Protein AF-A0A651DSQ7-F1 (afdb_monomer_lite)

Structure (mmCIF, N/CA/C/O backbone):
data_AF-A0A651DSQ7-F1
#
_entry.id   AF-A0A651DSQ7-F1
#
loop_
_atom_site.group_PDB
_atom_site.id
_atom_site.type_symbol
_atom_site.label_atom_id
_atom_site.label_alt_id
_atom_site.label_comp_id
_atom_site.label_asym_id
_atom_site.label_entity_id
_atom_site.label_seq_id
_atom_site.pdbx_PDB_ins_code
_atom_site.Cartn_x
_atom_site.Cartn_y
_atom_site.Cartn_z
_atom_site.occupancy
_atom_site.B_iso_or_equiv
_atom_site.auth_seq_id
_atom_site.auth_comp_id
_atom_site.auth_asym_id
_atom_site.auth_atom_id
_atom_site.pdbx_PDB_model_num
ATOM 1 N N . MET A 1 1 ? 6.342 -64.765 -53.566 1.00 34.19 1 MET A N 1
ATOM 2 C CA . MET A 1 1 ? 7.816 -64.615 -53.491 1.00 34.19 1 MET A CA 1
ATOM 3 C C . MET A 1 1 ? 8.156 -63.354 -52.700 1.00 34.19 1 MET A C 1
ATOM 5 O O . MET A 1 1 ? 7.337 -62.452 -52.682 1.00 34.19 1 MET A O 1
ATOM 9 N N . LEU A 1 2 ? 9.323 -63.358 -52.042 1.00 34.75 2 LEU A N 1
ATOM 10 C CA . LEU A 1 2 ? 10.105 -62.260 -51.428 1.00 34.75 2 LEU A CA 1
ATOM 11 C C . LEU A 1 2 ? 9.504 -60.828 -51.399 1.00 34.75 2 LEU A C 1
ATOM 13 O O . LEU A 1 2 ? 9.230 -60.244 -52.436 1.00 34.75 2 LEU A O 1
ATOM 17 N N . LYS A 1 3 ? 9.304 -60.252 -50.201 1.00 36.09 3 LYS A N 1
ATOM 18 C CA . LYS A 1 3 ? 10.242 -59.363 -49.451 1.00 36.09 3 LYS A CA 1
ATOM 19 C C . LYS A 1 3 ? 10.431 -57.944 -50.043 1.00 36.09 3 LYS A C 1
ATOM 21 O O . LYS A 1 3 ? 11.212 -57.798 -50.977 1.00 36.09 3 LYS A O 1
ATOM 26 N N . LYS A 1 4 ? 9.995 -56.902 -49.314 1.00 34.59 4 LYS A N 1
ATOM 27 C CA . LYS A 1 4 ? 10.880 -56.056 -48.466 1.00 34.59 4 LYS A CA 1
ATOM 28 C C . LYS A 1 4 ? 10.110 -54.997 -47.654 1.00 34.59 4 LYS A C 1
ATOM 30 O O . LYS A 1 4 ? 8.994 -54.630 -47.990 1.00 34.59 4 LYS A O 1
ATOM 35 N N . ILE A 1 5 ? 10.746 -54.570 -46.563 1.00 45.22 5 ILE A N 1
ATOM 36 C CA . ILE A 1 5 ? 10.302 -53.579 -45.569 1.00 45.22 5 ILE A CA 1
ATOM 37 C C . ILE A 1 5 ? 10.853 -52.194 -45.951 1.00 45.22 5 ILE A C 1
ATOM 39 O O . ILE A 1 5 ? 11.947 -52.123 -46.512 1.00 45.22 5 ILE A O 1
ATOM 43 N N . GLY A 1 6 ? 10.148 -51.115 -45.595 1.00 33.91 6 GLY A N 1
ATOM 44 C CA . GLY A 1 6 ? 10.626 -49.734 -45.733 1.00 33.91 6 GLY A CA 1
ATOM 45 C C . GLY A 1 6 ? 9.842 -48.764 -44.845 1.00 33.91 6 GLY A C 1
ATOM 46 O O . GLY A 1 6 ? 8.813 -48.245 -45.258 1.00 33.91 6 GLY A O 1
ATOM 47 N N . LEU A 1 7 ? 10.320 -48.555 -43.616 1.00 36.44 7 LEU A N 1
ATOM 48 C CA . LEU A 1 7 ? 9.789 -47.580 -42.658 1.00 36.44 7 LEU A CA 1
ATOM 49 C C . LEU A 1 7 ? 10.217 -46.161 -43.080 1.00 36.44 7 LEU A C 1
ATOM 51 O O . LEU A 1 7 ? 11.406 -45.944 -43.303 1.00 36.44 7 LEU A O 1
ATOM 55 N N . ILE A 1 8 ? 9.288 -45.202 -43.155 1.00 37.56 8 ILE A N 1
ATOM 56 C CA . ILE A 1 8 ? 9.604 -43.784 -43.402 1.00 37.56 8 ILE A CA 1
ATOM 57 C C . ILE A 1 8 ? 9.300 -42.978 -42.136 1.00 37.56 8 ILE A C 1
ATOM 59 O O . ILE A 1 8 ? 8.161 -42.932 -41.678 1.00 37.56 8 ILE A O 1
ATOM 63 N N . MET A 1 9 ? 10.338 -42.350 -41.576 1.00 33.56 9 MET A N 1
ATOM 64 C CA . MET A 1 9 ? 10.211 -41.337 -40.527 1.00 33.56 9 MET A CA 1
ATOM 65 C C . MET A 1 9 ? 9.569 -40.070 -41.097 1.00 33.56 9 MET A C 1
ATOM 67 O O . MET A 1 9 ? 10.039 -39.536 -42.100 1.00 33.56 9 MET A O 1
ATOM 71 N N . LEU A 1 10 ? 8.547 -39.554 -40.416 1.00 31.20 10 LEU A N 1
ATOM 72 C CA . LEU A 1 10 ? 7.995 -38.232 -40.688 1.00 31.20 10 LEU A CA 1
ATOM 73 C C . LEU A 1 10 ? 8.806 -37.184 -39.908 1.00 31.20 10 LEU A C 1
ATOM 75 O O . LEU A 1 10 ? 8.570 -36.967 -38.721 1.00 31.20 10 LEU A O 1
ATOM 79 N N . LEU A 1 11 ? 9.783 -36.557 -40.564 1.00 31.56 11 LEU A N 1
ATOM 80 C CA . LEU A 1 11 ? 10.555 -35.459 -39.982 1.00 31.56 11 LEU A CA 1
ATOM 81 C C . LEU A 1 11 ? 9.799 -34.137 -40.200 1.00 31.56 11 LEU A C 1
ATOM 83 O O . LEU A 1 11 ? 9.887 -33.538 -41.271 1.00 31.56 11 LEU A O 1
ATOM 87 N N . ILE A 1 12 ? 9.038 -33.684 -39.200 1.00 34.34 12 ILE A N 1
ATOM 88 C CA . ILE A 1 12 ? 8.372 -32.374 -39.250 1.00 34.34 12 ILE A CA 1
ATOM 89 C C . ILE A 1 12 ? 9.406 -31.288 -38.927 1.00 34.34 12 ILE A C 1
ATOM 91 O O . ILE A 1 12 ? 9.693 -31.003 -37.767 1.00 34.34 12 ILE A O 1
ATOM 95 N N . MET A 1 13 ? 9.965 -30.677 -39.971 1.00 30.06 13 MET A N 1
ATOM 96 C CA . MET A 1 13 ? 10.709 -29.421 -39.865 1.00 30.06 13 MET A CA 1
ATOM 97 C C . MET A 1 13 ? 9.714 -28.269 -39.663 1.00 30.06 13 MET A C 1
ATOM 99 O O . MET A 1 13 ? 9.153 -27.752 -40.628 1.00 30.06 13 MET A O 1
ATOM 103 N N . MET A 1 14 ? 9.495 -27.851 -38.414 1.00 30.78 14 MET A N 1
ATOM 104 C CA . MET A 1 14 ? 8.909 -26.535 -38.147 1.00 30.78 14 MET A CA 1
ATOM 105 C C . MET A 1 14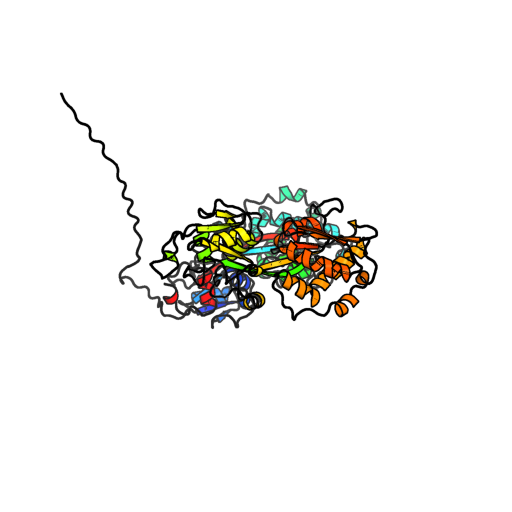 ? 9.979 -25.465 -38.376 1.00 30.78 14 MET A C 1
ATOM 107 O O . MET A 1 14 ? 10.858 -25.265 -37.542 1.00 30.78 14 MET A O 1
ATOM 111 N N . PHE A 1 15 ? 9.896 -24.771 -39.510 1.00 33.62 15 PHE A N 1
ATOM 112 C CA . PHE A 1 15 ? 10.576 -23.491 -39.681 1.00 33.62 15 PHE A CA 1
ATOM 113 C C . PHE A 1 15 ? 9.857 -22.440 -38.831 1.00 33.62 15 PHE A C 1
ATOM 115 O O . PHE A 1 15 ? 8.761 -22.000 -39.177 1.00 33.62 15 PHE A O 1
ATOM 122 N N . THR A 1 16 ? 10.481 -22.009 -37.737 1.00 33.91 16 THR A N 1
ATOM 123 C CA . THR A 1 16 ? 10.101 -20.768 -37.058 1.00 33.91 16 THR A CA 1
ATOM 124 C C . THR A 1 16 ? 10.513 -19.594 -37.940 1.00 33.91 16 THR A C 1
ATOM 126 O O . THR A 1 16 ? 11.680 -19.200 -37.957 1.00 33.91 16 THR A O 1
ATOM 129 N N . LEU A 1 17 ? 9.560 -19.045 -38.696 1.00 30.23 17 LEU A N 1
ATOM 130 C CA . LEU A 1 17 ? 9.724 -17.752 -39.351 1.00 30.23 17 LEU A CA 1
ATOM 131 C C . LEU A 1 17 ? 9.807 -16.672 -38.268 1.00 30.23 17 LEU A C 1
ATOM 133 O O . LEU A 1 17 ? 8.793 -16.215 -37.746 1.00 30.23 17 LEU A O 1
ATOM 137 N N . VAL A 1 18 ? 11.034 -16.270 -37.940 1.00 34.50 18 VAL A N 1
ATOM 138 C CA . VAL A 1 18 ? 11.281 -14.975 -37.309 1.00 34.50 18 VAL A CA 1
ATOM 139 C C . VAL A 1 18 ? 10.867 -13.923 -38.330 1.00 34.50 18 VAL A C 1
ATOM 141 O O . VAL A 1 18 ? 11.480 -13.809 -39.392 1.00 34.50 18 VAL A O 1
ATOM 144 N N . ALA A 1 19 ? 9.806 -13.180 -38.026 1.00 29.81 19 ALA A N 1
ATOM 145 C CA . ALA A 1 19 ? 9.405 -12.026 -38.811 1.00 29.81 19 ALA A CA 1
ATOM 146 C C . ALA A 1 19 ? 10.393 -10.879 -38.555 1.00 29.81 19 ALA A C 1
ATOM 148 O O . ALA A 1 19 ? 10.136 -9.979 -37.759 1.00 29.81 19 ALA A O 1
ATOM 149 N N . CYS A 1 20 ? 11.541 -10.915 -39.232 1.00 32.03 20 CYS A N 1
ATOM 150 C CA . CYS A 1 20 ? 12.351 -9.719 -39.409 1.00 32.03 20 CYS A CA 1
ATOM 151 C C . CYS A 1 20 ? 11.525 -8.724 -40.229 1.00 32.03 20 CYS A C 1
ATOM 153 O O . CYS A 1 20 ? 11.356 -8.917 -41.434 1.00 32.03 20 CYS A O 1
ATOM 155 N N . VAL A 1 21 ? 11.023 -7.663 -39.595 1.00 35.66 21 VAL A N 1
ATOM 156 C CA . VAL A 1 21 ? 10.422 -6.523 -40.302 1.00 35.66 21 VAL A CA 1
ATOM 157 C C . VAL A 1 21 ? 11.551 -5.683 -40.905 1.00 35.66 21 VAL A C 1
ATOM 159 O O . VAL A 1 21 ? 11.899 -4.613 -40.423 1.00 35.66 21 VAL A O 1
ATOM 162 N N . GLY A 1 22 ? 12.159 -6.223 -41.960 1.00 42.50 22 GLY A N 1
ATOM 163 C CA . GLY A 1 22 ? 12.858 -5.454 -42.981 1.00 42.50 22 GLY A CA 1
ATOM 164 C C . GLY A 1 22 ? 11.921 -5.342 -44.176 1.00 42.50 22 GLY A C 1
ATOM 165 O O . GLY A 1 22 ? 11.941 -6.209 -45.046 1.00 42.50 22 GLY A O 1
ATOM 166 N N . GLY A 1 23 ? 11.044 -4.338 -44.157 1.00 31.00 23 GLY A N 1
ATOM 167 C CA . GLY A 1 23 ? 10.155 -4.004 -45.269 1.00 31.00 23 GLY A CA 1
ATOM 168 C C . GLY A 1 23 ? 10.671 -2.763 -45.989 1.00 31.00 23 GLY A C 1
ATOM 169 O O . GLY A 1 23 ? 10.967 -1.771 -45.331 1.00 31.00 23 GLY A O 1
ATOM 170 N N . ASP A 1 24 ? 10.794 -2.838 -47.314 1.00 33.75 24 ASP A N 1
ATOM 171 C CA . ASP A 1 24 ? 11.268 -1.734 -48.155 1.00 33.75 24 ASP A CA 1
ATOM 172 C C . ASP A 1 24 ? 10.349 -0.495 -48.096 1.00 33.75 24 ASP A C 1
ATOM 174 O O . ASP A 1 24 ? 9.121 -0.610 -48.032 1.00 33.75 24 ASP A O 1
ATOM 178 N N . ASP A 1 25 ? 10.957 0.689 -48.223 1.00 45.50 25 ASP A N 1
ATOM 179 C CA . ASP A 1 25 ? 10.294 1.993 -48.350 1.00 45.50 25 ASP A CA 1
ATOM 180 C C . ASP A 1 25 ? 9.390 2.071 -49.602 1.00 45.50 25 ASP A C 1
ATOM 182 O O . ASP A 1 25 ? 9.836 2.474 -50.681 1.00 45.50 25 ASP A O 1
ATOM 186 N N . ALA A 1 26 ? 8.107 1.698 -49.490 1.00 41.09 26 ALA A N 1
ATOM 187 C CA . ALA A 1 26 ? 7.159 1.797 -50.611 1.00 41.09 26 ALA A CA 1
ATOM 188 C C . ALA A 1 26 ? 5.660 1.915 -50.240 1.00 41.09 26 ALA A C 1
ATOM 190 O O . ALA A 1 26 ? 4.812 1.368 -50.944 1.00 41.09 26 ALA A O 1
ATOM 191 N N . ASN A 1 27 ? 5.307 2.646 -49.178 1.00 37.81 27 ASN A N 1
ATOM 192 C CA . ASN A 1 27 ? 4.040 3.396 -49.067 1.00 37.81 27 ASN A CA 1
ATOM 193 C C . ASN A 1 27 ? 4.155 4.387 -47.898 1.00 37.81 27 ASN A C 1
ATOM 195 O O . ASN A 1 27 ? 4.695 4.036 -46.856 1.00 37.81 27 ASN A O 1
ATOM 199 N N . GLY A 1 28 ? 3.720 5.633 -48.096 1.00 44.56 28 GLY A N 1
ATOM 200 C CA . GLY A 1 28 ? 4.125 6.745 -47.230 1.00 44.56 28 GLY A CA 1
ATOM 201 C C . GLY A 1 28 ? 3.455 6.779 -45.854 1.00 44.56 28 GLY A C 1
ATOM 202 O O . GLY A 1 28 ? 2.272 7.098 -45.770 1.00 44.56 28 GLY A O 1
ATOM 203 N N . ASP A 1 29 ? 4.250 6.578 -44.800 1.00 55.06 29 ASP A N 1
ATOM 204 C CA . ASP A 1 29 ? 4.036 7.233 -43.505 1.00 55.06 29 ASP A CA 1
ATOM 205 C C . ASP A 1 29 ? 4.490 8.700 -43.647 1.00 55.06 29 ASP A C 1
ATOM 207 O O . ASP A 1 29 ? 5.678 8.966 -43.818 1.00 55.06 29 ASP A O 1
ATOM 211 N N . ASP A 1 30 ? 3.566 9.660 -43.543 1.00 75.00 30 ASP A N 1
ATOM 212 C CA . ASP A 1 30 ? 3.871 11.109 -43.456 1.00 75.00 30 ASP A CA 1
ATOM 213 C C . ASP A 1 30 ? 4.315 11.522 -42.029 1.00 75.00 30 ASP A C 1
ATOM 215 O O . ASP A 1 30 ? 4.388 12.697 -41.675 1.00 75.00 30 ASP A O 1
ATOM 219 N N . PHE A 1 31 ? 4.582 10.532 -41.170 1.00 89.88 31 PHE A N 1
ATOM 220 C CA . PHE A 1 31 ? 4.919 10.707 -39.763 1.00 89.88 31 PHE A CA 1
ATOM 221 C C . PHE A 1 31 ? 6.437 10.839 -39.571 1.00 89.88 31 PHE A C 1
ATOM 223 O O . PHE A 1 31 ? 7.175 9.851 -39.642 1.00 89.88 31 PHE A O 1
ATOM 230 N N . ASP A 1 32 ? 6.920 12.051 -39.277 1.00 92.88 32 ASP A N 1
ATOM 231 C CA . ASP A 1 32 ? 8.339 12.269 -38.981 1.00 92.88 32 ASP A CA 1
ATOM 232 C C . ASP A 1 32 ? 8.720 11.666 -37.622 1.00 92.88 32 ASP A C 1
ATOM 234 O O . ASP A 1 32 ? 8.486 12.245 -36.560 1.00 92.88 32 ASP A O 1
ATOM 238 N N . ARG A 1 33 ? 9.375 10.502 -37.651 1.00 91.75 33 ARG A N 1
ATOM 239 C CA . ARG A 1 33 ? 9.885 9.844 -36.439 1.00 91.75 33 ARG A CA 1
ATOM 240 C C . ARG A 1 33 ? 10.983 10.658 -35.744 1.00 91.75 33 ARG A C 1
ATOM 242 O O . ARG A 1 33 ? 11.187 10.484 -34.549 1.00 91.75 33 ARG A O 1
ATOM 249 N N . ASN A 1 34 ? 11.659 11.576 -36.434 1.00 92.88 34 ASN A N 1
ATOM 250 C CA . ASN A 1 34 ? 12.645 12.461 -35.807 1.00 92.88 34 ASN A CA 1
ATOM 251 C C . ASN A 1 34 ? 11.994 13.667 -35.115 1.00 92.88 34 ASN A C 1
ATOM 253 O O . ASN A 1 34 ? 12.699 14.432 -34.455 1.00 92.88 34 ASN A O 1
ATOM 257 N N . ALA A 1 35 ? 10.676 13.857 -35.225 1.00 93.69 35 ALA A N 1
ATOM 258 C CA . ALA A 1 35 ? 9.983 14.922 -34.519 1.00 93.69 35 ALA A CA 1
ATOM 259 C C . ALA A 1 35 ? 10.034 14.716 -32.996 1.00 93.69 35 ALA A C 1
ATOM 261 O O . ALA A 1 35 ? 9.993 13.593 -32.482 1.00 93.69 35 ALA A O 1
ATOM 262 N N . THR A 1 36 ? 10.104 15.829 -32.267 1.00 94.31 36 THR A N 1
ATOM 263 C CA . THR A 1 36 ? 10.095 15.834 -30.803 1.00 94.31 36 THR A CA 1
ATOM 264 C C . THR A 1 36 ? 8.731 15.401 -30.267 1.00 94.31 36 THR A C 1
ATOM 266 O O . THR A 1 36 ? 7.700 15.933 -30.686 1.00 94.31 36 THR A O 1
ATOM 269 N N . ILE A 1 37 ? 8.727 14.473 -29.309 1.00 95.19 37 ILE A N 1
ATOM 270 C CA . ILE A 1 37 ? 7.523 14.019 -28.607 1.00 95.19 37 ILE A CA 1
ATOM 271 C C . ILE A 1 37 ? 6.947 15.190 -27.802 1.00 95.19 37 ILE A C 1
ATOM 273 O O . ILE A 1 37 ? 7.629 15.774 -26.959 1.00 95.19 37 ILE A O 1
ATOM 277 N N . LYS A 1 38 ? 5.677 15.532 -28.036 1.00 94.94 38 LYS A N 1
ATOM 278 C CA . LYS A 1 38 ? 4.975 16.581 -27.286 1.00 94.94 38 LYS A CA 1
ATOM 279 C C . LYS A 1 38 ? 4.218 15.940 -26.129 1.00 94.94 38 LYS A C 1
ATOM 281 O O . LYS A 1 38 ? 3.168 15.328 -26.316 1.00 94.94 38 LYS A O 1
ATOM 286 N N . VAL A 1 39 ? 4.773 16.057 -24.927 1.00 94.81 39 VAL A N 1
ATOM 287 C CA . VAL A 1 39 ? 4.187 15.472 -23.718 1.00 94.81 39 VAL A CA 1
ATOM 288 C C . VAL A 1 39 ? 3.075 16.373 -23.177 1.00 94.81 39 VAL A C 1
ATOM 290 O O . VAL A 1 39 ? 3.309 17.539 -22.847 1.00 94.81 39 VAL A O 1
ATOM 293 N N . TYR A 1 40 ? 1.873 15.807 -23.053 1.00 95.00 40 TYR A N 1
ATOM 294 C CA . TYR A 1 40 ? 0.720 16.431 -22.411 1.00 95.00 40 TYR A CA 1
ATOM 295 C C . TYR A 1 40 ? 0.380 15.714 -21.101 1.00 95.00 40 TYR A C 1
ATOM 297 O O . TYR A 1 40 ? 0.269 14.485 -21.032 1.00 95.00 40 TYR A O 1
ATOM 305 N N . THR A 1 41 ? 0.182 16.501 -20.048 1.00 93.50 41 THR A N 1
ATOM 306 C CA . THR A 1 41 ? -0.210 16.040 -18.710 1.00 93.50 41 THR A CA 1
ATOM 307 C C . THR A 1 41 ? -1.282 16.967 -18.148 1.00 93.50 41 THR A C 1
ATOM 309 O O . THR A 1 41 ? -1.393 18.108 -18.592 1.00 93.50 41 THR A O 1
ATOM 312 N N . ARG A 1 42 ? -2.062 16.522 -17.162 1.00 89.94 42 ARG A N 1
ATOM 313 C CA . ARG A 1 42 ? -2.967 17.419 -16.435 1.00 89.94 42 ARG A CA 1
ATOM 314 C C . ARG A 1 42 ? -2.277 18.094 -15.250 1.00 89.94 42 ARG A C 1
ATOM 316 O O . ARG A 1 42 ? -1.124 17.805 -14.930 1.00 89.94 42 ARG A O 1
ATOM 323 N N . ASP A 1 43 ? -2.990 19.002 -14.607 1.00 85.88 43 ASP A N 1
ATOM 324 C CA . ASP A 1 43 ? -2.605 19.653 -13.357 1.00 85.88 43 ASP A CA 1
ATOM 325 C C . ASP A 1 43 ? -2.424 18.656 -12.186 1.00 85.88 43 ASP A C 1
ATOM 327 O O . ASP A 1 43 ? -2.831 17.494 -12.258 1.00 85.88 43 ASP A O 1
ATOM 331 N N . THR A 1 44 ? -1.813 19.107 -11.089 1.00 84.94 44 THR A N 1
ATOM 332 C CA . THR A 1 44 ? -1.489 18.276 -9.913 1.00 84.94 44 THR A CA 1
ATOM 333 C C . THR A 1 44 ? -2.684 17.915 -9.025 1.00 84.94 44 THR A C 1
ATOM 335 O O . THR A 1 44 ? -2.530 17.068 -8.151 1.00 84.94 44 THR A O 1
ATOM 338 N N . SER A 1 45 ? -3.874 18.497 -9.228 1.00 77.00 45 SER A N 1
ATOM 339 C CA . SER A 1 45 ? -5.100 18.041 -8.549 1.00 77.00 45 SER A CA 1
ATOM 340 C C . SER A 1 45 ? -5.777 16.871 -9.272 1.00 77.00 45 SER A C 1
ATOM 342 O O . SER A 1 45 ? -6.655 16.219 -8.714 1.00 77.00 45 SER A O 1
ATOM 344 N N . SER A 1 46 ? -5.346 16.551 -10.497 1.00 81.31 46 SER A N 1
ATOM 345 C CA . SER A 1 46 ? -5.929 15.480 -11.297 1.00 81.31 46 SER A CA 1
ATOM 346 C C . SER A 1 46 ? -5.706 14.080 -10.715 1.00 81.31 46 SER A C 1
ATOM 348 O O . SER A 1 46 ? -4.605 13.531 -10.774 1.00 81.31 46 SER A O 1
ATOM 350 N N . GLY A 1 47 ? -6.794 13.409 -10.326 1.00 77.31 47 GLY A N 1
ATOM 351 C CA . GLY A 1 47 ? -6.739 11.982 -10.000 1.00 77.31 47 GLY A CA 1
ATOM 352 C C . GLY A 1 47 ? -6.294 11.088 -11.173 1.00 77.31 47 GLY A C 1
ATOM 353 O O . GLY A 1 47 ? -5.607 10.091 -10.949 1.00 77.31 47 GLY A O 1
ATOM 354 N N . THR A 1 48 ? -6.630 11.426 -12.427 1.00 84.75 48 THR A N 1
ATOM 355 C CA . THR A 1 48 ? -6.147 10.682 -13.612 1.00 84.75 48 THR A CA 1
ATOM 356 C C . THR A 1 48 ? -4.631 10.827 -13.789 1.00 84.75 48 THR A C 1
ATOM 358 O O . THR A 1 48 ? -3.977 9.843 -14.123 1.00 84.75 48 THR A O 1
ATOM 361 N N . ARG A 1 49 ? -4.050 12.004 -13.501 1.00 88.56 49 ARG A N 1
ATOM 362 C CA . ARG A 1 49 ? -2.589 12.182 -13.434 1.00 88.56 49 ARG A CA 1
ATOM 363 C C . ARG A 1 49 ? -1.981 11.321 -12.336 1.00 88.56 49 ARG A C 1
ATOM 365 O O . ARG A 1 49 ? -1.029 10.607 -12.618 1.00 88.56 49 ARG A O 1
ATOM 372 N N . ASP A 1 50 ? -2.511 11.374 -11.113 1.00 84.88 50 ASP A N 1
ATOM 373 C CA . ASP A 1 50 ? -2.006 10.571 -9.988 1.00 84.88 50 ASP A CA 1
ATOM 374 C C . ASP A 1 50 ? -2.009 9.076 -10.353 1.00 84.88 50 ASP A C 1
ATOM 376 O O . ASP A 1 50 ? -0.973 8.414 -10.298 1.00 84.88 50 ASP A O 1
ATOM 380 N N . GLY A 1 51 ? -3.132 8.561 -10.861 1.00 83.75 51 GLY A N 1
ATOM 381 C CA . GLY A 1 51 ? -3.235 7.182 -11.341 1.00 83.75 51 GLY A CA 1
ATOM 382 C C . GLY A 1 51 ? -2.229 6.832 -12.442 1.00 83.75 51 GLY A C 1
ATOM 383 O O . GLY A 1 51 ? -1.559 5.806 -12.348 1.00 83.75 51 GLY A O 1
ATOM 384 N N . PHE A 1 52 ? -2.084 7.692 -13.456 1.00 92.75 52 PHE A N 1
ATOM 385 C CA . PHE A 1 52 ? -1.139 7.482 -14.554 1.00 92.75 52 PHE A CA 1
ATOM 386 C C . PHE A 1 52 ? 0.311 7.454 -14.058 1.00 92.75 52 PHE A C 1
ATOM 388 O O . PHE A 1 52 ? 1.035 6.502 -14.331 1.00 92.75 52 PHE A O 1
ATOM 395 N N . MET A 1 53 ? 0.719 8.467 -13.287 1.00 92.06 53 MET A N 1
ATOM 396 C CA . MET A 1 53 ? 2.096 8.633 -12.817 1.00 92.06 53 MET A CA 1
ATOM 397 C C . MET A 1 53 ? 2.518 7.500 -11.875 1.00 92.06 53 MET A C 1
ATOM 399 O O . MET A 1 53 ? 3.612 6.965 -12.032 1.00 92.06 53 MET A O 1
ATOM 403 N N . ASN A 1 54 ? 1.651 7.058 -10.953 1.00 83.62 54 ASN A N 1
ATOM 404 C CA . ASN A 1 54 ? 1.933 5.857 -10.155 1.00 83.62 54 ASN A CA 1
ATOM 405 C C . ASN A 1 54 ? 1.986 4.597 -11.038 1.00 83.62 54 ASN A C 1
ATOM 407 O O . ASN A 1 54 ? 2.893 3.781 -10.883 1.00 83.62 54 ASN A O 1
ATOM 411 N N . GLY A 1 55 ? 1.046 4.450 -11.979 1.00 82.00 55 GLY A N 1
ATOM 412 C CA . GLY A 1 55 ? 0.944 3.282 -12.856 1.00 82.00 55 GLY A CA 1
ATOM 413 C C . GLY A 1 55 ? 2.155 3.070 -13.770 1.00 82.00 55 GLY A C 1
ATOM 414 O O . GLY A 1 55 ? 2.528 1.925 -14.008 1.00 82.00 55 GLY A O 1
ATOM 415 N N . ILE A 1 56 ? 2.822 4.146 -14.206 1.00 89.38 56 ILE A N 1
ATOM 416 C CA . ILE A 1 56 ? 4.076 4.089 -14.984 1.00 89.38 56 ILE A CA 1
ATOM 417 C C . ILE A 1 56 ? 5.346 4.068 -14.112 1.00 89.38 56 ILE A C 1
ATOM 419 O O . ILE A 1 56 ? 6.449 4.233 -14.635 1.00 89.38 56 ILE A O 1
ATOM 423 N N . GLY A 1 57 ? 5.221 3.922 -12.788 1.00 82.56 57 GLY A N 1
ATOM 424 C CA . GLY A 1 57 ? 6.365 3.909 -11.871 1.00 82.56 57 GLY A CA 1
ATOM 425 C C . GLY A 1 57 ? 7.072 5.262 -11.717 1.00 82.56 57 GLY A C 1
ATOM 426 O O . GLY A 1 57 ? 8.288 5.295 -11.548 1.00 82.56 57 GLY A O 1
ATOM 427 N N . PHE A 1 58 ? 6.330 6.373 -11.786 1.00 86.25 58 PHE A N 1
ATOM 428 C CA . PHE A 1 58 ? 6.837 7.739 -11.603 1.00 86.25 58 PHE A CA 1
ATOM 429 C C . PHE A 1 58 ? 6.070 8.527 -10.510 1.00 86.25 58 PHE A C 1
ATOM 431 O O . PHE A 1 58 ? 5.542 9.612 -10.773 1.00 86.25 58 PHE A O 1
ATOM 438 N N . PRO A 1 59 ? 5.963 8.007 -9.271 1.00 81.50 59 PRO A N 1
ATOM 439 C CA . PRO A 1 59 ? 5.125 8.591 -8.219 1.00 81.50 59 PRO A CA 1
ATOM 440 C C . PRO A 1 59 ? 5.531 10.018 -7.814 1.00 81.50 59 PRO A C 1
ATOM 442 O O . PRO A 1 59 ? 4.692 10.781 -7.338 1.00 81.50 59 PRO A O 1
ATOM 445 N N . GLU A 1 60 ? 6.786 10.424 -8.019 1.00 82.44 60 GLU A N 1
ATOM 446 C CA . GLU A 1 60 ? 7.269 11.782 -7.741 1.00 82.44 60 GLU A CA 1
ATOM 447 C C . GLU A 1 60 ? 6.554 12.828 -8.609 1.00 82.44 60 GLU A C 1
ATOM 449 O O . GLU A 1 60 ? 6.277 13.937 -8.150 1.00 82.44 60 GLU A O 1
ATOM 454 N N . ALA A 1 61 ? 6.198 12.463 -9.845 1.00 86.50 61 ALA A N 1
ATOM 455 C CA . ALA A 1 61 ? 5.559 13.346 -10.814 1.00 86.50 61 ALA A CA 1
ATOM 456 C C . ALA A 1 61 ? 4.061 13.583 -10.561 1.00 86.50 61 ALA A C 1
ATOM 458 O O . ALA A 1 61 ? 3.459 14.428 -11.229 1.00 86.50 61 ALA A O 1
ATOM 459 N N . ARG A 1 62 ? 3.430 12.892 -9.597 1.00 83.31 62 ARG A N 1
ATOM 460 C CA . ARG A 1 62 ? 1.994 13.071 -9.302 1.00 83.31 62 ARG A CA 1
ATOM 461 C C . ARG A 1 62 ? 1.654 14.513 -8.894 1.00 83.31 62 ARG A C 1
ATOM 463 O O . ARG A 1 62 ? 0.739 15.104 -9.453 1.00 83.31 62 ARG A O 1
ATOM 470 N N . ASN A 1 63 ? 2.476 15.102 -8.018 1.00 82.81 63 ASN A N 1
ATOM 471 C CA . ASN A 1 63 ? 2.255 16.419 -7.403 1.00 82.81 63 ASN A CA 1
ATOM 472 C C . ASN A 1 63 ? 3.381 17.426 -7.705 1.00 82.81 63 ASN A C 1
ATOM 474 O O . ASN A 1 63 ? 3.427 18.493 -7.094 1.00 82.81 63 ASN A O 1
ATOM 478 N N . ASN A 1 64 ? 4.315 17.090 -8.598 1.00 85.19 64 ASN A N 1
ATOM 479 C CA . ASN A 1 64 ? 5.481 17.914 -8.900 1.00 85.19 64 ASN A CA 1
ATOM 480 C C . ASN A 1 64 ? 5.710 17.993 -10.414 1.00 85.19 64 ASN A C 1
ATOM 482 O O . ASN A 1 64 ? 6.004 16.987 -11.053 1.00 85.19 64 ASN A O 1
ATOM 486 N N . ASP A 1 65 ? 5.598 19.194 -10.980 1.00 89.50 65 ASP A N 1
ATOM 487 C CA . ASP A 1 65 ? 5.881 19.440 -12.399 1.00 89.50 65 ASP A CA 1
ATOM 488 C C . ASP A 1 65 ? 7.388 19.529 -12.690 1.00 89.50 65 ASP A C 1
ATOM 490 O O . ASP A 1 65 ? 7.811 19.284 -13.813 1.00 89.50 65 ASP A O 1
ATOM 494 N N . ALA A 1 66 ? 8.226 19.832 -11.690 1.00 88.19 66 ALA A N 1
ATOM 495 C CA . ALA A 1 66 ? 9.657 20.084 -11.889 1.00 88.19 66 ALA A CA 1
ATOM 496 C C . ALA A 1 66 ? 10.490 18.825 -12.205 1.00 88.19 66 ALA A C 1
ATOM 498 O O . ALA A 1 66 ? 11.666 18.948 -12.541 1.00 88.19 66 ALA A O 1
ATOM 499 N N . VAL A 1 67 ? 9.901 17.631 -12.081 1.00 86.12 67 VAL A N 1
ATOM 500 C CA . VAL A 1 67 ? 10.521 16.355 -12.487 1.00 86.12 67 VAL A CA 1
ATOM 501 C C . VAL A 1 67 ? 10.076 15.893 -13.878 1.00 86.12 67 VAL A C 1
ATOM 503 O O . VAL A 1 67 ? 10.628 14.926 -14.395 1.00 86.12 67 VAL A O 1
ATOM 506 N N . LEU A 1 68 ? 9.084 16.554 -14.483 1.00 88.81 68 LEU A N 1
ATOM 507 C CA . LEU A 1 68 ? 8.557 16.182 -15.792 1.00 88.81 68 LEU A CA 1
ATOM 508 C C . LEU A 1 68 ? 9.395 16.752 -16.943 1.00 88.81 68 LEU A C 1
ATOM 510 O O . LEU A 1 68 ? 10.039 17.797 -16.830 1.00 88.81 68 LEU A O 1
ATOM 514 N N . ALA A 1 69 ? 9.306 16.080 -18.089 1.00 87.62 69 ALA A N 1
ATOM 515 C CA . ALA A 1 69 ? 9.729 16.598 -19.379 1.00 87.62 69 ALA A CA 1
ATOM 516 C C . ALA A 1 69 ? 9.117 17.992 -19.627 1.00 87.62 69 ALA A C 1
ATOM 518 O O . ALA A 1 69 ? 7.930 18.189 -19.342 1.00 87.62 69 ALA A O 1
ATOM 519 N N . PRO A 1 70 ? 9.861 18.947 -20.217 1.00 78.06 70 PRO A N 1
ATOM 520 C CA . PRO A 1 70 ? 9.288 20.207 -20.675 1.00 78.06 70 PRO A CA 1
ATOM 521 C C . PRO A 1 70 ? 8.125 19.948 -21.645 1.00 78.06 70 PRO A C 1
ATOM 523 O O . PRO A 1 70 ? 8.316 19.415 -22.736 1.00 78.06 70 PRO A O 1
ATOM 526 N N . GLY A 1 71 ? 6.914 20.320 -21.236 1.00 70.69 71 GLY A N 1
ATOM 527 C CA . GLY A 1 71 ? 5.676 19.977 -21.931 1.00 70.69 71 GLY A CA 1
ATOM 528 C C . GLY A 1 71 ? 4.509 20.849 -21.480 1.00 70.69 71 GLY A C 1
ATOM 529 O O . GLY A 1 71 ? 4.698 21.855 -20.792 1.00 70.69 71 GLY A O 1
ATOM 530 N N . PHE A 1 72 ? 3.293 20.478 -21.878 1.00 77.00 72 PHE A N 1
ATOM 531 C CA . PHE A 1 72 ? 2.096 21.272 -21.602 1.00 77.00 72 PHE A CA 1
ATOM 532 C C . PHE A 1 72 ? 1.240 20.642 -20.500 1.00 77.00 72 PHE A C 1
ATOM 534 O O . PHE A 1 72 ? 0.796 19.497 -20.610 1.00 77.00 72 PHE A O 1
ATOM 541 N N . VAL A 1 73 ? 0.959 21.438 -19.465 1.00 83.06 73 VAL A N 1
ATOM 542 C CA . VAL A 1 73 ? -0.073 21.146 -18.465 1.00 83.06 73 VAL A CA 1
ATOM 543 C C . VAL A 1 73 ? -1.419 21.634 -19.003 1.00 83.06 73 VAL A C 1
ATOM 545 O O . VAL A 1 73 ? -1.563 22.812 -19.332 1.00 83.06 73 VAL A O 1
ATOM 548 N N . VAL A 1 74 ? -2.402 20.740 -19.100 1.00 87.06 74 VAL A N 1
ATOM 549 C CA . VAL A 1 74 ? -3.769 21.047 -19.553 1.00 87.06 74 VAL A CA 1
ATOM 550 C C . VAL A 1 74 ? -4.771 20.979 -18.399 1.00 87.06 74 VAL A C 1
ATOM 552 O O . VAL A 1 74 ? -4.582 20.232 -17.441 1.00 87.06 74 VAL A O 1
ATOM 555 N N . ALA A 1 75 ? -5.846 21.765 -18.488 1.00 80.31 75 ALA A N 1
ATOM 556 C CA . ALA A 1 75 ? -6.781 21.977 -17.378 1.00 80.31 75 ALA A CA 1
ATOM 557 C C . ALA A 1 75 ? -7.783 20.829 -17.135 1.00 80.31 75 ALA A C 1
ATOM 559 O O . ALA A 1 75 ? -8.448 20.811 -16.102 1.00 80.31 75 ALA A O 1
ATOM 560 N N . GLY A 1 76 ? -7.930 19.885 -18.069 1.00 78.75 76 GLY A N 1
ATOM 561 C CA . GLY A 1 76 ? -8.971 18.863 -17.995 1.00 78.75 76 GLY A CA 1
ATOM 562 C C . GLY A 1 76 ? -8.885 17.806 -19.096 1.00 78.75 76 GLY A C 1
ATOM 563 O O . GLY A 1 76 ? -8.005 17.837 -19.958 1.00 78.75 76 GLY A O 1
ATOM 564 N N . ASN A 1 77 ? -9.793 16.823 -19.042 1.00 82.00 77 ASN A N 1
ATOM 565 C CA . ASN A 1 77 ? -9.811 15.707 -19.999 1.00 82.00 77 ASN A CA 1
ATOM 566 C C . ASN A 1 77 ? -10.146 16.164 -21.425 1.00 82.00 77 ASN A C 1
ATOM 568 O O . ASN A 1 77 ? -9.605 15.605 -22.374 1.00 82.00 77 ASN A O 1
ATOM 572 N N . LEU A 1 78 ? -11.025 17.159 -21.587 1.00 86.62 78 LEU A N 1
ATOM 573 C CA . LEU A 1 78 ? -11.411 17.661 -22.910 1.00 86.62 78 LEU A CA 1
ATOM 574 C C . LEU A 1 78 ? -10.247 18.404 -23.572 1.00 86.62 78 LEU A C 1
ATOM 576 O O . LEU A 1 78 ? -10.015 18.252 -24.767 1.00 86.62 78 LEU A O 1
ATOM 580 N N . GLU A 1 79 ? -9.478 19.146 -22.783 1.00 91.12 79 GLU A N 1
ATOM 581 C CA . GLU A 1 79 ? -8.271 19.847 -23.203 1.00 91.12 79 GLU A CA 1
ATOM 582 C C . GLU A 1 79 ? -7.142 18.862 -23.532 1.00 91.12 79 GLU A C 1
ATOM 584 O O . GLU A 1 79 ? -6.425 19.078 -24.505 1.00 91.12 79 GLU A O 1
ATOM 589 N N . GLN A 1 80 ? -7.001 17.761 -22.781 1.00 92.69 80 GLN A N 1
ATOM 590 C CA . GLN A 1 80 ? -6.012 16.715 -23.077 1.00 92.69 80 GLN A CA 1
ATOM 591 C C . GLN A 1 80 ? -6.353 15.944 -24.354 1.00 92.69 80 GLN A C 1
ATOM 593 O O . GLN A 1 80 ? -5.482 15.740 -25.197 1.00 92.69 80 GLN A O 1
ATOM 598 N N . VAL A 1 81 ? -7.626 15.581 -24.536 1.00 93.62 81 VAL A N 1
ATOM 599 C CA . VAL A 1 81 ? -8.135 15.005 -25.789 1.00 93.62 81 VAL A CA 1
ATOM 600 C C . VAL A 1 81 ? -7.904 15.975 -26.947 1.00 93.62 81 VAL A C 1
ATOM 602 O O . VAL A 1 81 ? -7.275 15.605 -27.934 1.00 93.62 81 VAL A O 1
ATOM 605 N N . GLY A 1 82 ? -8.322 17.235 -26.804 1.00 94.44 82 GLY A N 1
ATOM 606 C CA . GLY A 1 82 ? -8.140 18.263 -27.827 1.00 94.44 82 GLY A CA 1
ATOM 607 C C . GLY A 1 82 ? -6.670 18.511 -28.172 1.00 94.44 82 GLY A C 1
ATOM 608 O O . GLY A 1 82 ? -6.344 18.689 -29.341 1.00 94.44 82 GLY A O 1
ATOM 609 N N . ALA A 1 83 ? -5.764 18.475 -27.196 1.00 94.69 83 ALA A N 1
ATOM 610 C CA . ALA A 1 83 ? -4.330 18.576 -27.442 1.00 94.69 83 ALA A CA 1
ATOM 611 C C . ALA A 1 83 ? -3.808 17.404 -28.288 1.00 94.69 83 ALA A C 1
ATOM 613 O O . ALA A 1 83 ? -3.184 17.629 -29.322 1.00 94.69 83 ALA A O 1
ATOM 614 N N . VAL A 1 84 ? -4.137 16.166 -27.902 1.00 96.12 84 VAL A N 1
ATOM 615 C CA . VAL A 1 84 ? -3.714 14.953 -28.622 1.00 96.12 84 VAL A CA 1
ATOM 616 C C . VAL A 1 84 ? -4.334 14.860 -30.023 1.00 96.12 84 VAL A C 1
ATOM 618 O O . VAL A 1 84 ? -3.709 14.324 -30.931 1.00 96.12 84 VAL A O 1
ATOM 621 N N . GLN A 1 85 ? -5.525 15.426 -30.236 1.00 95.88 85 GLN A N 1
ATOM 622 C CA . GLN A 1 85 ? -6.179 15.506 -31.549 1.00 95.88 85 GLN A CA 1
ATOM 623 C C . GLN A 1 85 ? -5.591 16.552 -32.508 1.00 95.88 85 GLN A C 1
ATOM 625 O O . GLN A 1 85 ? -5.805 16.434 -33.709 1.00 95.88 85 GLN A O 1
ATOM 630 N N . ASN A 1 86 ? -4.932 17.602 -32.010 1.00 95.12 86 ASN A N 1
ATOM 631 C CA . ASN A 1 86 ? -4.474 18.729 -32.839 1.00 95.12 86 ASN A CA 1
ATOM 632 C C . ASN A 1 86 ? -2.962 18.709 -33.121 1.00 95.12 86 ASN A C 1
ATOM 634 O O . ASN A 1 86 ? -2.443 19.621 -33.766 1.00 95.12 86 ASN A O 1
ATOM 638 N N . ASP A 1 87 ? -2.245 17.702 -32.625 1.00 94.69 87 ASP A N 1
ATOM 639 C CA . ASP A 1 87 ? -0.789 17.637 -32.675 1.00 94.69 87 ASP A CA 1
ATOM 640 C C . ASP A 1 87 ? -0.321 16.205 -32.988 1.00 94.69 87 ASP A C 1
ATOM 642 O O . ASP A 1 87 ? -0.349 15.353 -32.099 1.00 94.69 87 ASP A O 1
ATOM 646 N N . PRO A 1 88 ? 0.136 15.921 -34.227 1.00 95.31 88 PRO A N 1
ATOM 647 C CA . PRO A 1 88 ? 0.571 14.588 -34.652 1.00 95.31 88 PRO A CA 1
ATOM 648 C C . PRO A 1 88 ? 1.590 13.916 -33.727 1.00 95.31 88 PRO A C 1
ATOM 650 O O . PRO A 1 88 ? 1.594 12.695 -33.586 1.00 95.31 88 PRO A O 1
ATOM 653 N N . TYR A 1 89 ? 2.424 14.713 -33.058 1.00 95.31 89 TYR A N 1
ATOM 654 C CA . TYR A 1 89 ? 3.524 14.237 -32.222 1.00 95.31 89 TYR A CA 1
ATOM 655 C C . TYR A 1 89 ? 3.177 14.206 -30.729 1.00 95.31 89 TYR A C 1
ATOM 657 O O . TYR A 1 89 ? 4.073 14.036 -29.899 1.00 95.31 89 TYR A O 1
ATOM 665 N N . ALA A 1 90 ? 1.899 14.378 -30.383 1.00 95.88 90 ALA A N 1
ATOM 666 C CA . ALA A 1 90 ? 1.413 14.361 -29.014 1.00 95.88 90 ALA A CA 1
ATOM 667 C C . ALA A 1 90 ? 1.363 12.962 -28.397 1.00 95.88 90 ALA A C 1
ATOM 669 O O . ALA A 1 90 ? 0.971 11.985 -29.038 1.00 95.88 90 ALA A O 1
ATOM 670 N N . ILE A 1 91 ? 1.652 12.920 -27.098 1.00 96.81 91 ILE A N 1
ATOM 671 C CA . ILE A 1 91 ? 1.287 11.826 -26.202 1.00 96.81 91 ILE A CA 1
ATOM 672 C C . ILE A 1 91 ? 0.596 12.384 -24.954 1.00 96.81 91 ILE A C 1
ATOM 674 O O . ILE A 1 91 ? 0.999 13.409 -24.400 1.00 96.81 91 ILE A O 1
ATOM 678 N N . GLY A 1 92 ? -0.464 11.711 -24.525 1.00 96.44 92 GLY A N 1
ATOM 679 C CA . GLY A 1 92 ? -1.234 12.024 -23.327 1.00 96.44 92 GLY A CA 1
ATOM 680 C C . GLY A 1 92 ? -1.824 10.759 -22.711 1.00 96.44 92 GLY A C 1
ATOM 681 O O . GLY A 1 92 ? -1.409 9.646 -23.031 1.00 96.44 92 GLY A O 1
ATOM 682 N N . TYR A 1 93 ? -2.820 10.919 -21.846 1.00 95.69 93 TYR A N 1
ATOM 683 C CA . TYR A 1 93 ? -3.539 9.809 -21.224 1.00 95.69 93 TYR A CA 1
ATOM 684 C C . TYR A 1 93 ? -4.990 10.190 -20.919 1.00 95.69 93 TYR A C 1
ATOM 686 O O . TYR A 1 93 ? -5.292 11.358 -20.691 1.00 95.69 93 TYR A O 1
ATOM 694 N N . VAL A 1 94 ? -5.890 9.208 -20.889 1.00 93.25 94 VAL A N 1
ATOM 695 C CA . VAL A 1 94 ? -7.298 9.371 -20.481 1.00 93.25 94 VAL A CA 1
ATOM 696 C C . VAL A 1 94 ? -7.796 8.122 -19.754 1.00 93.25 94 VAL A C 1
ATOM 698 O O . VAL A 1 94 ? -7.234 7.046 -19.931 1.00 93.25 94 VAL A O 1
ATOM 701 N N . SER A 1 95 ? -8.874 8.226 -18.975 1.00 91.25 95 SER A N 1
ATOM 702 C CA . SER A 1 95 ? -9.629 7.037 -18.543 1.00 91.25 95 SER A CA 1
ATOM 703 C C . SER A 1 95 ? -10.220 6.305 -19.755 1.00 91.25 95 SER A C 1
ATOM 705 O O . SER A 1 95 ? -10.643 6.949 -20.718 1.00 91.25 95 SER A O 1
ATOM 707 N N . LEU A 1 96 ? -10.315 4.974 -19.701 1.00 92.38 96 LEU A N 1
ATOM 708 C CA . LEU A 1 96 ? -10.841 4.130 -20.783 1.00 92.38 96 LEU A CA 1
ATOM 709 C C . LEU A 1 96 ? -12.272 4.522 -21.185 1.00 92.38 96 LEU A C 1
ATOM 711 O O . LEU A 1 96 ? -12.583 4.570 -22.369 1.00 92.38 96 LEU A O 1
ATOM 715 N N . SER A 1 97 ? -13.105 4.940 -20.230 1.00 88.81 97 SER A N 1
ATOM 716 C CA . SER A 1 97 ? -14.453 5.481 -20.482 1.00 88.81 97 SER A CA 1
ATOM 717 C C . SER A 1 97 ? -14.482 6.796 -21.286 1.00 88.81 97 SER A C 1
ATOM 719 O O . SER A 1 97 ? -15.547 7.252 -21.693 1.00 88.81 97 SER A O 1
ATOM 721 N N . THR A 1 98 ? -13.324 7.421 -21.529 1.00 89.69 98 THR A N 1
ATOM 722 C CA . THR A 1 98 ? -13.138 8.605 -22.393 1.00 89.69 98 THR A CA 1
ATOM 723 C C . THR A 1 98 ? -12.469 8.251 -23.735 1.00 89.69 98 THR A C 1
ATOM 725 O O . THR A 1 98 ? -12.394 9.102 -24.622 1.00 89.69 98 THR A O 1
ATOM 728 N N . LEU A 1 99 ? -11.982 7.016 -23.921 1.00 91.81 99 LEU A N 1
ATOM 729 C CA . LEU A 1 99 ? -11.300 6.588 -25.145 1.00 91.81 99 LEU A CA 1
ATOM 730 C C . LEU A 1 99 ? -12.249 6.640 -26.349 1.00 91.81 99 LEU A C 1
ATOM 732 O O . LEU A 1 99 ? -13.302 6.007 -26.363 1.00 91.81 99 LEU A O 1
ATOM 736 N N . ASN A 1 100 ? -11.848 7.360 -27.397 1.00 91.81 100 ASN A N 1
ATOM 737 C CA . ASN A 1 100 ? -12.600 7.438 -28.642 1.00 91.81 100 ASN A CA 1
ATOM 738 C C . ASN A 1 100 ? -11.669 7.210 -29.838 1.00 91.81 100 ASN A C 1
ATOM 740 O O . ASN A 1 100 ? -11.033 8.137 -30.339 1.00 91.81 100 ASN A O 1
ATOM 744 N N . THR A 1 101 ? -11.635 5.969 -30.326 1.00 91.50 101 THR A N 1
ATOM 745 C CA . THR A 1 101 ? -10.780 5.532 -31.445 1.00 91.50 101 THR A CA 1
ATOM 746 C C . THR A 1 101 ? -11.133 6.177 -32.789 1.00 91.50 101 THR A C 1
ATOM 748 O O . THR A 1 101 ? -10.341 6.135 -33.734 1.00 91.50 101 THR A O 1
ATOM 751 N N . ALA A 1 102 ? -12.287 6.849 -32.903 1.00 92.50 102 ALA A N 1
ATOM 752 C CA . ALA A 1 102 ? -12.563 7.706 -34.052 1.00 92.50 102 ALA A CA 1
ATOM 753 C C . ALA A 1 102 ? -11.679 8.968 -34.043 1.00 92.50 102 ALA A C 1
ATOM 755 O O . ALA A 1 102 ? -11.319 9.443 -35.119 1.00 92.50 102 ALA A O 1
ATOM 756 N N . LEU A 1 103 ? -11.279 9.456 -32.864 1.00 92.12 103 LEU A N 1
ATOM 757 C CA . LEU A 1 103 ? -10.623 10.750 -32.652 1.00 92.12 103 LEU A CA 1
ATOM 758 C C . LEU A 1 103 ? -9.107 10.665 -32.405 1.00 92.12 103 LEU A C 1
ATOM 760 O O . LEU A 1 103 ? -8.385 11.552 -32.847 1.00 92.12 103 LEU A O 1
ATOM 764 N N . PHE A 1 104 ? -8.631 9.634 -31.706 1.00 95.50 104 PHE A N 1
ATOM 765 C CA . PHE A 1 104 ? -7.223 9.433 -31.328 1.00 95.50 104 PHE A CA 1
ATOM 766 C C . PHE A 1 104 ? -6.951 7.943 -31.072 1.00 95.50 104 PHE A C 1
ATOM 768 O O . PHE A 1 104 ? -7.891 7.173 -30.869 1.00 95.50 104 PHE A O 1
ATOM 775 N N . ASN A 1 105 ? -5.686 7.522 -31.070 1.00 96.06 105 ASN A N 1
ATOM 776 C CA . ASN A 1 105 ? -5.323 6.121 -30.840 1.00 96.06 105 ASN A CA 1
ATOM 777 C C . ASN A 1 105 ? -5.038 5.888 -29.351 1.00 96.06 105 ASN A C 1
ATOM 779 O O . ASN A 1 105 ? -4.324 6.671 -28.726 1.00 96.06 105 ASN A O 1
ATOM 783 N N . GLY A 1 106 ? -5.585 4.808 -28.787 1.00 96.75 106 GLY A N 1
ATOM 784 C CA . GLY A 1 106 ? -5.206 4.299 -27.467 1.00 96.75 106 GLY A CA 1
ATOM 785 C C . GLY A 1 106 ? -4.133 3.227 -27.604 1.00 96.75 106 GLY A C 1
ATOM 786 O O . GLY A 1 106 ? -4.276 2.322 -28.423 1.00 96.75 106 GLY A O 1
ATOM 787 N N . LEU A 1 107 ? -3.063 3.335 -26.821 1.00 96.94 107 LEU A N 1
ATOM 788 C CA . LEU A 1 107 ? -1.945 2.400 -26.849 1.00 96.94 107 LEU A CA 1
ATOM 789 C C . LEU A 1 107 ? -2.220 1.178 -25.966 1.00 96.94 107 LEU A C 1
ATOM 791 O O . LEU A 1 107 ? -2.736 1.296 -24.851 1.00 96.94 107 LEU A O 1
ATOM 795 N N . SER A 1 108 ? -1.788 0.010 -26.437 1.00 95.56 108 SER A N 1
ATOM 796 C CA . SER A 1 108 ? -1.605 -1.165 -25.581 1.00 95.56 108 SER A CA 1
ATOM 797 C C . SER A 1 108 ? -0.522 -0.891 -24.537 1.00 95.56 108 SER A C 1
ATOM 799 O O . SER A 1 108 ? 0.478 -0.235 -24.834 1.00 95.56 108 SER A O 1
ATOM 801 N N . TYR A 1 109 ? -0.702 -1.403 -23.323 1.00 92.31 109 TYR A N 1
ATOM 802 C CA . TYR A 1 109 ? 0.245 -1.242 -22.221 1.00 92.31 109 TYR A CA 1
ATOM 803 C C . TYR A 1 109 ? 0.884 -2.589 -21.893 1.00 92.31 109 TYR A C 1
ATOM 805 O O . TYR A 1 109 ? 0.168 -3.552 -21.626 1.00 92.31 10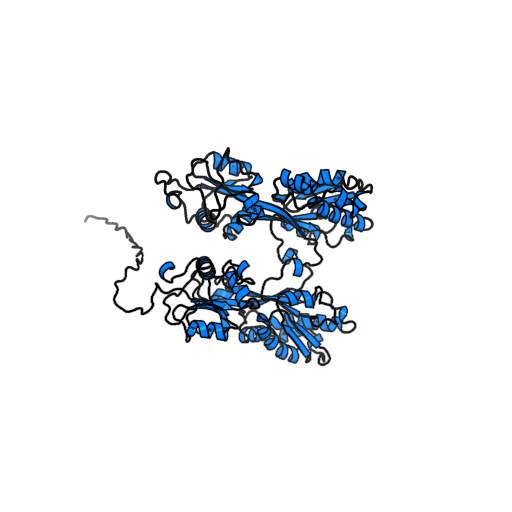9 TYR A O 1
ATOM 813 N N . ASP A 1 110 ? 2.215 -2.667 -21.952 1.00 85.56 110 ASP A N 1
ATOM 814 C CA . ASP A 1 110 ? 2.979 -3.918 -21.832 1.00 85.56 110 ASP A CA 1
ATOM 815 C C . ASP A 1 110 ? 2.402 -5.034 -22.737 1.00 85.56 110 ASP A C 1
ATOM 817 O O . ASP A 1 110 ? 2.216 -6.169 -22.312 1.00 85.56 110 ASP A O 1
ATOM 821 N N . THR A 1 111 ? 2.087 -4.663 -23.988 1.00 86.00 111 THR A N 1
ATOM 822 C CA . THR A 1 111 ? 1.417 -5.459 -25.044 1.00 86.00 111 THR A CA 1
ATOM 823 C C . THR A 1 111 ? -0.030 -5.904 -24.782 1.00 86.00 111 THR A C 1
ATOM 825 O O . THR A 1 111 ? -0.610 -6.585 -25.628 1.00 86.00 111 THR A O 1
ATOM 828 N N . VAL A 1 112 ? -0.660 -5.468 -23.686 1.00 90.44 112 VAL A N 1
ATOM 829 C CA . VAL A 1 112 ? -2.077 -5.740 -23.386 1.00 90.44 112 VAL A CA 1
ATOM 830 C C . VAL A 1 112 ? -2.968 -4.588 -23.860 1.00 90.44 112 VAL A C 1
ATOM 832 O O . VAL A 1 112 ? -2.741 -3.429 -23.509 1.00 90.44 112 VAL A O 1
ATOM 835 N N . GLU A 1 113 ? -4.012 -4.896 -24.634 1.00 95.56 113 GLU A N 1
ATOM 836 C CA . GLU A 1 113 ? -4.983 -3.894 -25.096 1.00 95.56 113 GLU A CA 1
ATOM 837 C C . GLU A 1 113 ? -5.823 -3.319 -23.933 1.00 95.56 113 GLU A C 1
ATOM 839 O O . GLU A 1 113 ? -6.233 -4.074 -23.041 1.00 95.56 113 GLU A O 1
ATOM 844 N N . PRO A 1 114 ? -6.151 -2.012 -23.949 1.00 95.06 114 PRO A N 1
ATOM 845 C CA . PRO A 1 114 ? -6.993 -1.370 -22.942 1.00 95.06 114 PRO A CA 1
ATOM 846 C C . PRO A 1 114 ? -8.476 -1.728 -23.144 1.00 95.06 114 PRO A C 1
ATOM 848 O O . PRO A 1 114 ? -9.238 -0.973 -23.744 1.00 95.06 114 PRO A O 1
ATOM 851 N N . THR A 1 115 ? -8.899 -2.892 -22.649 1.00 95.06 115 THR A N 1
ATOM 852 C CA . THR A 1 115 ? -10.297 -3.356 -22.717 1.00 95.06 115 THR A CA 1
ATOM 853 C C . THR A 1 115 ? -10.836 -3.689 -21.331 1.00 95.06 115 THR A C 1
ATOM 855 O O . THR A 1 115 ? -10.089 -4.141 -20.466 1.00 95.06 115 THR A O 1
ATOM 858 N N . GLU A 1 116 ? -12.144 -3.527 -21.118 1.00 92.56 116 GLU A N 1
ATOM 859 C CA . GLU A 1 116 ? -12.799 -3.885 -19.849 1.00 92.56 116 GLU A CA 1
ATOM 860 C C . GLU A 1 116 ? -12.541 -5.350 -19.464 1.00 92.56 116 GLU A C 1
ATOM 862 O O . GLU A 1 116 ? -12.261 -5.641 -18.305 1.00 92.56 116 GLU A O 1
ATOM 867 N N . ALA A 1 117 ? -12.532 -6.262 -20.443 1.00 91.94 117 ALA A N 1
ATOM 868 C CA . ALA A 1 117 ? -12.219 -7.673 -20.230 1.00 91.94 117 ALA A CA 1
ATOM 869 C C . ALA A 1 117 ? -10.792 -7.887 -19.691 1.00 91.94 117 ALA A C 1
ATOM 871 O O . ALA A 1 117 ? -10.623 -8.589 -18.695 1.00 91.94 117 ALA A O 1
ATOM 872 N N . ASN A 1 118 ? -9.784 -7.239 -20.290 1.00 90.19 118 ASN A N 1
ATOM 873 C CA . ASN A 1 118 ? -8.390 -7.323 -19.832 1.00 90.19 118 ASN A CA 1
ATOM 874 C C . ASN A 1 118 ? -8.175 -6.626 -18.477 1.00 90.19 118 ASN A C 1
ATOM 876 O O . ASN A 1 118 ? -7.232 -6.936 -17.754 1.00 90.19 118 ASN A O 1
ATOM 880 N N . VAL A 1 119 ? -9.024 -5.660 -18.124 1.00 87.94 119 VAL A N 1
ATOM 881 C CA . VAL A 1 119 ? -8.986 -4.978 -16.824 1.00 87.94 119 VAL A CA 1
ATOM 882 C C . VAL A 1 119 ? -9.615 -5.853 -15.737 1.00 87.94 119 VAL A C 1
ATOM 884 O O . VAL A 1 119 ? -9.041 -5.982 -14.658 1.00 87.94 119 VAL A O 1
ATOM 887 N N . LEU A 1 120 ? -10.742 -6.510 -16.030 1.00 81.94 120 LEU A N 1
ATOM 888 C CA . LEU A 1 120 ? -11.422 -7.433 -15.115 1.00 81.94 120 LEU A CA 1
ATOM 889 C C . LEU A 1 120 ? -10.646 -8.744 -14.903 1.00 81.94 120 LEU A C 1
ATOM 891 O O . LEU A 1 120 ? -10.629 -9.255 -13.785 1.00 81.94 120 LEU A O 1
ATOM 895 N N . SER A 1 121 ? -9.947 -9.264 -15.921 1.00 78.38 121 SER A N 1
ATOM 896 C CA . SER A 1 121 ? -8.983 -10.367 -15.740 1.00 78.38 121 SER A CA 1
ATOM 897 C C . SER A 1 121 ? -7.740 -9.942 -14.947 1.00 78.38 121 SER A C 1
ATOM 899 O O . SER A 1 121 ? -7.010 -10.782 -14.417 1.00 78.38 121 SER A O 1
ATOM 901 N N . GLY A 1 122 ? -7.499 -8.631 -14.854 1.00 77.56 122 GLY A N 1
ATOM 902 C CA . GLY A 1 122 ? -6.320 -8.039 -14.246 1.00 77.56 122 GLY A CA 1
ATOM 903 C C . GLY A 1 122 ? -5.076 -8.085 -15.132 1.00 77.56 122 GLY A C 1
ATOM 904 O O . GLY A 1 122 ? -3.995 -7.785 -14.627 1.00 77.56 122 GLY A O 1
ATOM 905 N N . ASP A 1 123 ? -5.176 -8.451 -16.412 1.00 80.00 123 ASP A N 1
ATOM 906 C CA . ASP A 1 123 ? -4.048 -8.453 -17.352 1.00 80.00 123 ASP A CA 1
ATOM 907 C C . ASP A 1 123 ? -3.570 -7.027 -17.675 1.00 80.00 123 ASP A C 1
ATOM 909 O O . ASP A 1 123 ? -2.364 -6.773 -17.695 1.00 80.00 123 ASP A O 1
ATOM 913 N N . TYR A 1 124 ? -4.492 -6.072 -17.842 1.00 89.81 124 TYR A N 1
ATOM 914 C CA . TYR A 1 124 ? -4.174 -4.668 -18.119 1.00 89.81 124 TYR A CA 1
ATOM 915 C C . TYR A 1 124 ? -3.723 -3.927 -16.848 1.00 89.81 124 TYR A C 1
ATOM 917 O O . TYR A 1 124 ? -4.524 -3.579 -15.974 1.00 89.81 124 TYR A O 1
ATOM 925 N N . LYS A 1 125 ? -2.412 -3.678 -16.736 1.00 84.69 125 LYS A N 1
ATOM 926 C CA . LYS A 1 125 ? -1.787 -3.187 -15.493 1.00 84.69 125 LYS A CA 1
ATOM 927 C C . LYS A 1 125 ? -1.860 -1.675 -15.266 1.00 84.69 125 LYS A C 1
ATOM 929 O O . LYS A 1 125 ? -1.729 -1.262 -14.118 1.00 84.69 125 LYS A O 1
ATOM 934 N N . LEU A 1 126 ? -2.100 -0.856 -16.295 1.00 90.38 126 LEU A N 1
ATOM 935 C CA . LEU A 1 126 ? -2.247 0.600 -16.143 1.00 90.38 126 LEU A CA 1
ATOM 936 C C . LEU A 1 126 ? -3.668 0.961 -15.670 1.00 90.38 126 LEU A C 1
ATOM 938 O O . LEU A 1 126 ? -4.457 1.594 -16.366 1.00 90.38 126 LEU A O 1
ATOM 942 N N . SER A 1 127 ? -4.028 0.498 -14.477 1.00 87.94 127 SER A N 1
ATOM 943 C CA . SER A 1 127 ? -5.347 0.699 -13.877 1.00 87.94 127 SER A CA 1
ATOM 944 C C . SER A 1 127 ? -5.244 1.108 -12.409 1.00 87.94 127 SER A C 1
ATOM 946 O O . SER A 1 127 ? -4.246 0.853 -11.735 1.00 87.94 127 SER A O 1
ATOM 948 N N . ARG A 1 128 ? -6.289 1.771 -11.908 1.00 81.62 128 ARG A N 1
ATOM 949 C CA . ARG A 1 128 ? -6.449 2.161 -10.502 1.00 81.62 128 ARG A CA 1
ATOM 950 C C . ARG A 1 128 ? -7.791 1.675 -9.972 1.00 81.62 128 ARG A C 1
ATOM 952 O O . ARG A 1 128 ? -8.752 1.527 -10.723 1.00 81.62 128 ARG A O 1
ATOM 959 N N . ARG A 1 129 ? -7.868 1.450 -8.664 1.00 84.00 129 ARG A N 1
ATOM 960 C CA . ARG A 1 129 ? -9.121 1.119 -7.983 1.00 84.00 129 ARG A CA 1
ATOM 961 C C . ARG A 1 129 ? -9.819 2.383 -7.510 1.00 84.00 129 ARG A C 1
ATOM 963 O O . ARG A 1 129 ? -9.183 3.309 -7.005 1.00 84.00 129 ARG A O 1
ATOM 970 N N . PHE A 1 130 ? -11.135 2.392 -7.653 1.00 89.12 130 PHE A N 1
ATOM 971 C CA . PHE A 1 130 ? -12.015 3.294 -6.933 1.00 89.12 130 PHE A CA 1
ATOM 972 C C . PHE A 1 130 ? -12.502 2.552 -5.699 1.00 89.12 130 PHE A C 1
ATOM 974 O O . PHE A 1 130 ? -13.226 1.567 -5.809 1.00 89.12 130 PHE A O 1
ATOM 981 N N . ASN A 1 131 ? -12.056 3.000 -4.535 1.00 90.06 131 ASN A N 1
ATOM 982 C CA . ASN A 1 131 ? -12.312 2.386 -3.243 1.00 90.06 131 ASN A CA 1
ATOM 983 C C . ASN A 1 131 ? -13.342 3.197 -2.449 1.00 90.06 131 ASN A C 1
ATOM 985 O O . ASN A 1 131 ? -13.504 4.396 -2.681 1.00 90.06 131 ASN A O 1
ATOM 989 N N . TYR A 1 132 ? -13.999 2.565 -1.482 1.00 94.75 132 TYR A N 1
ATOM 990 C CA . TYR A 1 132 ? -14.851 3.221 -0.491 1.00 94.75 132 TYR A CA 1
ATOM 991 C C . TYR A 1 132 ? -14.400 2.894 0.937 1.00 94.75 132 TYR A C 1
ATOM 993 O O . TYR A 1 132 ? -13.767 1.868 1.184 1.00 94.75 132 TYR A O 1
ATOM 1001 N N . MET A 1 133 ? -14.760 3.769 1.871 1.00 92.56 133 MET A N 1
ATOM 1002 C CA . MET A 1 133 ? -14.638 3.608 3.316 1.00 92.56 133 MET A CA 1
ATOM 1003 C C . MET A 1 133 ? -15.927 4.105 3.967 1.00 92.56 133 MET A C 1
ATOM 1005 O O . MET A 1 133 ? -16.429 5.172 3.606 1.00 92.56 133 MET A O 1
ATOM 1009 N N . LEU A 1 134 ? -16.452 3.348 4.928 1.00 93.56 134 LEU A N 1
ATOM 1010 C CA . LEU A 1 134 ? -17.524 3.821 5.798 1.00 93.56 134 LEU A CA 1
ATOM 1011 C C . LEU A 1 134 ? -16.970 4.556 7.017 1.00 93.56 134 LEU A C 1
ATOM 1013 O O . LEU A 1 134 ? -15.831 4.343 7.446 1.00 93.56 134 LEU A O 1
ATOM 1017 N N . ARG A 1 135 ? -17.824 5.401 7.589 1.00 91.81 135 ARG A N 1
ATOM 1018 C CA . ARG A 1 135 ? -17.681 5.885 8.957 1.00 91.81 135 ARG A CA 1
ATOM 1019 C C . ARG A 1 135 ? -17.633 4.726 9.964 1.00 91.81 135 ARG A C 1
ATOM 1021 O O . ARG A 1 135 ? -18.366 3.758 9.781 1.00 91.81 135 ARG A O 1
ATOM 1028 N N . ASP A 1 136 ? -16.779 4.831 10.983 1.00 86.06 136 ASP A N 1
ATOM 1029 C CA . ASP A 1 136 ? -16.660 3.870 12.089 1.00 86.06 136 ASP A CA 1
ATOM 1030 C C . ASP A 1 136 ? -17.473 4.290 13.330 1.00 86.06 136 ASP A C 1
ATOM 1032 O O . ASP A 1 136 ? -18.173 3.458 13.899 1.00 86.06 136 ASP A O 1
ATOM 1036 N N . ASP A 1 137 ? -17.481 5.576 13.698 1.00 86.69 137 ASP A N 1
ATOM 1037 C CA . ASP A 1 137 ? -18.336 6.111 14.772 1.00 86.69 137 ASP A CA 1
ATOM 1038 C C . ASP A 1 137 ? -19.542 6.915 14.245 1.00 86.69 137 ASP A C 1
ATOM 1040 O O . ASP A 1 137 ? -19.416 8.076 13.831 1.00 86.69 137 ASP A O 1
ATOM 1044 N N . TYR A 1 138 ? -20.735 6.307 14.309 1.00 90.12 138 TYR A N 1
ATOM 1045 C CA . TYR A 1 138 ? -22.030 6.950 14.031 1.00 90.12 138 TYR A CA 1
ATOM 1046 C C . TYR A 1 138 ? -22.681 7.608 15.257 1.00 90.12 138 TYR A C 1
ATOM 1048 O O . TYR A 1 138 ? -23.656 8.344 15.089 1.00 90.12 138 TYR A O 1
ATOM 1056 N N . SER A 1 139 ? -22.160 7.421 16.476 1.00 87.06 139 SER A N 1
ATOM 1057 C CA . SER A 1 139 ? -22.764 7.979 17.700 1.00 87.06 139 SER A CA 1
ATOM 1058 C C . SER A 1 139 ? -22.832 9.513 17.687 1.00 87.06 139 SER A C 1
ATOM 1060 O O . SER A 1 139 ? -23.701 10.110 18.327 1.00 87.06 139 SER A O 1
ATOM 1062 N N . VAL A 1 140 ? -21.993 10.156 16.865 1.00 85.81 140 VAL A N 1
ATOM 1063 C CA . VAL A 1 140 ? -22.023 11.595 16.559 1.00 85.81 140 VAL A CA 1
ATOM 1064 C C . VAL A 1 140 ? -23.369 12.095 16.010 1.00 85.81 140 VAL A C 1
ATOM 1066 O O . VAL A 1 140 ? -23.665 13.280 16.154 1.00 85.81 140 VAL A O 1
ATOM 1069 N N . TYR A 1 141 ? -24.193 11.221 15.415 1.00 89.31 141 TYR A N 1
ATOM 1070 C CA . TYR A 1 141 ? -25.546 11.538 14.930 1.00 89.31 141 TYR A CA 1
ATOM 1071 C C . TYR A 1 141 ? -26.638 11.371 16.004 1.00 89.31 141 TYR A C 1
ATOM 1073 O O . TYR A 1 141 ? -27.812 11.642 15.749 1.00 89.31 141 TYR A O 1
ATOM 1081 N N . GLY A 1 142 ? -26.278 10.972 17.228 1.00 91.50 142 GLY A N 1
ATOM 1082 C CA . GLY A 1 142 ? -27.196 10.902 18.362 1.00 91.50 142 GLY A CA 1
ATOM 1083 C C . GLY A 1 142 ? -28.348 9.923 18.133 1.00 91.50 142 GLY A C 1
ATOM 1084 O O . GLY A 1 142 ? -28.129 8.725 18.003 1.00 91.50 142 GLY A O 1
ATOM 1085 N N . ALA A 1 143 ? -29.584 10.429 18.111 1.00 93.88 143 ALA A N 1
ATOM 1086 C CA . ALA A 1 143 ? -30.784 9.600 17.963 1.00 93.88 143 ALA A CA 1
ATOM 1087 C C . ALA A 1 143 ? -30.913 8.932 16.579 1.00 93.88 143 ALA A C 1
ATOM 1089 O O . ALA A 1 143 ? -31.602 7.922 16.469 1.00 93.88 143 ALA A O 1
ATOM 1090 N N . ASP A 1 144 ? -30.241 9.470 15.557 1.00 95.19 144 ASP A N 1
ATOM 1091 C CA . ASP A 1 144 ? -30.294 8.960 14.183 1.00 95.19 144 ASP A CA 1
ATOM 1092 C C . ASP A 1 144 ? -29.113 8.019 13.849 1.00 95.19 144 ASP A C 1
ATOM 1094 O O . ASP A 1 144 ? -28.991 7.570 12.710 1.00 95.19 144 ASP A O 1
ATOM 1098 N N . ALA A 1 145 ? -28.232 7.720 14.817 1.00 92.94 145 ALA A N 1
ATOM 1099 C CA . ALA A 1 145 ? -27.006 6.936 14.618 1.00 92.94 145 ALA A CA 1
ATOM 1100 C C . ALA A 1 145 ? -27.266 5.579 13.937 1.00 92.94 145 ALA A C 1
ATOM 1102 O O . ALA A 1 145 ? -26.756 5.341 12.841 1.00 92.94 145 ALA A O 1
ATOM 1103 N N . ASP A 1 146 ? -28.130 4.749 14.532 1.00 92.81 146 ASP A N 1
ATOM 1104 C CA . ASP A 1 146 ? -28.512 3.427 14.017 1.00 92.81 146 ASP A CA 1
ATOM 1105 C C . ASP A 1 146 ? -29.097 3.503 12.592 1.00 92.81 146 ASP A C 1
ATOM 1107 O O . ASP A 1 146 ? -28.882 2.615 11.765 1.00 92.81 146 ASP A O 1
ATOM 1111 N N . ALA A 1 147 ? -29.841 4.574 12.283 1.00 97.00 147 ALA A N 1
ATOM 1112 C CA . ALA A 1 147 ? -30.446 4.772 10.969 1.00 97.00 147 ALA A CA 1
ATOM 1113 C C . ALA A 1 147 ? -29.390 5.124 9.913 1.00 97.00 147 ALA A C 1
ATOM 1115 O O . ALA A 1 147 ? -29.398 4.542 8.827 1.00 97.00 147 ALA A O 1
ATOM 1116 N N . TYR A 1 148 ? -28.457 6.029 10.226 1.00 97.19 148 TYR A N 1
ATOM 1117 C CA . TYR A 1 148 ? -27.371 6.390 9.315 1.00 97.19 148 TYR A CA 1
ATOM 1118 C C . TYR A 1 148 ? -26.382 5.241 9.091 1.00 97.19 148 TYR A C 1
ATOM 1120 O O . TYR A 1 148 ? -25.971 5.030 7.950 1.00 97.19 148 TYR A O 1
ATOM 1128 N N . GLU A 1 149 ? -26.054 4.458 10.122 1.00 95.38 149 GLU A N 1
ATOM 1129 C CA . GLU A 1 149 ? -25.240 3.247 9.965 1.00 95.38 149 GLU A CA 1
ATOM 1130 C C . GLU A 1 149 ? -25.934 2.239 9.036 1.00 95.38 149 GLU A C 1
ATOM 1132 O O . GLU A 1 149 ? -25.352 1.789 8.043 1.00 95.38 149 GLU A O 1
ATOM 1137 N N . ALA A 1 150 ? -27.215 1.948 9.286 1.00 96.38 150 ALA A N 1
ATOM 1138 C CA . ALA A 1 150 ? -27.989 1.029 8.459 1.00 96.38 150 ALA A CA 1
ATOM 1139 C C . ALA A 1 150 ? -28.138 1.515 7.003 1.00 96.38 150 ALA A C 1
ATOM 1141 O O . ALA A 1 150 ? -28.087 0.692 6.085 1.00 96.38 150 ALA A O 1
ATOM 1142 N N . ILE A 1 151 ? -28.291 2.826 6.766 1.00 98.44 151 ILE A N 1
ATOM 1143 C CA . ILE A 1 151 ? -28.346 3.416 5.417 1.00 98.44 151 ILE A CA 1
ATOM 1144 C C . ILE A 1 151 ? -26.986 3.305 4.712 1.00 98.44 151 ILE A C 1
ATOM 1146 O O . ILE A 1 151 ? -26.949 2.927 3.542 1.00 98.44 151 ILE A O 1
ATOM 1150 N N . SER A 1 152 ? -25.869 3.560 5.401 1.00 97.44 152 SER A N 1
ATOM 1151 C CA . SER A 1 152 ? -24.520 3.362 4.847 1.00 97.44 152 SER A CA 1
ATOM 1152 C C . SER A 1 152 ? -24.267 1.914 4.427 1.00 97.44 152 SER A C 1
ATOM 1154 O O . SER A 1 152 ? -23.769 1.664 3.327 1.00 97.44 152 SER A O 1
ATOM 1156 N N . LEU A 1 153 ? -24.645 0.951 5.274 1.00 96.19 153 LEU A N 1
ATOM 1157 C CA . LEU A 1 153 ? -24.544 -0.478 4.965 1.00 96.19 153 LEU A CA 1
ATOM 1158 C C . LEU A 1 153 ? -25.440 -0.858 3.777 1.00 96.19 153 LEU A C 1
ATOM 1160 O O . LEU A 1 153 ? -24.995 -1.557 2.867 1.00 96.19 153 LEU A O 1
ATOM 1164 N N . ALA A 1 154 ? -26.672 -0.343 3.738 1.00 98.00 154 ALA A N 1
ATOM 1165 C CA . ALA A 1 154 ? -27.596 -0.551 2.627 1.00 98.00 154 ALA A CA 1
ATOM 1166 C C . ALA A 1 154 ? -27.090 0.051 1.307 1.00 98.00 154 ALA A C 1
ATOM 1168 O O . ALA A 1 154 ? -27.296 -0.539 0.249 1.00 98.00 154 ALA A O 1
ATOM 1169 N N . PHE A 1 155 ? -26.393 1.189 1.348 1.00 98.31 155 PHE A N 1
ATOM 1170 C CA . PHE A 1 155 ? -25.776 1.793 0.167 1.00 98.31 155 PHE A CA 1
ATOM 1171 C C . PHE A 1 155 ? -24.619 0.947 -0.372 1.00 98.31 155 PHE A C 1
ATOM 1173 O O . PHE A 1 155 ? -24.501 0.772 -1.583 1.00 98.31 155 PHE A O 1
ATOM 1180 N N . VAL A 1 156 ? -23.797 0.367 0.509 1.00 95.88 156 VAL A N 1
ATOM 1181 C CA . VAL A 1 156 ? -22.735 -0.576 0.116 1.00 95.88 156 VAL A CA 1
ATOM 1182 C C . VAL A 1 156 ? -23.317 -1.851 -0.491 1.00 95.88 156 VAL A C 1
ATOM 1184 O O . VAL A 1 156 ? -22.835 -2.299 -1.533 1.00 95.88 156 VAL A O 1
ATOM 1187 N N . ALA A 1 157 ? -24.380 -2.407 0.091 1.00 95.25 157 ALA A N 1
ATOM 1188 C CA . ALA A 1 157 ? -25.091 -3.539 -0.500 1.00 95.25 157 ALA A CA 1
ATOM 1189 C C . ALA A 1 157 ? -25.701 -3.175 -1.865 1.00 95.25 157 ALA A C 1
ATOM 1191 O O . ALA A 1 157 ? -25.533 -3.914 -2.833 1.00 95.25 157 ALA A O 1
ATOM 1192 N N . TYR A 1 158 ? -26.320 -1.994 -1.981 1.00 98.00 158 TYR A N 1
ATOM 1193 C CA . TYR A 1 158 ? -26.866 -1.497 -3.240 1.00 98.00 158 TYR A CA 1
ATOM 1194 C C . TYR A 1 158 ? -25.787 -1.312 -4.315 1.00 98.00 158 TYR A C 1
ATOM 1196 O O . TYR A 1 158 ? -26.008 -1.741 -5.443 1.00 98.00 158 TYR A O 1
ATOM 1204 N N . MET A 1 159 ? -24.607 -0.765 -3.995 1.00 96.31 159 MET A N 1
ATOM 1205 C CA . MET A 1 159 ? -23.486 -0.657 -4.947 1.00 96.31 159 MET A CA 1
ATOM 1206 C C . MET A 1 159 ? -23.072 -2.010 -5.544 1.00 96.31 159 MET A C 1
ATOM 1208 O O . MET A 1 159 ? -22.645 -2.055 -6.693 1.00 96.31 159 MET A O 1
ATOM 1212 N N . ASN A 1 160 ? -23.234 -3.099 -4.788 1.00 91.56 160 ASN A N 1
ATOM 1213 C CA . ASN A 1 160 ? -22.931 -4.466 -5.218 1.00 91.56 160 ASN A CA 1
ATOM 1214 C C . ASN A 1 160 ? -24.154 -5.219 -5.791 1.00 91.56 160 ASN A C 1
ATOM 1216 O O . ASN A 1 160 ? -24.032 -6.384 -6.172 1.00 91.56 160 ASN A O 1
ATOM 1220 N N . SER A 1 161 ? -25.329 -4.583 -5.866 1.00 96.94 161 SER A N 1
ATOM 1221 C CA . SER A 1 161 ? -26.515 -5.144 -6.529 1.00 96.94 161 SER A CA 1
ATOM 1222 C C . SER A 1 161 ? -26.397 -5.082 -8.054 1.00 96.94 161 SER A C 1
ATOM 1224 O O . SER A 1 161 ? -25.624 -4.288 -8.591 1.00 96.94 161 SER A O 1
ATOM 1226 N N . THR A 1 162 ? -27.195 -5.874 -8.775 1.00 96.94 162 THR A N 1
ATOM 1227 C CA . THR A 1 162 ? -27.262 -5.822 -10.246 1.00 96.94 162 THR A CA 1
ATOM 1228 C C . THR A 1 162 ? -27.566 -4.400 -10.743 1.00 96.94 162 THR A C 1
ATOM 1230 O O . THR A 1 162 ? -26.938 -3.921 -11.687 1.00 96.94 162 THR A O 1
ATOM 1233 N N . GLU A 1 163 ? -28.494 -3.697 -10.088 1.00 97.00 163 GLU A N 1
ATOM 1234 C CA . GLU A 1 163 ? -28.861 -2.315 -10.398 1.00 97.00 163 GLU A CA 1
ATOM 1235 C C . GLU A 1 163 ? -27.723 -1.330 -10.101 1.00 97.00 163 GLU A C 1
ATOM 1237 O O . GLU A 1 163 ? -27.394 -0.499 -10.948 1.00 97.00 163 GLU A O 1
ATOM 1242 N N . GLY A 1 164 ? -27.080 -1.438 -8.935 1.00 97.38 164 GLY A N 1
ATOM 1243 C CA . GLY A 1 164 ? -25.959 -0.571 -8.562 1.00 97.38 164 GLY A CA 1
ATOM 1244 C C . GLY A 1 164 ? -24.760 -0.728 -9.494 1.00 97.38 164 GLY A C 1
ATOM 1245 O O . GLY A 1 164 ? -24.243 0.271 -9.993 1.00 97.38 164 GLY A O 1
ATOM 1246 N N . LEU A 1 165 ? -24.374 -1.966 -9.812 1.00 96.38 165 LEU A N 1
ATOM 1247 C CA . LEU A 1 165 ? -23.292 -2.257 -10.755 1.00 96.38 165 LEU A CA 1
ATOM 1248 C C . LEU A 1 165 ? -23.608 -1.736 -12.165 1.00 96.38 165 LEU A C 1
ATOM 1250 O O . LEU A 1 165 ? -22.722 -1.199 -12.827 1.00 96.38 165 LEU A O 1
ATOM 1254 N N . ALA A 1 166 ? -24.866 -1.815 -12.615 1.00 96.75 166 ALA A N 1
ATOM 1255 C CA . ALA A 1 166 ? -25.283 -1.233 -13.891 1.00 96.75 166 ALA A CA 1
ATOM 1256 C C . ALA A 1 166 ? -25.158 0.305 -13.908 1.00 96.75 166 ALA A C 1
ATOM 1258 O O . ALA A 1 166 ? -24.672 0.867 -14.891 1.00 96.75 166 ALA A O 1
ATOM 1259 N N . GLN A 1 167 ? -25.524 0.988 -12.816 1.00 96.62 167 GLN A N 1
ATOM 1260 C CA . GLN A 1 167 ? -25.339 2.440 -12.676 1.00 96.62 167 GLN A CA 1
ATOM 1261 C C . GLN A 1 167 ? -23.845 2.829 -12.615 1.00 96.62 167 GLN A C 1
ATOM 1263 O O . GLN A 1 167 ? -23.434 3.815 -13.229 1.00 96.62 167 GLN A O 1
ATOM 1268 N N . ILE A 1 168 ? -23.009 2.037 -11.930 1.00 95.12 168 ILE A N 1
ATOM 1269 C CA . ILE A 1 168 ? -21.545 2.219 -11.874 1.00 95.12 168 ILE A CA 1
ATOM 1270 C C . ILE A 1 168 ? -20.923 2.073 -13.273 1.00 95.12 168 ILE A C 1
ATOM 1272 O O . ILE A 1 168 ? -20.138 2.933 -13.687 1.00 95.12 168 ILE A O 1
ATOM 1276 N N . ALA A 1 169 ? -21.321 1.042 -14.024 1.00 93.44 169 ALA A N 1
ATOM 1277 C CA . ALA A 1 169 ? -20.895 0.826 -15.405 1.00 93.44 169 ALA A CA 1
ATOM 1278 C C . ALA A 1 169 ? -21.324 1.981 -16.324 1.00 93.44 169 ALA A C 1
ATOM 1280 O O . ALA A 1 169 ? -20.510 2.514 -17.078 1.00 93.44 169 ALA A O 1
ATOM 1281 N N . GLN A 1 170 ? -22.572 2.452 -16.207 1.00 92.31 170 GLN A N 1
ATOM 1282 C CA . GLN A 1 170 ? -23.074 3.602 -16.968 1.00 92.31 170 GLN A CA 1
ATOM 1283 C C . GLN A 1 170 ? -22.303 4.902 -16.666 1.00 92.31 170 GLN A C 1
ATOM 1285 O O . GLN A 1 170 ? -22.112 5.727 -17.561 1.00 92.31 170 GLN A O 1
ATOM 1290 N N . ALA A 1 171 ? -21.824 5.082 -15.433 1.00 91.25 171 ALA A N 1
ATOM 1291 C CA . ALA A 1 171 ? -20.968 6.204 -15.044 1.00 91.25 171 ALA A CA 1
ATOM 1292 C C . ALA A 1 171 ? -19.496 6.061 -15.504 1.00 91.25 171 ALA A C 1
ATOM 1294 O O . ALA A 1 171 ? -18.707 7.000 -15.342 1.00 91.25 171 ALA A O 1
ATOM 1295 N N . GLY A 1 172 ? -19.129 4.928 -16.113 1.00 88.62 172 GLY A N 1
ATOM 1296 C CA . GLY A 1 172 ? -17.805 4.656 -16.675 1.00 88.62 172 GLY A CA 1
ATOM 1297 C C . GLY A 1 172 ? -16.820 3.979 -15.719 1.00 88.62 172 GLY A C 1
ATOM 1298 O O . GLY A 1 172 ? -15.616 4.065 -15.964 1.00 88.62 172 GLY A O 1
ATOM 1299 N N . GLY A 1 173 ? -17.303 3.353 -14.639 1.00 90.12 173 GLY A N 1
ATOM 1300 C CA . GLY A 1 173 ? -16.511 2.466 -13.783 1.00 90.12 173 GLY A CA 1
ATOM 1301 C C . GLY A 1 173 ? -16.547 1.021 -14.288 1.00 90.12 173 GLY A C 1
ATOM 1302 O O . GLY A 1 173 ? -17.609 0.508 -14.621 1.00 90.12 173 GLY A O 1
ATOM 1303 N N . ILE A 1 174 ? -15.399 0.347 -14.334 1.00 92.19 174 ILE A N 1
ATOM 1304 C CA . ILE A 1 174 ? -15.287 -1.022 -14.854 1.00 92.19 174 ILE A CA 1
ATOM 1305 C C . ILE A 1 174 ? -15.623 -2.012 -13.732 1.00 92.19 174 ILE A C 1
ATOM 1307 O O . ILE A 1 174 ? -14.930 -2.058 -12.711 1.00 92.19 174 ILE A O 1
ATOM 1311 N N . VAL A 1 175 ? -16.689 -2.795 -13.928 1.00 91.25 175 VAL A N 1
ATOM 1312 C CA . VAL A 1 175 ? -17.234 -3.787 -12.982 1.00 91.25 175 VAL A CA 1
ATOM 1313 C C . VAL A 1 175 ? -17.807 -4.999 -13.727 1.00 91.25 175 VAL A C 1
ATOM 1315 O O . VAL A 1 175 ? -18.250 -4.869 -14.867 1.00 91.25 175 VAL A O 1
ATOM 1318 N N . ASP A 1 176 ? -17.856 -6.171 -13.086 1.00 88.06 176 ASP A N 1
ATOM 1319 C CA . ASP A 1 176 ? -18.654 -7.297 -13.592 1.00 88.06 176 ASP A CA 1
ATOM 1320 C C . ASP A 1 176 ? -20.106 -7.163 -13.122 1.00 88.06 176 ASP A C 1
ATOM 1322 O O . ASP A 1 176 ? -20.462 -7.554 -12.010 1.00 88.06 176 ASP A O 1
ATOM 1326 N N . VAL A 1 177 ? -20.962 -6.625 -13.992 1.00 89.00 177 VAL A N 1
ATOM 1327 C CA . VAL A 1 177 ? -22.399 -6.438 -13.724 1.00 89.00 177 VAL A CA 1
ATOM 1328 C C . VAL A 1 177 ? -23.155 -7.741 -13.427 1.00 89.00 177 VAL A C 1
ATOM 1330 O O . VAL A 1 177 ? -24.241 -7.690 -12.856 1.00 89.00 177 VAL A O 1
ATOM 1333 N N . ASN A 1 178 ? -22.599 -8.907 -13.780 1.00 89.69 178 ASN A N 1
ATOM 1334 C CA . ASN A 1 178 ? -23.223 -10.213 -13.542 1.00 89.69 178 ASN A CA 1
ATOM 1335 C C . ASN A 1 178 ? -22.909 -10.783 -12.149 1.00 89.69 178 ASN A C 1
ATOM 1337 O O . ASN A 1 178 ? -23.495 -11.795 -11.766 1.00 89.69 178 ASN A O 1
ATOM 1341 N N . ALA A 1 179 ? -21.989 -10.164 -11.401 1.00 87.56 179 ALA A N 1
ATOM 1342 C CA . ALA A 1 179 ? -21.620 -10.602 -10.057 1.00 87.56 179 ALA A CA 1
ATOM 1343 C C . ALA A 1 179 ? -22.656 -10.205 -8.986 1.00 87.56 179 ALA A C 1
ATOM 1345 O O . ALA A 1 179 ? -22.721 -10.838 -7.931 1.00 87.56 179 ALA A O 1
ATOM 1346 N N . GLY A 1 180 ? -23.456 -9.164 -9.244 1.00 90.44 180 GLY A N 1
ATOM 1347 C CA . GLY A 1 180 ? -24.444 -8.641 -8.299 1.00 90.44 180 GLY A CA 1
ATOM 1348 C C . GLY A 1 180 ? -25.772 -9.398 -8.302 1.00 90.44 180 GLY A C 1
ATOM 1349 O O . GLY A 1 180 ? -26.213 -9.909 -9.332 1.00 90.44 180 GLY A O 1
ATOM 1350 N N . GLN A 1 181 ? -26.438 -9.411 -7.147 1.00 93.81 181 GLN A N 1
ATOM 1351 C CA . GLN A 1 181 ? -27.813 -9.907 -6.990 1.00 93.81 181 GLN A CA 1
ATOM 1352 C C . GLN A 1 181 ? -28.832 -8.764 -7.165 1.00 93.81 181 GLN A C 1
ATOM 1354 O O . GLN A 1 181 ? -28.481 -7.614 -6.884 1.00 93.81 181 GLN A O 1
ATOM 1359 N N . PRO A 1 182 ? -30.082 -9.036 -7.586 1.00 97.31 182 PRO A N 1
ATOM 1360 C CA . PRO A 1 182 ? -31.111 -8.004 -7.706 1.00 97.31 182 PRO A CA 1
ATOM 1361 C C . PRO A 1 182 ? -31.356 -7.287 -6.375 1.00 97.31 182 PRO A C 1
ATOM 1363 O O . PRO A 1 182 ? -31.473 -7.933 -5.331 1.00 97.31 182 PRO A O 1
ATOM 1366 N N . TRP A 1 183 ? -31.487 -5.958 -6.397 1.00 96.81 183 TRP A N 1
ATOM 1367 C CA . TRP A 1 183 ? -31.664 -5.166 -5.175 1.00 96.81 183 TRP A CA 1
ATOM 1368 C C . TRP A 1 183 ? -32.871 -5.617 -4.347 1.00 96.81 183 TRP A C 1
ATOM 1370 O O . TRP A 1 183 ? -32.788 -5.679 -3.125 1.00 96.81 183 TRP A O 1
ATOM 1380 N N . GLU A 1 184 ? -33.987 -5.963 -4.991 1.00 94.94 184 GLU A N 1
ATOM 1381 C CA . GLU A 1 184 ? -35.205 -6.394 -4.295 1.00 94.94 184 GLU A CA 1
ATOM 1382 C C . GLU A 1 184 ? -35.005 -7.672 -3.458 1.00 94.94 184 GLU A C 1
ATOM 1384 O O . GLU A 1 184 ? -35.654 -7.805 -2.417 1.00 94.94 184 GLU A O 1
ATOM 1389 N N . ASP A 1 185 ? -34.093 -8.563 -3.869 1.00 95.62 185 ASP A N 1
ATOM 1390 C CA . ASP A 1 185 ? -33.789 -9.810 -3.158 1.00 95.62 185 ASP A CA 1
ATOM 1391 C C . ASP A 1 185 ? -32.936 -9.550 -1.904 1.00 95.62 185 ASP A C 1
ATOM 1393 O O . ASP A 1 185 ? -33.161 -10.186 -0.876 1.00 95.62 185 ASP A O 1
ATOM 1397 N N . ILE A 1 186 ? -32.012 -8.578 -1.951 1.00 94.56 186 ILE A N 1
ATOM 1398 C CA . ILE A 1 186 ? -31.128 -8.228 -0.819 1.00 94.56 186 ILE A CA 1
ATOM 1399 C C . ILE A 1 186 ? -31.680 -7.105 0.081 1.00 94.56 186 ILE A C 1
ATOM 1401 O O . ILE A 1 186 ? -31.331 -7.028 1.258 1.00 94.56 186 ILE A O 1
ATOM 1405 N N . ARG A 1 187 ? -32.616 -6.266 -0.397 1.00 95.50 187 ARG A N 1
ATOM 1406 C CA . ARG A 1 187 ? -33.238 -5.177 0.395 1.00 95.50 187 ARG A CA 1
ATOM 1407 C C . ARG A 1 187 ? -33.920 -5.686 1.668 1.00 95.50 187 ARG A C 1
ATOM 1409 O O . ARG A 1 187 ? -34.090 -4.927 2.621 1.00 95.50 187 ARG A O 1
ATOM 1416 N N . VAL A 1 188 ? -34.330 -6.955 1.714 1.00 92.50 188 VAL A N 1
ATOM 1417 C CA . VAL A 1 188 ? -34.937 -7.562 2.914 1.00 92.50 188 VAL A CA 1
ATOM 1418 C C . VAL A 1 188 ? -33.989 -7.579 4.120 1.00 92.50 188 VAL A C 1
ATOM 1420 O O . VAL A 1 188 ? -34.465 -7.548 5.252 1.00 92.50 188 VAL A O 1
ATOM 1423 N N . GLU A 1 189 ? -32.673 -7.553 3.887 1.00 92.50 189 GLU A N 1
ATOM 1424 C CA . GLU A 1 189 ? -31.632 -7.465 4.921 1.00 92.50 189 GLU A CA 1
ATOM 1425 C C . GLU A 1 189 ? -31.417 -6.019 5.416 1.00 92.50 189 GLU A C 1
ATOM 1427 O O . GLU A 1 189 ? -30.810 -5.795 6.461 1.00 92.50 189 GLU A O 1
ATOM 1432 N N . HIS A 1 190 ? -31.994 -5.031 4.719 1.00 96.50 190 HIS A N 1
ATOM 1433 C CA . HIS A 1 190 ? -31.879 -3.598 4.999 1.00 96.50 190 HIS A CA 1
ATOM 1434 C C . HIS A 1 190 ? -33.252 -2.963 5.305 1.00 96.50 190 HIS A C 1
ATOM 1436 O O . HIS A 1 190 ? -33.756 -2.147 4.524 1.00 96.50 190 HIS A O 1
ATOM 1442 N N . PRO A 1 191 ? -33.887 -3.291 6.450 1.00 96.44 191 PRO A N 1
ATOM 1443 C CA . PRO A 1 191 ? -35.238 -2.826 6.782 1.00 96.44 191 PRO A CA 1
ATOM 1444 C C . PRO A 1 191 ? -35.366 -1.297 6.868 1.00 96.44 191 PRO A C 1
ATOM 1446 O O . PRO A 1 191 ? -36.450 -0.772 6.622 1.00 96.44 191 PRO A O 1
ATOM 1449 N N . VAL A 1 192 ? -34.271 -0.570 7.132 1.00 97.56 192 VAL A N 1
ATOM 1450 C CA . VAL A 1 192 ? -34.237 0.905 7.105 1.00 97.56 192 VAL A CA 1
ATOM 1451 C C . VAL A 1 192 ? -34.687 1.481 5.755 1.00 97.56 192 VAL A C 1
ATOM 1453 O O . VAL A 1 192 ? -35.335 2.521 5.711 1.00 97.56 192 VAL A O 1
ATOM 1456 N N . CYS A 1 193 ? -34.445 0.775 4.646 1.00 97.75 193 CYS A N 1
ATOM 1457 C CA . CYS A 1 193 ? -34.854 1.210 3.310 1.00 97.75 193 CYS A CA 1
ATOM 1458 C C . CYS A 1 193 ? -36.367 1.094 3.046 1.00 97.75 193 CYS A C 1
ATOM 1460 O O . CYS A 1 193 ? -36.834 1.535 1.998 1.00 97.75 193 CYS A O 1
ATOM 1462 N N . GLN A 1 194 ? -37.131 0.515 3.980 1.00 96.00 194 GLN A N 1
ATOM 1463 C CA . GLN A 1 194 ? -38.597 0.437 3.937 1.00 96.00 194 GLN A CA 1
ATOM 1464 C C . GLN A 1 194 ? -39.273 1.565 4.742 1.00 96.00 194 GLN A C 1
ATOM 1466 O O . GLN A 1 194 ? -40.500 1.674 4.729 1.00 96.00 194 GLN A O 1
ATOM 1471 N N . LEU A 1 195 ? -38.491 2.378 5.460 1.00 97.12 195 LEU A N 1
ATOM 1472 C CA . LEU A 1 195 ? -38.964 3.518 6.246 1.00 97.12 195 LEU A CA 1
ATOM 1473 C C . LEU A 1 195 ? -39.042 4.792 5.387 1.00 97.12 195 LEU A C 1
ATOM 1475 O O . LEU A 1 195 ? -38.527 4.839 4.271 1.00 97.12 195 LEU A O 1
ATOM 1479 N N . ASP A 1 196 ? -39.682 5.837 5.914 1.00 97.62 196 ASP A N 1
ATOM 1480 C CA . ASP A 1 196 ? -39.562 7.187 5.358 1.00 97.62 196 ASP A CA 1
ATOM 1481 C C . ASP A 1 196 ? -38.281 7.835 5.897 1.00 97.62 196 ASP A C 1
ATOM 1483 O O . ASP A 1 196 ? -38.212 8.229 7.061 1.00 97.62 196 ASP A O 1
ATOM 1487 N N . ASN A 1 197 ? -37.270 7.921 5.035 1.00 98.19 197 ASN A N 1
ATOM 1488 C CA . ASN A 1 197 ? -35.964 8.501 5.333 1.00 98.19 197 ASN A CA 1
ATOM 1489 C C . ASN A 1 197 ? -35.823 9.916 4.744 1.00 98.19 197 ASN A C 1
ATOM 1491 O O . ASN A 1 197 ? -34.730 10.475 4.766 1.00 98.19 197 ASN A O 1
ATOM 1495 N N . SER A 1 198 ? -36.900 10.522 4.224 1.00 97.81 198 SER A N 1
ATOM 1496 C CA . SER A 1 198 ? -36.851 11.826 3.535 1.00 97.81 198 SER A CA 1
ATOM 1497 C C . SER A 1 198 ? -36.440 13.010 4.423 1.00 97.81 198 SER A C 1
ATOM 1499 O O . SER A 1 198 ? -36.087 14.073 3.912 1.00 97.81 198 SER A O 1
ATOM 1501 N N . GLY A 1 199 ? -36.447 12.828 5.748 1.00 97.06 199 GLY A N 1
ATOM 1502 C CA . GLY A 1 199 ? -35.898 13.776 6.722 1.00 97.06 199 GLY A CA 1
ATOM 1503 C C . GLY A 1 199 ? -34.399 13.619 7.018 1.00 97.06 199 GLY A C 1
ATOM 1504 O O . GLY A 1 199 ? -33.859 14.442 7.754 1.00 97.06 199 GLY A O 1
ATOM 1505 N N . LEU A 1 200 ? -33.734 12.587 6.485 1.00 97.38 200 LEU A N 1
ATOM 1506 C CA . LEU A 1 200 ? -32.328 12.266 6.753 1.00 97.38 200 LEU A CA 1
ATOM 1507 C C . LEU A 1 200 ? -31.423 12.697 5.587 1.00 97.38 200 LEU A C 1
ATOM 1509 O O . LEU A 1 200 ? -31.736 12.454 4.418 1.00 97.38 200 LEU A O 1
ATOM 1513 N N . THR A 1 201 ? -30.267 13.284 5.913 1.00 96.25 201 THR A N 1
ATOM 1514 C CA . THR A 1 201 ? -29.258 13.719 4.932 1.00 96.25 201 THR A CA 1
ATOM 1515 C C . THR A 1 201 ? -28.096 12.733 4.896 1.00 96.25 201 THR A C 1
ATOM 1517 O O . THR A 1 201 ? -27.275 12.689 5.810 1.00 96.25 201 THR A O 1
ATOM 1520 N N . PHE A 1 202 ? -27.996 11.957 3.821 1.00 96.69 202 PHE A N 1
ATOM 1521 C CA . PHE A 1 202 ? -26.943 10.968 3.616 1.00 96.69 202 PHE A CA 1
ATOM 1522 C C . PHE A 1 202 ? -25.723 11.608 2.946 1.00 96.69 202 PHE A C 1
ATOM 1524 O O . PHE A 1 202 ? -25.736 11.915 1.751 1.00 96.69 202 PHE A O 1
ATOM 1531 N N . LYS A 1 203 ? -24.670 11.845 3.734 1.00 96.31 203 LYS A N 1
ATOM 1532 C CA . LYS A 1 203 ? -23.476 12.574 3.292 1.00 96.31 203 LYS A CA 1
ATOM 1533 C C . LYS A 1 203 ? -22.433 11.648 2.665 1.00 96.31 203 LYS A C 1
ATOM 1535 O O . LYS A 1 203 ? -21.916 10.742 3.319 1.00 96.31 203 LYS A O 1
ATOM 1540 N N . ILE A 1 204 ? -22.087 11.920 1.413 1.00 97.19 204 ILE A N 1
ATOM 1541 C CA . ILE A 1 204 ? -21.171 11.142 0.574 1.00 97.19 204 ILE A CA 1
ATOM 1542 C C . ILE A 1 204 ? -20.044 12.071 0.099 1.00 97.19 204 ILE A C 1
ATOM 1544 O O . ILE A 1 204 ? -20.293 13.230 -0.224 1.00 97.19 204 ILE A O 1
ATOM 1548 N N . GLY A 1 205 ? -18.796 11.610 0.020 1.00 94.69 205 GLY A N 1
ATOM 1549 C CA . GLY A 1 205 ? -17.713 12.486 -0.438 1.00 94.69 205 GLY A CA 1
ATOM 1550 C C . GLY A 1 205 ? -16.387 11.800 -0.718 1.00 94.69 205 GLY A C 1
ATOM 1551 O O . GLY A 1 205 ? -16.325 10.583 -0.875 1.00 94.69 205 GLY A O 1
ATOM 1552 N N . GLY A 1 206 ? -15.315 12.590 -0.761 1.00 91.44 206 GLY A N 1
ATOM 1553 C CA . GLY A 1 206 ? -13.961 12.120 -1.056 1.00 91.44 206 GLY A CA 1
ATOM 1554 C C . GLY A 1 206 ? -13.513 12.470 -2.476 1.00 91.44 206 GLY A C 1
ATOM 1555 O O . GLY A 1 206 ? -13.372 13.641 -2.804 1.00 91.44 206 GLY A O 1
ATOM 1556 N N . SER A 1 207 ? -13.198 11.475 -3.299 1.00 87.06 207 SER A N 1
ATOM 1557 C CA . SER A 1 207 ? -12.509 11.638 -4.583 1.00 87.06 207 SER A CA 1
ATOM 1558 C C . SER A 1 207 ? -13.345 12.300 -5.687 1.00 87.06 207 SER A C 1
ATOM 1560 O O . SER A 1 207 ? -14.377 11.775 -6.102 1.00 87.06 207 SER A O 1
ATOM 1562 N N . ASP A 1 208 ? -12.796 13.373 -6.264 1.00 83.56 208 ASP A N 1
ATOM 1563 C CA . ASP A 1 208 ? -13.261 14.039 -7.492 1.00 83.56 208 ASP A CA 1
ATOM 1564 C C . ASP A 1 208 ? -13.450 13.062 -8.672 1.00 83.56 208 ASP A C 1
ATOM 1566 O O . ASP A 1 208 ? -14.409 13.138 -9.436 1.00 83.56 208 ASP A O 1
ATOM 1570 N N . SER A 1 209 ? -12.556 12.080 -8.791 1.00 82.50 209 SER A N 1
ATOM 1571 C CA . SER A 1 209 ? -12.575 11.066 -9.847 1.00 82.50 209 SER A CA 1
ATOM 1572 C C . SER A 1 209 ? -13.746 10.088 -9.708 1.00 82.50 209 SER A C 1
ATOM 1574 O O . SER A 1 209 ? -14.131 9.468 -10.698 1.00 82.50 209 SER A O 1
ATOM 1576 N N . VAL A 1 210 ? -14.304 9.943 -8.501 1.00 88.31 210 VAL A N 1
ATOM 1577 C CA . VAL A 1 210 ? -15.428 9.041 -8.195 1.00 88.31 210 VAL A CA 1
ATOM 1578 C C . VAL A 1 210 ? -16.760 9.804 -8.122 1.00 88.31 210 VAL A C 1
ATOM 1580 O O . VAL A 1 210 ? -17.819 9.180 -8.188 1.00 88.31 210 VAL A O 1
ATOM 1583 N N . GLU A 1 211 ? -16.741 11.144 -8.095 1.00 90.94 211 GLU A N 1
ATOM 1584 C CA . GLU A 1 211 ? -17.933 12.005 -8.039 1.00 90.94 211 GLU A CA 1
ATOM 1585 C C . GLU A 1 211 ? -19.000 11.617 -9.067 1.00 90.94 211 GLU A C 1
ATOM 1587 O O . GLU A 1 211 ? -20.176 11.500 -8.721 1.00 90.94 211 GLU A O 1
ATOM 1592 N N . ARG A 1 212 ? -18.613 11.365 -10.326 1.00 90.50 212 ARG A N 1
ATOM 1593 C CA . ARG A 1 212 ? -19.565 10.973 -11.381 1.00 90.50 212 ARG A CA 1
ATOM 1594 C C . ARG A 1 212 ? -20.297 9.675 -11.042 1.00 90.50 212 ARG A C 1
ATOM 1596 O O . ARG A 1 212 ? -21.497 9.584 -11.280 1.00 90.50 212 ARG A O 1
ATOM 1603 N N . ILE A 1 213 ? -19.598 8.687 -10.483 1.00 93.25 213 ILE A N 1
ATOM 1604 C CA . ILE A 1 213 ? -20.214 7.428 -10.052 1.00 93.25 213 ILE A CA 1
ATOM 1605 C C . ILE A 1 213 ? -21.140 7.719 -8.873 1.00 93.25 213 ILE A C 1
ATOM 1607 O O . ILE A 1 213 ? -22.331 7.437 -8.959 1.00 93.25 213 ILE A O 1
ATOM 1611 N N . ALA A 1 214 ? -20.630 8.374 -7.826 1.00 95.75 214 ALA A N 1
ATOM 1612 C CA . ALA A 1 214 ? -21.377 8.696 -6.612 1.00 95.75 214 ALA A CA 1
ATOM 1613 C C . ALA A 1 214 ? -22.690 9.457 -6.893 1.00 95.75 214 ALA A C 1
ATOM 1615 O O . ALA A 1 214 ? -23.739 9.104 -6.355 1.00 95.75 214 ALA A O 1
ATOM 1616 N N . THR A 1 215 ? -22.642 10.464 -7.768 1.00 96.19 215 THR A N 1
ATOM 1617 C CA . THR A 1 215 ? -23.795 11.293 -8.167 1.00 96.19 215 THR A CA 1
ATOM 1618 C C . THR A 1 215 ? -24.743 10.601 -9.152 1.00 96.19 215 THR A C 1
ATOM 1620 O O . THR A 1 215 ? -25.911 10.978 -9.217 1.00 96.19 215 THR A O 1
ATOM 1623 N N . THR A 1 216 ? -24.287 9.565 -9.868 1.00 95.38 216 THR A N 1
ATOM 1624 C CA . THR A 1 216 ? -25.147 8.706 -10.705 1.00 95.38 216 THR A CA 1
ATOM 1625 C C . THR A 1 216 ? -25.891 7.670 -9.860 1.00 95.38 216 THR A C 1
ATOM 1627 O O . THR A 1 216 ? -27.087 7.472 -10.052 1.00 95.38 216 THR A O 1
ATOM 1630 N N . ILE A 1 217 ? -25.219 7.036 -8.890 1.00 96.50 217 ILE A N 1
ATOM 1631 C CA . ILE A 1 217 ? -25.816 5.956 -8.087 1.00 96.50 217 ILE A CA 1
ATOM 1632 C C . ILE A 1 217 ? -26.730 6.464 -6.963 1.00 96.50 217 ILE A C 1
ATOM 1634 O O . ILE A 1 217 ? -27.723 5.810 -6.638 1.00 96.50 217 ILE A O 1
ATOM 1638 N N . SER A 1 218 ? -26.423 7.617 -6.353 1.00 97.12 218 SER A N 1
ATOM 1639 C CA . SER A 1 218 ? -27.128 8.067 -5.146 1.00 97.12 218 SER A CA 1
ATOM 1640 C C . SER A 1 218 ? -28.615 8.413 -5.346 1.00 97.12 218 SER A C 1
ATOM 1642 O O . SER A 1 218 ? -29.376 8.166 -4.412 1.00 97.12 218 SER A O 1
ATOM 1644 N N . PRO A 1 219 ? -29.087 8.950 -6.494 1.00 97.69 219 PRO A N 1
ATOM 1645 C CA . PRO A 1 219 ? -30.513 9.225 -6.695 1.00 97.69 219 PRO A CA 1
ATOM 1646 C C . PRO A 1 219 ? -31.362 7.953 -6.864 1.00 97.69 219 PRO A C 1
ATOM 1648 O O . PRO A 1 219 ? -32.473 7.895 -6.341 1.00 97.69 219 PRO A O 1
ATOM 1651 N N . ASP A 1 220 ? -30.846 6.923 -7.547 1.00 97.56 220 ASP A N 1
ATOM 1652 C CA . ASP A 1 220 ? -31.556 5.642 -7.723 1.00 97.56 220 ASP A CA 1
ATOM 1653 C C . ASP A 1 220 ? -31.545 4.825 -6.415 1.00 97.56 220 ASP A C 1
ATOM 1655 O O . ASP A 1 220 ? -32.551 4.218 -6.052 1.00 97.56 220 ASP A O 1
ATOM 1659 N N . PHE A 1 221 ? -30.466 4.913 -5.620 1.00 98.31 221 PHE A N 1
ATOM 1660 C CA . PHE A 1 221 ? -30.469 4.424 -4.236 1.00 98.31 221 PHE A CA 1
ATOM 1661 C C . PHE A 1 221 ? -31.476 5.171 -3.350 1.00 98.31 221 PHE A C 1
ATOM 1663 O O . PHE A 1 221 ? -32.249 4.533 -2.641 1.00 98.31 221 PHE A O 1
ATOM 1670 N N . SER A 1 222 ? -31.505 6.508 -3.405 1.00 98.31 222 SER A N 1
ATOM 1671 C CA . SER A 1 222 ? -32.432 7.345 -2.627 1.00 98.31 222 SER A CA 1
ATOM 1672 C C . SER A 1 222 ? -33.884 6.902 -2.835 1.00 98.31 222 SER A C 1
ATOM 1674 O O . SER A 1 222 ? -34.575 6.572 -1.868 1.00 98.31 222 SER A O 1
ATOM 1676 N N . ALA A 1 223 ? -34.311 6.763 -4.094 1.00 97.62 223 ALA A N 1
ATOM 1677 C CA . ALA A 1 223 ? -35.649 6.286 -4.452 1.00 97.62 223 ALA A CA 1
ATOM 1678 C C . ALA A 1 223 ? -35.957 4.853 -3.958 1.00 97.62 223 ALA A C 1
ATOM 1680 O O . ALA A 1 223 ? -37.122 4.502 -3.772 1.00 97.62 223 ALA A O 1
ATOM 1681 N N . LYS A 1 224 ? -34.928 4.024 -3.735 1.00 97.44 224 LYS A N 1
ATOM 1682 C CA . LYS A 1 224 ? -35.032 2.635 -3.255 1.00 97.44 224 LYS A CA 1
ATOM 1683 C C . LYS A 1 224 ? -34.823 2.468 -1.744 1.00 97.44 224 LYS A C 1
ATOM 1685 O O . LYS A 1 224 ? -35.056 1.370 -1.236 1.00 97.44 224 LYS A O 1
ATOM 1690 N N . CYS A 1 225 ? -34.399 3.521 -1.041 1.00 97.81 225 CYS A N 1
ATOM 1691 C CA . CYS A 1 225 ? -34.104 3.517 0.392 1.00 97.81 225 CYS A CA 1
ATOM 1692 C C . CYS A 1 225 ? -34.805 4.670 1.133 1.00 97.81 225 CYS A C 1
ATOM 1694 O O . CYS A 1 225 ? -34.187 5.492 1.813 1.00 97.81 225 CYS A O 1
ATOM 1696 N N . GLY A 1 226 ? -36.131 4.738 0.994 1.00 97.19 226 GLY A N 1
ATOM 1697 C CA . GLY A 1 226 ? -36.968 5.657 1.770 1.00 97.19 226 GLY A CA 1
ATOM 1698 C C . GLY A 1 226 ? -36.893 7.135 1.375 1.00 97.19 226 GLY A C 1
ATOM 1699 O O . GLY A 1 226 ? -37.311 7.979 2.161 1.00 97.19 226 GLY A O 1
ATOM 1700 N N . ASN A 1 227 ? -36.381 7.470 0.186 1.00 98.12 227 ASN A N 1
ATOM 1701 C CA . ASN A 1 227 ? -36.133 8.845 -0.280 1.00 98.12 227 ASN A CA 1
ATOM 1702 C C . ASN A 1 227 ? -35.116 9.628 0.572 1.00 98.12 227 ASN A C 1
ATOM 1704 O O . ASN A 1 227 ? -35.208 10.852 0.661 1.00 98.12 227 ASN A O 1
ATOM 1708 N N . VAL A 1 228 ? -34.141 8.940 1.181 1.00 98.44 228 VAL A N 1
ATOM 1709 C CA . VAL A 1 228 ? -33.029 9.587 1.902 1.00 98.44 228 VAL A CA 1
ATOM 1710 C C . VAL A 1 228 ? -32.315 10.613 1.014 1.00 98.44 228 VAL A C 1
ATOM 1712 O O . VAL A 1 228 ? -32.088 10.349 -0.166 1.00 98.44 228 VAL A O 1
ATOM 1715 N N . VAL A 1 229 ? -31.973 11.788 1.545 1.00 98.25 229 VAL A N 1
ATOM 1716 C CA . VAL A 1 229 ? -31.482 12.919 0.740 1.00 98.25 229 VAL A CA 1
ATOM 1717 C C . VAL A 1 229 ? -29.955 12.857 0.597 1.00 98.25 229 VAL A C 1
ATOM 1719 O O . VAL A 1 229 ? -29.263 13.076 1.590 1.00 98.25 229 VAL A O 1
ATOM 1722 N N . PRO A 1 230 ? -29.385 12.581 -0.594 1.00 97.62 230 PRO A N 1
ATOM 1723 C CA . PRO A 1 230 ? -27.936 12.557 -0.764 1.00 97.62 230 PRO A CA 1
ATOM 1724 C C . PRO A 1 230 ? -27.342 13.974 -0.799 1.00 97.62 230 PRO A C 1
ATOM 1726 O O . PRO A 1 230 ? -27.805 14.835 -1.548 1.00 97.62 230 PRO A O 1
ATOM 1729 N N . GLU A 1 231 ? -26.268 14.192 -0.043 1.00 96.75 231 GLU A N 1
ATOM 1730 C CA . GLU A 1 231 ? -25.436 15.403 -0.065 1.00 96.75 231 GLU A CA 1
ATOM 1731 C C . GLU A 1 231 ? -23.998 15.010 -0.434 1.00 96.75 231 GLU A C 1
ATOM 1733 O O . GLU A 1 231 ? -23.463 14.050 0.120 1.00 96.75 231 GLU A O 1
ATOM 1738 N N . HIS A 1 232 ? -23.375 15.724 -1.379 1.00 96.12 232 HIS A N 1
ATOM 1739 C CA . HIS A 1 232 ? -22.078 15.349 -1.963 1.00 96.12 232 HIS A CA 1
ATOM 1740 C C . HIS A 1 232 ? -20.966 16.361 -1.651 1.00 96.12 232 HIS A C 1
ATOM 1742 O O . HIS A 1 232 ? -21.155 17.563 -1.829 1.00 96.12 232 HIS A O 1
ATOM 1748 N N . ASN A 1 233 ? -19.788 15.870 -1.249 1.00 93.62 233 ASN A N 1
ATOM 1749 C CA . ASN A 1 233 ? -18.570 16.665 -1.036 1.00 93.62 233 ASN A CA 1
ATOM 1750 C C . ASN A 1 233 ? -17.317 15.941 -1.578 1.00 93.62 233 ASN A C 1
ATOM 1752 O O . ASN A 1 233 ? -16.567 15.295 -0.838 1.00 93.62 233 ASN A O 1
ATOM 1756 N N . HIS A 1 234 ? -17.087 16.039 -2.890 1.00 88.25 234 HIS A N 1
ATOM 1757 C CA . HIS A 1 234 ? -15.966 15.384 -3.581 1.00 88.25 234 HIS A CA 1
ATOM 1758 C C . HIS A 1 234 ? -14.790 16.347 -3.784 1.00 88.25 234 HIS A C 1
ATOM 1760 O O . HIS A 1 234 ? -14.659 17.003 -4.811 1.00 88.25 234 HIS A O 1
ATOM 1766 N N . THR A 1 235 ? -13.940 16.466 -2.763 1.00 83.81 235 THR A N 1
ATOM 1767 C CA . THR A 1 235 ? -12.831 17.440 -2.689 1.00 83.81 235 THR A CA 1
ATOM 1768 C C . THR A 1 235 ? -11.428 16.814 -2.619 1.00 83.81 235 THR A C 1
ATOM 1770 O O . THR A 1 235 ? -10.448 17.512 -2.364 1.00 83.81 235 THR A O 1
ATOM 1773 N N . GLY A 1 236 ? -11.310 15.506 -2.858 1.00 79.81 236 GLY A N 1
ATOM 1774 C CA . GLY A 1 236 ? -10.051 14.764 -2.976 1.00 79.81 236 GLY A CA 1
ATOM 1775 C C . GLY A 1 236 ? -10.036 13.449 -2.188 1.00 79.81 236 GLY A C 1
ATOM 1776 O O . GLY A 1 236 ? -10.626 13.336 -1.116 1.00 79.81 236 GLY A O 1
ATOM 1777 N N . SER A 1 237 ? -9.314 12.444 -2.692 1.00 81.56 237 SER A N 1
ATOM 1778 C CA . SER A 1 237 ? -9.316 11.072 -2.150 1.00 81.56 237 SER A CA 1
ATOM 1779 C C . SER A 1 237 ? -8.945 10.970 -0.662 1.00 81.56 237 SER A C 1
ATOM 1781 O O . SER A 1 237 ? -9.520 10.156 0.048 1.00 81.56 237 SER A O 1
ATOM 1783 N N . SER A 1 238 ? -8.044 11.819 -0.151 1.00 81.62 238 SER A N 1
ATOM 1784 C CA . SER A 1 238 ? -7.694 11.824 1.282 1.00 81.62 238 SER A CA 1
ATOM 1785 C C . SER A 1 238 ? -8.817 12.362 2.182 1.00 81.62 238 SER A C 1
ATOM 1787 O O . SER A 1 238 ? -8.866 12.033 3.365 1.00 81.62 238 SER A O 1
ATOM 1789 N N . ASN A 1 239 ? -9.754 13.156 1.646 1.00 89.50 239 ASN A N 1
ATOM 1790 C CA . ASN A 1 239 ? -10.909 13.625 2.416 1.00 89.50 239 ASN A CA 1
ATOM 1791 C C . ASN A 1 239 ? -11.927 12.507 2.681 1.00 89.50 239 ASN A C 1
ATOM 1793 O O . ASN A 1 239 ? -12.733 12.659 3.593 1.00 89.50 239 ASN A O 1
ATOM 1797 N N . ALA A 1 240 ? -11.843 11.370 1.976 1.00 90.44 240 ALA A N 1
ATOM 1798 C CA . ALA A 1 240 ? -12.609 10.174 2.316 1.00 90.44 240 ALA A CA 1
ATOM 1799 C C . ALA A 1 240 ? -12.337 9.741 3.760 1.00 90.44 240 ALA A C 1
ATOM 1801 O O . ALA A 1 240 ? -13.266 9.697 4.553 1.00 90.44 240 ALA A O 1
ATOM 1802 N N . PHE A 1 241 ? -11.066 9.523 4.121 1.00 90.62 241 PHE A N 1
ATOM 1803 C CA . PHE A 1 241 ? -10.681 9.215 5.499 1.00 90.62 241 PHE A CA 1
ATOM 1804 C C . PHE A 1 241 ? -10.946 10.387 6.447 1.00 90.62 241 PHE A C 1
ATOM 1806 O O . PHE A 1 241 ? -11.520 10.185 7.513 1.00 90.62 241 PHE A O 1
ATOM 1813 N N . ARG A 1 242 ? -10.537 11.613 6.083 1.00 89.81 242 ARG A N 1
ATOM 1814 C CA . ARG A 1 242 ? -10.633 12.763 7.002 1.00 89.81 242 ARG A CA 1
ATOM 1815 C C . ARG A 1 242 ? -12.072 13.058 7.423 1.00 89.81 242 ARG A C 1
ATOM 1817 O O . ARG A 1 242 ? -12.296 13.357 8.591 1.00 89.81 242 ARG A O 1
ATOM 1824 N N . GLY A 1 243 ? -13.014 12.950 6.486 1.00 91.06 243 GLY A N 1
ATOM 1825 C CA . GLY A 1 243 ? -14.431 13.230 6.690 1.00 91.06 243 GLY A CA 1
ATOM 1826 C C . GLY A 1 243 ? -15.248 12.081 7.288 1.00 91.06 243 GLY A C 1
ATOM 1827 O O . GLY A 1 243 ? -16.253 12.344 7.953 1.00 91.06 243 GLY A O 1
ATOM 1828 N N . THR A 1 244 ? -14.837 10.820 7.099 1.00 91.62 244 THR A N 1
ATOM 1829 C CA . THR A 1 244 ? -15.446 9.683 7.811 1.00 91.62 244 THR A CA 1
ATOM 1830 C C . THR A 1 244 ? -14.879 9.547 9.221 1.00 91.62 244 THR A C 1
ATOM 1832 O O . THR A 1 244 ? -15.638 9.610 10.182 1.00 91.62 244 THR A O 1
ATOM 1835 N N . ASN A 1 245 ? -13.554 9.405 9.341 1.00 87.31 245 ASN A N 1
ATOM 1836 C CA . ASN A 1 245 ? -12.887 8.804 10.504 1.00 87.31 245 ASN A CA 1
ATOM 1837 C C . ASN A 1 245 ? -11.567 9.499 10.908 1.00 87.31 245 ASN A C 1
ATOM 1839 O O . ASN A 1 245 ? -10.713 8.876 11.548 1.00 87.31 245 ASN A O 1
ATOM 1843 N N . GLY A 1 246 ? -11.340 10.736 10.456 1.00 82.62 246 GLY A N 1
ATOM 1844 C CA . GLY A 1 246 ? -10.119 11.504 10.710 1.00 82.62 246 GLY A CA 1
ATOM 1845 C C . GLY A 1 246 ? -10.372 12.842 11.406 1.00 82.62 246 GLY A C 1
ATOM 1846 O O . GLY A 1 246 ? -11.367 13.026 12.105 1.00 82.62 246 GLY A O 1
ATOM 1847 N N . ASP A 1 247 ? -9.463 13.796 11.207 1.00 80.88 247 ASP A N 1
ATOM 1848 C CA . ASP A 1 247 ? -9.447 15.107 11.874 1.00 80.88 247 ASP A CA 1
ATOM 1849 C C . ASP A 1 247 ? -10.679 15.983 11.588 1.00 80.88 247 ASP A C 1
ATOM 1851 O O . ASP A 1 247 ? -11.048 16.808 12.420 1.00 80.88 247 ASP A O 1
ATOM 1855 N N . ALA A 1 248 ? -11.328 15.782 10.438 1.00 82.56 248 ALA A N 1
ATOM 1856 C CA . ALA A 1 248 ? -12.489 16.543 9.969 1.00 82.56 248 ALA A CA 1
ATOM 1857 C C . ALA A 1 248 ? -13.806 15.736 10.031 1.00 82.56 248 ALA A C 1
ATOM 1859 O O . ALA A 1 248 ? -14.756 16.008 9.296 1.00 82.56 248 ALA A O 1
ATOM 1860 N N . SER A 1 249 ? -13.864 14.712 10.888 1.00 82.19 249 SER A N 1
ATOM 1861 C CA . SER A 1 249 ? -14.996 13.776 10.973 1.00 82.19 249 SER A CA 1
ATOM 1862 C C . SER A 1 249 ? -16.150 14.242 11.869 1.00 82.19 249 SER A C 1
ATOM 1864 O O . SER A 1 249 ? -17.230 13.650 11.822 1.00 82.19 249 SER A O 1
ATOM 1866 N N . GLY A 1 250 ? -15.982 15.295 12.673 1.00 84.06 250 GLY A N 1
ATOM 1867 C CA . GLY A 1 250 ? -17.042 15.796 13.555 1.00 84.06 250 GLY A CA 1
ATOM 1868 C C . GLY A 1 250 ? -18.277 16.273 12.778 1.00 84.06 250 GLY A C 1
ATOM 1869 O O . GLY A 1 250 ? -18.140 16.937 11.761 1.00 84.06 250 GLY A O 1
ATOM 1870 N N . ILE A 1 251 ? -19.491 15.985 13.264 1.00 83.06 251 ILE A N 1
ATOM 1871 C CA . ILE A 1 251 ? -20.766 16.247 12.552 1.00 83.06 251 ILE A CA 1
ATOM 1872 C C . ILE A 1 251 ? -20.981 17.708 12.095 1.00 83.06 251 ILE A C 1
ATOM 1874 O O . ILE A 1 251 ? -21.703 17.960 11.132 1.00 83.06 251 ILE A O 1
ATOM 1878 N N . GLY A 1 252 ? -20.360 18.675 12.779 1.00 80.81 252 GLY A N 1
ATOM 1879 C CA . GLY A 1 252 ? -20.401 20.097 12.418 1.00 80.81 252 GLY A CA 1
ATOM 1880 C C . GLY A 1 252 ? -19.351 20.540 11.389 1.00 80.81 252 GLY A C 1
ATOM 1881 O O . GLY A 1 252 ? -19.347 21.713 11.018 1.00 80.81 252 GLY A O 1
ATOM 1882 N N . ASP A 1 253 ? -18.455 19.651 10.955 1.00 86.25 253 ASP A N 1
ATOM 1883 C CA . ASP A 1 253 ? -17.456 19.935 9.923 1.00 86.25 253 ASP A CA 1
ATOM 1884 C C . ASP A 1 253 ? -18.083 19.872 8.519 1.00 86.25 253 ASP A C 1
ATOM 1886 O O . ASP A 1 253 ? -18.952 19.045 8.232 1.00 86.25 253 ASP A O 1
ATOM 1890 N N . ALA A 1 254 ? -17.619 20.736 7.616 1.00 82.38 254 ALA A N 1
ATOM 1891 C CA . ALA A 1 254 ? -18.064 20.752 6.226 1.00 82.38 254 ALA A CA 1
ATOM 1892 C C . ALA A 1 254 ? -17.650 19.487 5.448 1.00 82.38 254 ALA A C 1
ATOM 1894 O O . ALA A 1 254 ? -18.313 19.133 4.474 1.00 82.38 254 ALA A O 1
ATOM 1895 N N . LEU A 1 255 ? -16.574 18.809 5.866 1.00 86.25 255 LEU A N 1
ATOM 1896 C CA . LEU A 1 255 ? -16.089 17.548 5.299 1.00 86.25 255 LEU A CA 1
ATOM 1897 C C . LEU A 1 255 ? -16.743 16.304 5.922 1.00 86.25 255 LEU A C 1
ATOM 1899 O O . LEU A 1 255 ? -16.463 15.205 5.452 1.00 86.25 255 LEU A O 1
ATOM 1903 N N . SER A 1 256 ? -17.594 16.440 6.947 1.00 90.38 256 SER A N 1
ATOM 1904 C CA . SER A 1 256 ? -18.206 15.292 7.627 1.00 90.38 256 SER A CA 1
ATOM 1905 C C . SER A 1 256 ? -19.069 14.467 6.668 1.00 90.38 256 SER A C 1
ATOM 1907 O O . SER A 1 256 ? -20.056 14.963 6.122 1.00 90.38 256 SER A O 1
ATOM 1909 N N . ILE A 1 257 ? -18.698 13.201 6.468 1.00 93.56 257 ILE A N 1
ATOM 1910 C CA . ILE A 1 257 ? -19.369 12.257 5.564 1.00 93.56 257 ILE A CA 1
ATOM 1911 C C . ILE A 1 257 ? -19.544 10.881 6.223 1.00 93.56 257 ILE A C 1
ATOM 1913 O O . ILE A 1 257 ? -18.918 10.557 7.237 1.00 93.56 257 ILE A O 1
ATOM 1917 N N . MET A 1 258 ? -20.433 10.078 5.643 1.00 95.62 258 MET A N 1
ATOM 1918 C CA . MET A 1 258 ? -20.758 8.710 6.063 1.00 95.62 258 MET A CA 1
ATOM 1919 C C . MET A 1 258 ? -20.103 7.678 5.138 1.00 95.62 258 MET A C 1
ATOM 1921 O O . MET A 1 258 ? -19.635 6.640 5.605 1.00 95.62 258 MET A O 1
ATOM 1925 N N . VAL A 1 259 ? -20.012 7.996 3.839 1.00 97.06 259 VAL A N 1
ATOM 1926 C CA . VAL A 1 259 ? -19.345 7.174 2.818 1.00 97.06 259 VAL A CA 1
ATOM 1927 C C . VAL A 1 259 ? -18.297 8.008 2.089 1.00 97.06 259 VAL A C 1
ATOM 1929 O O . VAL A 1 259 ? -18.626 8.964 1.384 1.00 97.06 259 VAL A O 1
ATOM 1932 N N . GLY A 1 260 ? -17.028 7.646 2.270 1.00 95.56 260 GLY A N 1
ATOM 1933 C CA . GLY A 1 260 ? -15.882 8.290 1.634 1.00 95.56 260 GLY A CA 1
ATOM 1934 C C . GLY A 1 260 ? -15.317 7.455 0.489 1.00 95.56 260 GLY A C 1
ATOM 1935 O O . GLY A 1 260 ? -14.937 6.305 0.693 1.00 95.56 260 GLY A O 1
ATOM 1936 N N . PHE A 1 261 ? -15.201 8.037 -0.701 1.00 95.38 261 PHE A N 1
ATOM 1937 C CA . PHE A 1 261 ? -14.618 7.408 -1.885 1.00 95.38 261 PHE A CA 1
ATOM 1938 C C . PHE A 1 261 ? -13.177 7.861 -2.144 1.00 95.38 261 PHE A C 1
ATOM 1940 O O . PHE A 1 261 ? -12.854 9.040 -2.038 1.00 95.38 261 PHE A O 1
ATOM 1947 N N . SER A 1 262 ? -12.307 6.947 -2.565 1.00 88.50 262 SER A N 1
ATOM 1948 C CA . SER A 1 262 ? -10.899 7.211 -2.878 1.00 88.50 262 SER A CA 1
ATOM 1949 C C . SER A 1 262 ? -10.538 6.651 -4.251 1.00 88.50 262 SER A C 1
ATOM 1951 O O . SER A 1 262 ? -10.822 5.495 -4.539 1.00 88.50 262 SER A O 1
ATOM 1953 N N . SER A 1 263 ? -9.848 7.423 -5.093 1.00 85.94 263 SER A N 1
ATOM 1954 C CA . SER A 1 263 ? -9.337 6.949 -6.393 1.00 85.94 263 SER A CA 1
ATOM 1955 C C . SER A 1 263 ? -7.939 6.318 -6.335 1.00 85.94 263 SER A C 1
ATOM 1957 O O . SER A 1 263 ? -7.193 6.350 -7.315 1.00 85.94 263 SER A O 1
ATOM 1959 N N . ARG A 1 264 ? -7.558 5.842 -5.152 1.00 81.94 264 ARG A N 1
ATOM 1960 C CA . ARG A 1 264 ? -6.308 5.147 -4.831 1.00 81.94 264 ARG A CA 1
ATOM 1961 C C . ARG A 1 264 ? -6.565 4.193 -3.668 1.00 81.94 264 ARG A C 1
ATOM 1963 O O . ARG A 1 264 ? -7.574 4.327 -2.966 1.00 81.94 264 ARG A O 1
ATOM 1970 N N . GLU A 1 265 ? -5.625 3.299 -3.393 1.00 80.00 265 GLU A N 1
ATOM 1971 C CA . GLU A 1 265 ? -5.609 2.585 -2.114 1.00 80.00 265 GLU A CA 1
ATOM 1972 C C . GLU A 1 265 ? -5.515 3.585 -0.950 1.00 80.00 265 GLU A C 1
ATOM 1974 O O . GLU A 1 265 ? -4.839 4.619 -1.044 1.00 80.00 265 GLU A O 1
ATOM 1979 N N . PHE A 1 266 ? -6.210 3.289 0.145 1.00 76.88 266 PHE A N 1
ATOM 1980 C CA . PHE A 1 266 ? -6.051 4.018 1.400 1.00 76.88 266 PHE A CA 1
ATOM 1981 C C . PHE A 1 266 ? -4.657 3.755 1.985 1.00 76.88 266 PHE A C 1
ATOM 1983 O O . PHE A 1 266 ? -4.128 2.647 1.874 1.00 76.88 266 PHE A O 1
ATOM 1990 N N . THR A 1 267 ? -4.038 4.764 2.598 1.00 76.00 267 THR A N 1
ATOM 1991 C CA . THR A 1 267 ? -2.727 4.580 3.235 1.00 76.00 267 THR A CA 1
ATOM 1992 C C . THR A 1 267 ? -2.866 3.800 4.547 1.00 76.00 267 THR A C 1
ATOM 1994 O O . THR A 1 267 ? -3.927 3.841 5.171 1.00 76.00 267 THR A O 1
ATOM 1997 N N . PRO A 1 268 ? -1.795 3.161 5.056 1.00 69.31 268 PRO A N 1
ATOM 1998 C CA . PRO A 1 268 ? -1.819 2.532 6.376 1.00 69.31 268 PRO A CA 1
ATOM 1999 C C . PRO A 1 268 ? -2.325 3.446 7.503 1.00 69.31 268 PRO A C 1
ATOM 2001 O O . PRO A 1 268 ? -3.089 3.008 8.353 1.00 69.31 268 PRO A O 1
ATOM 2004 N N . SER A 1 269 ? -1.985 4.739 7.470 1.00 72.12 269 SER A N 1
ATOM 2005 C CA . SER A 1 269 ? -2.460 5.724 8.452 1.00 72.12 269 SER A CA 1
ATOM 2006 C C . SER A 1 269 ? -3.952 6.070 8.326 1.00 72.12 269 SER A C 1
ATOM 2008 O O . SER A 1 269 ? -4.581 6.408 9.321 1.00 72.12 269 SER A O 1
ATOM 2010 N N . GLU A 1 270 ? -4.531 5.987 7.125 1.00 79.50 270 GLU A N 1
ATOM 2011 C CA . GLU A 1 270 ? -5.975 6.163 6.892 1.00 79.50 270 GLU A CA 1
ATOM 2012 C C . GLU A 1 270 ? -6.769 4.898 7.234 1.00 79.50 270 GLU A C 1
ATOM 2014 O O . GLU A 1 270 ? -7.938 4.955 7.613 1.00 79.50 270 GLU A O 1
ATOM 2019 N N . LEU A 1 271 ? -6.133 3.739 7.097 1.00 75.25 271 LEU A N 1
ATOM 2020 C CA . LEU A 1 271 ? -6.694 2.441 7.441 1.00 75.25 271 LEU A CA 1
ATOM 2021 C C . LEU A 1 271 ? -6.620 2.140 8.944 1.00 75.25 271 LEU A C 1
ATOM 2023 O O . LEU A 1 271 ? -7.415 1.345 9.439 1.00 75.25 271 LEU A O 1
ATOM 2027 N N . SER A 1 272 ? -5.701 2.785 9.668 1.00 69.75 272 SER A N 1
ATOM 2028 C CA . SER A 1 272 ? -5.391 2.455 11.061 1.00 69.75 272 SER A CA 1
ATOM 2029 C C . SER A 1 272 ? -4.881 3.649 11.886 1.00 69.75 272 SER A C 1
ATOM 2031 O O . SER A 1 272 ? -3.799 3.558 12.467 1.00 69.75 272 SER A O 1
ATOM 2033 N N . PRO A 1 273 ? -5.615 4.770 12.003 1.00 63.44 273 PRO A N 1
ATOM 2034 C CA . PRO A 1 273 ? -5.109 5.960 12.701 1.00 63.44 273 PRO A CA 1
ATOM 2035 C C . PRO A 1 273 ? -4.716 5.694 14.164 1.00 63.44 273 PRO A C 1
ATOM 2037 O O . PRO A 1 273 ? -3.807 6.338 14.678 1.00 63.44 273 PRO A O 1
ATOM 2040 N N . ASN A 1 274 ? -5.358 4.712 14.807 1.00 65.56 274 ASN A N 1
ATOM 2041 C CA . ASN A 1 274 ? -5.103 4.330 16.197 1.00 65.56 274 ASN A CA 1
ATOM 2042 C C . ASN A 1 274 ? -4.073 3.191 16.343 1.00 65.56 274 ASN A C 1
ATOM 2044 O O . ASN A 1 274 ? -3.661 2.890 17.461 1.00 65.56 274 ASN A O 1
ATOM 2048 N N . ARG A 1 275 ? -3.631 2.543 15.250 1.00 76.88 275 ARG A N 1
ATOM 2049 C CA . ARG A 1 275 ? -2.614 1.480 15.332 1.00 76.88 275 ARG A CA 1
ATOM 2050 C C . ARG A 1 275 ? -1.232 2.091 15.249 1.00 76.88 275 ARG A C 1
ATOM 2052 O O . ARG A 1 275 ? -0.783 2.517 14.185 1.00 76.88 275 ARG A O 1
ATOM 2059 N N . ILE A 1 276 ? -0.530 2.064 16.373 1.00 84.62 276 ILE A N 1
ATOM 2060 C CA . ILE A 1 276 ? 0.849 2.529 16.446 1.00 84.62 276 ILE A CA 1
ATOM 2061 C C . ILE A 1 276 ? 1.724 1.538 15.671 1.00 84.62 276 ILE A C 1
ATOM 2063 O O . ILE A 1 276 ? 2.015 0.431 16.126 1.00 84.62 276 ILE A O 1
ATOM 2067 N N . THR A 1 277 ? 2.103 1.945 14.464 1.00 87.88 277 THR A N 1
ATOM 2068 C CA . THR A 1 277 ? 2.985 1.215 13.553 1.00 87.88 277 THR A CA 1
ATOM 2069 C C . THR A 1 277 ? 4.111 2.129 13.090 1.00 87.88 277 THR A C 1
ATOM 2071 O O . THR A 1 277 ? 3.985 3.355 13.108 1.00 87.88 277 THR A O 1
ATOM 2074 N N . GLY A 1 278 ? 5.227 1.548 12.664 1.00 85.00 278 GLY A N 1
ATOM 2075 C CA . GLY A 1 278 ? 6.347 2.326 12.147 1.00 85.00 278 GLY A CA 1
ATOM 2076 C C . GLY A 1 278 ? 7.501 1.461 11.672 1.00 85.00 278 GLY A C 1
ATOM 2077 O O . GLY A 1 278 ? 7.402 0.237 11.638 1.00 85.00 278 GLY A O 1
ATOM 2078 N N . ILE A 1 279 ? 8.603 2.113 11.308 1.00 85.31 279 ILE A N 1
ATOM 2079 C CA . ILE A 1 279 ? 9.816 1.472 10.794 1.00 85.31 279 ILE A CA 1
ATOM 2080 C C . ILE A 1 279 ? 10.810 1.309 11.949 1.00 85.31 279 ILE A C 1
ATOM 2082 O O . ILE A 1 279 ? 11.022 2.237 12.722 1.00 85.31 279 ILE A O 1
ATOM 2086 N N . VAL A 1 280 ? 11.419 0.131 12.050 1.00 91.12 280 VAL A N 1
ATOM 2087 C CA . VAL A 1 280 ? 12.559 -0.184 12.926 1.00 91.12 280 VAL A CA 1
ATOM 2088 C C . VAL A 1 280 ? 13.871 0.076 12.191 1.00 91.12 280 VAL A C 1
ATOM 2090 O O . VAL A 1 280 ? 14.790 0.677 12.733 1.00 91.12 280 VAL A O 1
ATOM 2093 N N . ALA A 1 281 ? 13.962 -0.414 10.954 1.00 91.50 281 ALA A N 1
ATOM 2094 C CA . ALA A 1 281 ? 15.141 -0.325 10.102 1.00 91.50 281 ALA A CA 1
ATOM 2095 C C . ALA A 1 281 ? 14.777 -0.569 8.633 1.00 91.50 281 ALA A C 1
ATOM 2097 O O . ALA A 1 281 ? 13.699 -1.082 8.316 1.00 91.50 281 ALA A O 1
ATOM 2098 N N . ILE A 1 282 ? 15.716 -0.280 7.737 1.00 86.69 282 ILE A N 1
ATOM 2099 C CA . ILE A 1 282 ? 15.700 -0.776 6.360 1.00 86.69 282 ILE A CA 1
ATOM 2100 C C . ILE A 1 282 ? 16.662 -1.973 6.262 1.00 86.69 282 ILE A C 1
ATOM 2102 O O . ILE A 1 282 ? 17.697 -2.015 6.924 1.00 86.69 282 ILE A O 1
ATOM 2106 N N . ASP A 1 283 ? 16.330 -2.955 5.432 1.00 88.62 283 ASP A N 1
ATOM 2107 C CA . ASP A 1 283 ? 17.237 -4.012 4.983 1.00 88.62 283 ASP A CA 1
ATOM 2108 C C . ASP A 1 283 ? 17.343 -3.948 3.459 1.00 88.62 283 ASP A C 1
ATOM 2110 O O . ASP A 1 283 ? 16.349 -3.742 2.764 1.00 88.62 283 ASP A O 1
ATOM 2114 N N . ALA A 1 284 ? 18.543 -4.136 2.922 1.00 91.75 284 ALA A N 1
ATOM 2115 C CA . ALA A 1 284 ? 18.773 -4.179 1.485 1.00 91.75 284 ALA A CA 1
ATOM 2116 C C . ALA A 1 284 ? 19.112 -5.599 1.060 1.00 91.75 284 ALA A C 1
ATOM 2118 O O . ALA A 1 284 ? 19.940 -6.258 1.685 1.00 91.75 284 ALA A O 1
ATOM 2119 N N . ILE A 1 285 ? 18.489 -6.074 -0.012 1.00 93.31 285 ILE A N 1
ATOM 2120 C CA . ILE A 1 285 ? 18.716 -7.416 -0.529 1.00 93.31 285 ILE A CA 1
ATOM 2121 C C . ILE A 1 285 ? 19.654 -7.303 -1.724 1.00 93.31 285 ILE A C 1
ATOM 2123 O O . ILE A 1 285 ? 19.358 -6.663 -2.723 1.00 93.31 285 ILE A O 1
ATOM 2127 N N . VAL A 1 286 ? 20.811 -7.939 -1.614 1.00 97.00 286 VAL A N 1
ATOM 2128 C CA . VAL A 1 286 ? 21.891 -7.856 -2.589 1.00 97.00 286 VAL A CA 1
ATOM 2129 C C . VAL A 1 286 ? 21.937 -9.153 -3.380 1.00 97.00 286 VAL A C 1
ATOM 2131 O O . VAL A 1 286 ? 22.181 -10.217 -2.807 1.00 97.00 286 VAL A O 1
ATOM 2134 N N . ALA A 1 287 ? 21.747 -9.077 -4.698 1.00 98.00 287 ALA A N 1
ATOM 2135 C CA . ALA A 1 287 ? 22.057 -10.189 -5.591 1.00 98.00 287 ALA A CA 1
ATOM 2136 C C . ALA A 1 287 ? 23.571 -10.466 -5.556 1.00 98.00 287 ALA A C 1
ATOM 2138 O O . ALA A 1 287 ? 24.381 -9.552 -5.723 1.00 98.00 287 ALA A O 1
ATOM 2139 N N . ILE A 1 288 ? 23.962 -11.719 -5.326 1.00 97.94 288 ILE A N 1
ATOM 2140 C CA . ILE A 1 288 ? 25.360 -12.129 -5.159 1.00 97.94 288 ILE A CA 1
ATOM 2141 C C . ILE A 1 288 ? 25.782 -13.184 -6.176 1.00 97.94 288 ILE A C 1
ATOM 2143 O O . ILE A 1 288 ? 25.004 -14.051 -6.569 1.00 97.94 288 ILE A O 1
ATOM 2147 N N . THR A 1 289 ? 27.052 -13.117 -6.567 1.00 98.00 289 THR A N 1
ATOM 2148 C CA . THR A 1 289 ? 27.721 -14.073 -7.460 1.00 98.00 289 THR A CA 1
ATOM 2149 C C . THR A 1 289 ? 29.103 -14.426 -6.917 1.00 98.00 289 THR A C 1
ATOM 2151 O O . THR A 1 289 ? 29.646 -13.737 -6.042 1.00 98.00 289 THR A O 1
ATOM 2154 N N . HIS A 1 290 ? 29.702 -15.488 -7.454 1.00 97.62 290 HIS A N 1
ATOM 2155 C CA . HIS A 1 290 ? 31.112 -15.784 -7.223 1.00 97.62 290 HIS A CA 1
ATOM 2156 C C . HIS A 1 290 ? 32.009 -14.608 -7.648 1.00 97.62 290 HIS A C 1
ATOM 2158 O O . HIS A 1 290 ? 31.673 -13.847 -8.560 1.00 97.62 290 HIS A O 1
ATOM 2164 N N . LYS A 1 291 ? 33.187 -14.470 -7.028 1.00 96.06 291 LYS A N 1
ATOM 2165 C CA . LYS A 1 291 ? 34.124 -13.371 -7.328 1.00 96.06 291 LYS A CA 1
ATOM 2166 C C . LYS A 1 291 ? 34.555 -13.317 -8.798 1.00 96.06 291 LYS A C 1
ATOM 2168 O O . LYS A 1 291 ? 34.648 -12.228 -9.357 1.00 96.06 291 LYS A O 1
ATOM 2173 N N . ASP A 1 292 ? 34.773 -14.480 -9.413 1.00 93.75 292 ASP A N 1
ATOM 2174 C CA . ASP A 1 292 ? 35.311 -14.609 -10.781 1.00 93.75 292 ASP A CA 1
ATOM 2175 C C . ASP A 1 292 ? 34.263 -14.407 -11.892 1.00 93.75 292 ASP A C 1
ATOM 2177 O O . ASP A 1 292 ? 34.602 -14.319 -13.083 1.00 93.75 292 ASP A O 1
ATOM 2181 N N . ASN A 1 293 ? 32.984 -14.326 -11.510 1.00 96.06 293 ASN A N 1
ATOM 2182 C CA . ASN A 1 293 ? 31.914 -13.920 -12.409 1.00 96.06 293 ASN A CA 1
ATOM 2183 C C . ASN A 1 293 ? 32.195 -12.475 -12.889 1.00 96.06 293 ASN A C 1
ATOM 2185 O O . ASN A 1 293 ? 32.575 -11.636 -12.071 1.00 96.06 293 ASN A O 1
ATOM 2189 N N . PRO A 1 294 ? 32.045 -12.129 -14.179 1.00 93.56 294 PRO A N 1
ATOM 2190 C CA . PRO A 1 294 ? 32.365 -10.790 -14.671 1.00 93.56 294 PRO A CA 1
ATOM 2191 C C . PRO A 1 294 ? 31.223 -9.764 -14.532 1.00 93.56 294 PRO A C 1
ATOM 2193 O O . PRO A 1 294 ? 31.501 -8.569 -14.630 1.00 93.56 294 PRO A O 1
ATOM 2196 N N . LEU A 1 295 ? 29.970 -10.179 -14.285 1.00 94.75 295 LEU A N 1
ATOM 2197 C CA . LEU A 1 295 ? 28.814 -9.270 -14.208 1.00 94.75 295 LEU A CA 1
ATOM 2198 C C . LEU A 1 295 ? 28.978 -8.256 -13.061 1.00 94.75 295 LEU A C 1
ATOM 2200 O O . LEU A 1 295 ? 29.384 -8.633 -11.965 1.00 94.75 295 LEU A O 1
ATOM 2204 N N . ARG A 1 296 ? 28.691 -6.969 -13.279 1.00 91.94 296 ARG A N 1
ATOM 2205 C CA . ARG A 1 296 ? 28.840 -5.924 -12.237 1.00 91.94 296 ARG A CA 1
ATOM 2206 C C . ARG A 1 296 ? 27.518 -5.360 -11.735 1.00 91.94 296 ARG A C 1
ATOM 2208 O O . ARG A 1 296 ? 27.399 -5.082 -10.548 1.00 91.94 296 ARG A O 1
ATOM 2215 N N . SER A 1 297 ? 26.560 -5.204 -12.639 1.00 93.19 297 SER A N 1
ATOM 2216 C CA . SER A 1 297 ? 25.219 -4.696 -12.376 1.00 93.19 297 SER A CA 1
ATOM 2217 C C . SER A 1 297 ? 24.203 -5.668 -12.952 1.00 93.19 297 SER A C 1
ATOM 2219 O O . SER A 1 297 ? 24.521 -6.372 -13.908 1.00 93.19 297 SER A O 1
ATOM 2221 N N . VAL A 1 298 ? 23.005 -5.698 -12.385 1.00 94.38 298 VAL A N 1
ATOM 2222 C CA . VAL A 1 298 ? 21.882 -6.507 -12.858 1.00 94.38 298 VAL A CA 1
ATOM 2223 C C . VAL A 1 298 ? 20.581 -5.727 -12.653 1.00 94.38 298 VAL A C 1
ATOM 2225 O O . VAL A 1 298 ? 20.469 -4.982 -11.676 1.00 94.38 298 VAL A O 1
ATOM 2228 N N . SER A 1 299 ? 19.624 -5.861 -13.569 1.00 89.38 299 SER A N 1
ATOM 2229 C CA . SER A 1 299 ? 18.282 -5.293 -13.394 1.00 89.38 299 SER A CA 1
ATOM 2230 C C . SER A 1 299 ? 17.343 -6.277 -12.683 1.00 89.38 299 SER A C 1
ATOM 2232 O O . SER A 1 299 ? 17.587 -7.489 -12.650 1.00 89.38 299 SER A O 1
ATOM 2234 N N . GLY A 1 300 ? 16.230 -5.781 -12.142 1.00 87.12 300 GLY A N 1
ATOM 2235 C CA . GLY A 1 300 ? 15.128 -6.618 -11.666 1.00 87.12 300 GLY A CA 1
ATOM 2236 C C . GLY A 1 300 ? 14.544 -7.477 -12.789 1.00 87.12 300 GLY A C 1
ATOM 2237 O O . GLY A 1 300 ? 14.224 -8.645 -12.569 1.00 87.12 300 GLY A O 1
ATOM 2238 N N . TYR A 1 301 ? 14.506 -6.943 -14.015 1.00 85.75 301 TYR A N 1
ATOM 2239 C CA . TYR A 1 301 ? 14.113 -7.695 -15.206 1.00 85.75 301 TYR A CA 1
ATOM 2240 C C . TYR A 1 301 ? 15.037 -8.897 -15.448 1.00 85.75 301 TYR A C 1
ATOM 2242 O O . TYR A 1 301 ? 14.548 -10.024 -15.523 1.00 85.75 301 TYR A O 1
ATOM 2250 N N . ASP A 1 302 ? 16.357 -8.691 -15.496 1.00 91.12 302 ASP A N 1
ATOM 2251 C CA . ASP A 1 302 ? 17.329 -9.769 -15.729 1.00 91.12 302 ASP A CA 1
ATOM 2252 C C . ASP A 1 302 ? 17.257 -10.825 -14.625 1.00 91.12 302 ASP A C 1
ATOM 2254 O O . ASP A 1 302 ? 17.222 -12.020 -14.913 1.00 91.12 302 ASP A O 1
ATOM 2258 N N . LEU A 1 303 ? 17.164 -10.404 -13.356 1.00 97.12 303 LEU A N 1
ATOM 2259 C CA . LEU A 1 303 ? 16.971 -11.329 -12.238 1.00 97.12 303 LEU A CA 1
ATOM 2260 C C . LEU A 1 303 ? 15.686 -12.146 -12.413 1.00 97.12 303 LEU A C 1
ATOM 2262 O O . LEU A 1 303 ? 15.717 -13.362 -12.236 1.00 97.12 303 LEU A O 1
ATOM 2266 N N . ARG A 1 304 ? 14.572 -11.535 -12.827 1.00 92.88 304 ARG A N 1
ATOM 2267 C CA . ARG A 1 304 ? 13.338 -12.275 -13.114 1.00 92.88 304 ARG A CA 1
ATOM 2268 C C . ARG A 1 304 ? 13.520 -13.272 -14.261 1.00 92.88 304 ARG A C 1
ATOM 2270 O O . ARG A 1 304 ? 13.040 -14.393 -14.126 1.00 92.88 304 ARG A O 1
ATOM 2277 N N . GLN A 1 305 ? 14.220 -12.917 -15.342 1.00 90.56 305 GLN A N 1
ATOM 2278 C CA . GLN A 1 305 ? 14.486 -13.845 -16.453 1.00 90.56 305 GLN A CA 1
ATOM 2279 C C . GLN A 1 305 ? 15.418 -15.003 -16.050 1.00 90.56 305 GLN A C 1
ATOM 2281 O O . GLN A 1 305 ? 15.219 -16.135 -16.489 1.00 90.56 305 GLN A O 1
ATOM 2286 N N . ILE A 1 306 ? 16.411 -14.749 -15.192 1.00 96.75 306 ILE A N 1
ATOM 2287 C CA . ILE A 1 306 ? 17.299 -15.779 -14.635 1.00 96.75 306 ILE A CA 1
ATOM 2288 C C . ILE A 1 306 ? 16.509 -16.746 -13.744 1.00 96.75 306 ILE A C 1
ATOM 2290 O O . ILE A 1 306 ? 16.578 -17.961 -13.921 1.00 96.75 306 ILE A O 1
ATOM 2294 N N . TYR A 1 307 ? 15.741 -16.219 -12.786 1.00 97.12 307 TYR A N 1
ATOM 2295 C CA . TYR A 1 307 ? 15.027 -17.040 -11.806 1.00 97.12 307 TYR A CA 1
ATOM 2296 C C . TYR A 1 307 ? 13.789 -17.739 -12.385 1.00 97.12 307 TYR A C 1
ATOM 2298 O O . TYR A 1 307 ? 13.360 -18.732 -11.806 1.00 97.12 307 TYR A O 1
ATOM 2306 N N . SER A 1 308 ? 13.232 -17.285 -13.514 1.00 93.94 308 SER A N 1
ATOM 2307 C CA . SER A 1 308 ? 12.194 -18.010 -14.271 1.00 93.94 308 SER A CA 1
ATOM 2308 C C . SER A 1 308 ? 12.764 -19.028 -15.270 1.00 93.94 308 SER A C 1
ATOM 2310 O O . SER A 1 308 ? 12.033 -19.885 -15.762 1.00 93.94 308 SER A O 1
ATOM 2312 N N . GLY A 1 309 ? 14.065 -18.955 -15.574 1.00 93.44 309 GLY A N 1
ATOM 2313 C CA . GLY A 1 309 ? 14.744 -19.852 -16.511 1.00 93.44 309 GLY A CA 1
ATOM 2314 C C . GLY A 1 309 ? 14.620 -19.444 -17.980 1.00 93.44 309 GLY A C 1
ATOM 2315 O O . GLY A 1 309 ? 14.961 -20.237 -18.854 1.00 93.44 309 GLY A O 1
ATOM 2316 N N . ALA A 1 310 ? 14.164 -18.221 -18.264 1.00 90.38 310 ALA A N 1
ATOM 2317 C CA . ALA A 1 310 ? 14.217 -17.638 -19.604 1.00 90.38 310 ALA A CA 1
ATOM 2318 C C . ALA A 1 310 ? 15.663 -17.307 -20.023 1.00 90.38 310 ALA A C 1
ATOM 2320 O O . ALA A 1 310 ? 16.040 -17.538 -21.171 1.00 90.38 310 ALA A O 1
ATOM 2321 N N . ILE A 1 311 ? 16.494 -16.846 -19.080 1.00 91.25 311 ILE A N 1
ATOM 2322 C CA . ILE A 1 311 ? 17.951 -16.752 -19.241 1.00 91.25 311 ILE A CA 1
ATOM 2323 C C . ILE A 1 311 ? 18.595 -17.905 -18.473 1.00 91.25 311 ILE A C 1
ATOM 2325 O O . ILE A 1 311 ? 18.440 -18.028 -17.260 1.00 91.25 311 ILE A O 1
ATOM 2329 N N . THR A 1 312 ? 19.338 -18.756 -19.183 1.00 94.94 312 THR A N 1
ATOM 2330 C CA . THR A 1 312 ? 19.946 -19.973 -18.609 1.00 94.94 312 THR A CA 1
ATOM 2331 C C . THR A 1 312 ? 21.470 -19.978 -18.658 1.00 94.94 312 THR A C 1
ATOM 2333 O O . THR A 1 312 ? 22.094 -20.879 -18.086 1.00 94.94 312 THR A O 1
ATOM 2336 N N . ARG A 1 313 ? 22.103 -18.998 -19.318 1.00 94.31 313 ARG A N 1
ATOM 2337 C CA . ARG A 1 313 ? 23.559 -18.938 -19.477 1.00 94.31 313 ARG A CA 1
ATOM 2338 C C . ARG A 1 313 ? 24.108 -17.546 -19.210 1.00 94.31 313 ARG A C 1
ATOM 2340 O O . ARG A 1 313 ? 23.500 -16.536 -19.536 1.00 94.31 313 ARG A O 1
ATOM 2347 N N . TRP A 1 314 ? 25.321 -17.493 -18.670 1.00 94.69 314 TRP A N 1
ATOM 2348 C CA . TRP A 1 314 ? 25.988 -16.219 -18.399 1.00 94.69 314 TRP A CA 1
ATOM 2349 C C . TRP A 1 314 ? 26.352 -15.439 -19.667 1.00 94.69 314 TRP A C 1
ATOM 2351 O O . TRP A 1 314 ? 26.395 -14.213 -19.618 1.00 94.69 314 TRP A O 1
ATOM 2361 N N . GLY A 1 315 ? 26.559 -16.120 -20.802 1.00 89.81 315 GLY A N 1
ATOM 2362 C CA . GLY A 1 315 ? 26.886 -15.478 -22.081 1.00 89.81 315 GLY A CA 1
ATOM 2363 C C . GLY A 1 315 ? 25.787 -14.562 -22.629 1.00 89.81 315 GLY A C 1
ATOM 2364 O O . GLY A 1 315 ? 26.090 -13.695 -23.442 1.00 89.81 315 GLY A O 1
ATOM 2365 N N . ASP A 1 316 ? 24.550 -14.711 -22.147 1.00 86.81 316 ASP A N 1
ATOM 2366 C CA . ASP A 1 316 ? 23.409 -13.869 -22.522 1.00 86.81 316 ASP A CA 1
ATOM 2367 C C . ASP A 1 316 ? 23.431 -12.507 -21.785 1.00 86.81 316 ASP A C 1
ATOM 2369 O O . ASP A 1 316 ? 22.760 -11.566 -22.195 1.00 86.81 316 ASP A O 1
ATOM 2373 N N . LEU A 1 317 ? 24.225 -12.393 -20.706 1.00 86.81 317 LEU A N 1
ATOM 2374 C CA . LEU A 1 317 ? 24.296 -11.228 -19.808 1.00 86.81 317 LEU A CA 1
ATOM 2375 C C . LEU A 1 317 ? 25.694 -10.593 -19.707 1.00 86.81 317 LEU A C 1
ATOM 2377 O O . LEU A 1 317 ? 25.840 -9.511 -19.135 1.00 86.81 317 LEU A O 1
ATOM 2381 N N . VAL A 1 318 ? 26.749 -11.252 -20.202 1.00 85.31 318 VAL A N 1
ATOM 2382 C CA . VAL A 1 318 ? 28.133 -10.765 -20.077 1.00 85.31 318 VAL A CA 1
ATOM 2383 C C . VAL A 1 318 ? 28.863 -10.767 -21.416 1.00 85.31 318 VAL A C 1
ATOM 2385 O O . VAL A 1 318 ? 28.844 -11.739 -22.163 1.00 85.31 318 VAL A O 1
ATOM 2388 N N . SER A 1 319 ? 29.617 -9.702 -21.689 1.00 77.94 319 SER A N 1
ATOM 2389 C CA . SER A 1 319 ? 30.423 -9.572 -22.913 1.00 77.94 319 SER A CA 1
ATOM 2390 C C . SER A 1 319 ? 31.660 -10.486 -22.960 1.00 77.94 319 SER A C 1
ATOM 2392 O O . SER A 1 319 ? 32.319 -10.591 -23.996 1.00 77.94 319 SER A O 1
ATOM 2394 N N . ARG A 1 320 ? 32.003 -11.160 -21.852 1.00 80.38 320 ARG A N 1
ATOM 2395 C CA . ARG A 1 320 ? 33.170 -12.051 -21.754 1.00 80.38 320 ARG A CA 1
ATOM 2396 C C . ARG A 1 320 ? 32.825 -13.439 -22.310 1.00 80.38 320 ARG A C 1
ATOM 2398 O O . ARG A 1 320 ? 32.327 -14.295 -21.586 1.00 80.38 320 ARG A O 1
ATOM 2405 N N . GLN A 1 321 ? 33.105 -13.660 -23.597 1.00 75.19 321 GLN A N 1
ATOM 2406 C CA . GLN A 1 321 ? 32.708 -14.875 -24.335 1.00 75.19 321 GLN A CA 1
ATOM 2407 C C . GLN A 1 321 ? 33.214 -16.203 -23.738 1.00 75.19 321 GLN A C 1
ATOM 2409 O O . GLN A 1 321 ? 32.579 -17.237 -23.939 1.00 75.19 321 GLN A O 1
ATOM 2414 N N . ASP A 1 322 ? 34.325 -16.196 -22.994 1.00 84.25 322 ASP A N 1
ATOM 2415 C CA . ASP A 1 322 ? 34.841 -17.385 -22.295 1.00 84.25 322 ASP A CA 1
ATOM 2416 C C . ASP A 1 322 ? 33.979 -17.813 -21.088 1.00 84.25 322 ASP A C 1
ATOM 2418 O O . ASP A 1 322 ? 34.087 -18.942 -20.612 1.00 84.25 322 ASP A O 1
ATOM 2422 N N . PHE A 1 323 ? 33.083 -16.941 -20.618 1.00 89.50 323 PHE A N 1
ATOM 2423 C CA . PHE A 1 323 ? 32.255 -17.137 -19.435 1.00 89.50 323 PHE A CA 1
ATOM 2424 C C . PHE A 1 323 ? 30.799 -17.403 -19.810 1.00 89.50 323 PHE A C 1
ATOM 2426 O O . PHE A 1 323 ? 29.868 -16.739 -19.366 1.00 89.50 323 PHE A O 1
ATOM 2433 N N . ASN A 1 324 ? 30.602 -18.422 -20.639 1.00 90.00 324 ASN A N 1
ATOM 2434 C CA . ASN A 1 324 ? 29.287 -18.868 -21.084 1.00 90.00 324 ASN A CA 1
ATOM 2435 C C . ASN A 1 324 ? 28.863 -20.169 -20.372 1.00 90.00 324 ASN A C 1
ATOM 2437 O O . ASN A 1 324 ? 28.457 -21.141 -21.010 1.00 90.00 324 ASN A O 1
ATOM 2441 N N . GLY A 1 325 ? 29.020 -20.232 -19.046 1.00 93.38 325 GLY A N 1
ATOM 2442 C CA . GLY A 1 325 ? 28.521 -21.350 -18.238 1.00 93.38 325 GLY A CA 1
ATOM 2443 C C . GLY A 1 325 ? 27.003 -21.294 -18.052 1.00 93.38 325 GLY A C 1
ATOM 2444 O O . GLY A 1 325 ? 26.402 -20.224 -18.156 1.00 93.38 325 GLY A O 1
ATOM 2445 N N . ALA A 1 326 ? 26.384 -22.441 -17.763 1.00 96.25 326 ALA A N 1
ATOM 2446 C CA . ALA A 1 326 ? 24.981 -22.482 -17.350 1.00 96.25 326 ALA A CA 1
ATOM 2447 C C . ALA A 1 326 ? 24.831 -21.839 -15.962 1.00 96.25 326 ALA A C 1
ATOM 2449 O O . ALA A 1 326 ? 25.624 -22.135 -15.066 1.00 96.25 326 ALA A O 1
ATOM 2450 N N . ILE A 1 327 ? 23.839 -20.966 -15.793 1.00 97.25 327 ILE A N 1
ATOM 2451 C CA . ILE A 1 327 ? 23.571 -20.289 -14.520 1.00 97.25 327 ILE A CA 1
ATOM 2452 C C . ILE A 1 327 ? 23.035 -21.313 -13.519 1.00 97.25 327 ILE A C 1
ATOM 2454 O O . ILE A 1 327 ? 22.154 -22.105 -13.852 1.00 97.25 327 ILE A O 1
ATOM 2458 N N . LYS A 1 328 ? 23.546 -21.291 -12.283 1.00 96.69 328 LYS A N 1
ATOM 2459 C CA . LYS A 1 328 ? 22.979 -22.072 -11.178 1.00 96.69 328 LYS A CA 1
ATOM 2460 C C . LYS A 1 328 ? 22.304 -21.143 -10.186 1.00 96.69 328 LYS A C 1
ATOM 2462 O O . LYS A 1 328 ? 22.963 -20.342 -9.524 1.00 96.69 328 LYS A O 1
ATOM 2467 N N . VAL A 1 329 ? 20.985 -21.250 -10.115 1.00 96.62 329 VAL A N 1
ATOM 2468 C CA . VAL A 1 329 ? 20.141 -20.416 -9.264 1.00 96.62 329 VAL A CA 1
ATOM 2469 C C . VAL A 1 329 ? 20.057 -21.030 -7.867 1.00 96.62 329 VAL A C 1
ATOM 2471 O O . VAL A 1 329 ? 19.721 -22.209 -7.725 1.00 96.62 329 VAL A O 1
ATOM 2474 N N . TYR A 1 330 ? 20.353 -20.228 -6.845 1.00 96.56 330 TYR A N 1
ATOM 2475 C CA . TYR A 1 330 ? 20.185 -20.573 -5.435 1.00 96.56 330 TYR A CA 1
ATOM 2476 C C . TYR A 1 330 ? 19.119 -19.678 -4.805 1.00 96.56 330 TYR A C 1
ATOM 2478 O O . TYR A 1 330 ? 19.145 -18.458 -4.956 1.00 96.56 330 TYR A O 1
ATOM 2486 N N . THR A 1 331 ? 18.183 -20.296 -4.092 1.00 94.94 331 THR A N 1
ATOM 2487 C CA . THR A 1 331 ? 17.085 -19.621 -3.398 1.00 94.94 331 THR A CA 1
ATOM 2488 C C . THR A 1 331 ? 16.899 -20.212 -2.005 1.00 94.94 331 THR A C 1
ATOM 2490 O O . THR A 1 331 ? 17.359 -21.313 -1.702 1.00 94.94 331 THR A O 1
ATOM 2493 N N . ARG A 1 332 ? 16.172 -19.496 -1.155 1.00 90.75 332 ARG A N 1
ATOM 2494 C CA . ARG A 1 332 ? 15.746 -19.970 0.165 1.00 90.75 332 ARG A CA 1
ATOM 2495 C C . ARG A 1 332 ? 14.411 -20.715 0.093 1.00 90.75 332 ARG A C 1
ATOM 2497 O O . ARG A 1 332 ? 13.723 -20.677 -0.925 1.00 90.75 332 ARG A O 1
ATOM 2504 N N . ASP A 1 333 ? 14.044 -21.382 1.177 1.00 87.00 333 ASP A N 1
ATOM 2505 C CA . ASP A 1 333 ? 12.694 -21.896 1.438 1.00 87.00 333 ASP A CA 1
ATOM 2506 C C . ASP A 1 333 ? 11.616 -20.789 1.405 1.00 87.00 333 ASP A C 1
ATOM 2508 O O . ASP A 1 333 ? 11.921 -19.599 1.514 1.00 87.00 333 ASP A O 1
ATOM 2512 N N . THR A 1 334 ? 10.345 -21.174 1.252 1.00 84.38 334 THR A N 1
ATOM 2513 C CA . THR A 1 334 ? 9.198 -20.245 1.162 1.00 84.38 334 THR A CA 1
ATOM 2514 C C . THR A 1 334 ? 8.859 -19.528 2.472 1.00 84.38 334 THR A C 1
ATOM 2516 O O . THR A 1 334 ? 8.151 -18.526 2.437 1.00 84.38 334 THR A O 1
ATOM 2519 N N . SER A 1 335 ? 9.382 -19.978 3.617 1.00 76.19 335 SER A N 1
ATOM 2520 C CA . SER A 1 335 ? 9.281 -19.261 4.898 1.00 76.19 335 SER A CA 1
ATOM 2521 C C . SER A 1 335 ? 10.258 -18.084 5.018 1.00 76.19 335 SER A C 1
ATOM 2523 O O . SER A 1 335 ? 10.073 -17.226 5.875 1.00 76.19 335 SER A O 1
ATOM 2525 N N . SER A 1 336 ? 11.281 -17.996 4.161 1.00 80.06 336 SER A N 1
ATOM 2526 C CA . SER A 1 336 ? 12.303 -16.952 4.254 1.00 80.06 336 SER A CA 1
ATOM 2527 C C . SER A 1 336 ? 11.776 -15.556 3.896 1.00 80.06 336 SER A C 1
ATOM 2529 O O . SER A 1 336 ? 11.512 -15.251 2.731 1.00 80.06 336 SER A O 1
ATOM 2531 N N . GLY A 1 337 ? 11.772 -14.632 4.861 1.00 75.38 337 GLY A N 1
ATOM 2532 C CA . GLY A 1 337 ? 11.452 -13.222 4.595 1.00 75.38 337 GLY A CA 1
ATOM 2533 C C . GLY A 1 337 ? 12.374 -12.554 3.558 1.00 75.38 337 GLY A C 1
ATOM 2534 O O . GLY A 1 337 ? 11.948 -11.644 2.843 1.00 75.38 337 GLY A O 1
ATOM 2535 N N . THR A 1 338 ? 13.629 -13.002 3.425 1.00 83.81 338 THR A N 1
ATOM 2536 C CA . THR A 1 338 ? 14.553 -12.500 2.388 1.00 83.81 338 THR A CA 1
ATOM 2537 C C . THR A 1 338 ? 14.155 -12.996 0.995 1.00 83.81 338 THR A C 1
ATOM 2539 O O . THR A 1 338 ? 14.314 -12.261 0.025 1.00 83.81 338 THR A O 1
ATOM 2542 N N . ARG A 1 339 ? 13.596 -14.211 0.877 1.00 89.19 339 ARG A N 1
ATOM 2543 C CA . ARG A 1 339 ? 12.987 -14.699 -0.373 1.00 89.19 339 ARG A CA 1
ATOM 2544 C C . ARG A 1 339 ? 11.789 -13.845 -0.771 1.00 89.19 339 ARG A C 1
ATOM 2546 O O . ARG A 1 339 ? 11.684 -13.457 -1.933 1.00 89.19 339 ARG A O 1
ATOM 2553 N N . ASP A 1 340 ? 10.917 -13.551 0.192 1.00 84.81 340 ASP A N 1
ATOM 2554 C CA . ASP A 1 340 ? 9.733 -12.716 -0.014 1.00 84.81 340 ASP A CA 1
ATOM 2555 C C . ASP A 1 340 ? 10.123 -11.333 -0.576 1.00 84.81 340 ASP A C 1
ATOM 2557 O O . ASP A 1 340 ? 9.692 -10.940 -1.664 1.00 84.81 340 ASP A O 1
ATOM 2561 N N . GLY A 1 341 ? 11.029 -10.634 0.117 1.00 84.00 341 GLY A N 1
ATOM 2562 C CA . GLY A 1 341 ? 11.539 -9.334 -0.322 1.00 84.00 341 GLY A CA 1
ATOM 2563 C C . GLY A 1 341 ? 12.236 -9.383 -1.686 1.00 84.00 341 GLY A C 1
ATOM 2564 O O . GLY A 1 341 ? 11.965 -8.533 -2.532 1.00 84.00 341 GLY A O 1
ATOM 2565 N N . PHE A 1 342 ? 13.074 -10.397 -1.937 1.00 93.88 342 PHE A N 1
ATOM 2566 C CA . PHE A 1 342 ? 13.785 -10.547 -3.209 1.00 93.88 342 PHE A CA 1
ATOM 2567 C C . PHE A 1 342 ? 12.817 -10.697 -4.388 1.00 93.88 342 PHE A C 1
ATOM 2569 O O . PHE A 1 342 ? 12.888 -9.929 -5.345 1.00 93.88 342 PHE A O 1
ATOM 2576 N N . PHE A 1 343 ? 11.880 -11.649 -4.314 1.00 93.94 343 PHE A N 1
ATOM 2577 C CA . PHE A 1 343 ? 10.976 -11.923 -5.432 1.00 93.94 343 PHE A CA 1
ATOM 2578 C C . PHE A 1 343 ? 9.946 -10.818 -5.672 1.00 93.94 343 PHE A C 1
ATOM 2580 O O . PHE A 1 343 ? 9.557 -10.615 -6.821 1.00 93.94 343 PHE A O 1
ATOM 2587 N N . ASN A 1 344 ? 9.544 -10.058 -4.648 1.00 84.88 344 ASN A N 1
ATOM 2588 C CA . ASN A 1 344 ? 8.782 -8.826 -4.873 1.00 84.88 344 ASN A CA 1
ATOM 2589 C C . ASN A 1 344 ? 9.628 -7.742 -5.547 1.00 84.88 344 ASN A C 1
ATOM 2591 O O . ASN A 1 344 ? 9.192 -7.183 -6.549 1.00 84.88 344 ASN A O 1
ATOM 2595 N N . GLY A 1 345 ? 10.837 -7.475 -5.041 1.00 84.06 345 GLY A N 1
ATOM 2596 C CA . GLY A 1 345 ? 11.695 -6.396 -5.539 1.00 84.06 345 GLY A CA 1
ATOM 2597 C C . GLY A 1 345 ? 12.169 -6.570 -6.987 1.00 84.06 345 GLY A C 1
ATOM 2598 O O . GLY A 1 345 ? 12.467 -5.583 -7.650 1.00 84.06 345 GLY A O 1
ATOM 2599 N N . ILE A 1 346 ? 12.179 -7.802 -7.512 1.00 91.56 346 ILE A N 1
ATOM 2600 C CA . ILE A 1 346 ? 12.450 -8.087 -8.937 1.00 91.56 346 ILE A CA 1
ATOM 2601 C C . ILE A 1 346 ? 11.174 -8.252 -9.788 1.00 91.56 346 ILE A C 1
ATOM 2603 O O . ILE A 1 346 ? 11.235 -8.705 -10.930 1.00 91.56 346 ILE A O 1
ATOM 2607 N N . GLY A 1 347 ? 9.992 -7.945 -9.242 1.00 83.75 347 GLY A N 1
ATOM 2608 C CA . GLY A 1 347 ? 8.719 -8.050 -9.962 1.00 83.75 347 GLY A CA 1
ATOM 2609 C C . GLY A 1 347 ? 8.319 -9.485 -10.327 1.00 83.75 347 GLY A C 1
ATOM 2610 O O . GLY A 1 347 ? 7.690 -9.705 -11.365 1.00 83.75 347 GLY A O 1
ATOM 2611 N N . PHE A 1 348 ? 8.690 -10.473 -9.504 1.00 89.25 348 PHE A N 1
ATOM 2612 C CA . PHE A 1 348 ? 8.387 -11.896 -9.692 1.00 89.25 348 PHE A CA 1
ATOM 2613 C C . PHE A 1 348 ? 7.628 -12.498 -8.493 1.00 89.25 348 PHE A C 1
ATOM 2615 O O . PHE A 1 348 ? 7.893 -13.618 -8.058 1.00 89.25 348 PHE A O 1
ATOM 2622 N N . SER A 1 349 ? 6.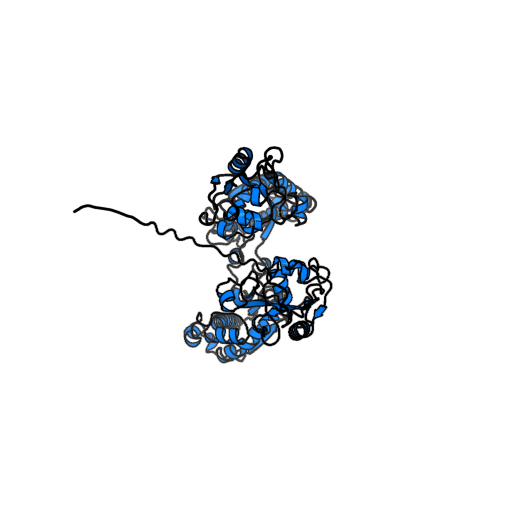638 -11.774 -7.962 1.00 84.62 349 SER A N 1
ATOM 2623 C CA . SER A 1 349 ? 5.898 -12.135 -6.740 1.00 84.62 349 SER A CA 1
ATOM 2624 C C . SER A 1 349 ? 5.264 -13.538 -6.735 1.00 84.62 349 SER A C 1
ATOM 2626 O O . SER A 1 349 ? 5.045 -14.099 -5.664 1.00 84.62 349 SER A O 1
ATOM 2628 N N . ALA A 1 350 ? 5.010 -14.152 -7.896 1.00 83.12 350 ALA A N 1
ATOM 2629 C CA . ALA A 1 350 ? 4.566 -15.548 -7.978 1.00 83.12 350 ALA A CA 1
ATOM 2630 C C . ALA A 1 350 ? 5.561 -16.532 -7.322 1.00 83.12 350 ALA A C 1
ATOM 2632 O O . ALA A 1 350 ? 5.145 -17.526 -6.732 1.00 83.12 350 ALA A O 1
ATOM 2633 N N . ALA A 1 351 ? 6.862 -16.232 -7.371 1.00 90.44 351 ALA A N 1
ATOM 2634 C CA . ALA A 1 351 ? 7.930 -17.075 -6.840 1.00 90.44 351 ALA A CA 1
ATOM 2635 C C . ALA A 1 351 ? 8.133 -16.970 -5.316 1.00 90.44 351 ALA A C 1
ATOM 2637 O O . ALA A 1 351 ? 8.891 -17.760 -4.750 1.00 90.44 351 ALA A O 1
ATOM 2638 N N . ARG A 1 352 ? 7.452 -16.045 -4.618 1.00 86.38 352 ARG A N 1
ATOM 2639 C CA . ARG A 1 352 ? 7.552 -15.891 -3.149 1.00 86.38 352 ARG A CA 1
ATOM 2640 C C . ARG A 1 352 ? 7.253 -17.207 -2.427 1.00 86.38 352 ARG A C 1
ATOM 2642 O O . ARG A 1 352 ? 8.082 -17.701 -1.672 1.00 86.38 352 ARG A O 1
ATOM 2649 N N . ASN A 1 353 ? 6.099 -17.793 -2.753 1.00 84.56 353 ASN A N 1
ATOM 2650 C CA . ASN A 1 353 ? 5.491 -18.916 -2.034 1.00 84.56 353 ASN A CA 1
ATOM 2651 C C . ASN A 1 353 ? 5.317 -20.169 -2.914 1.00 84.56 353 ASN A C 1
ATOM 2653 O O . ASN A 1 353 ? 4.662 -21.122 -2.499 1.00 84.56 353 ASN A O 1
ATOM 2657 N N . ASN A 1 354 ? 5.855 -20.165 -4.137 1.00 89.06 354 ASN A N 1
ATOM 2658 C CA . ASN A 1 354 ? 5.714 -21.258 -5.095 1.00 89.06 354 ASN A CA 1
ATOM 2659 C C . ASN A 1 354 ? 7.058 -21.548 -5.775 1.00 89.06 354 ASN A C 1
ATOM 2661 O O . ASN A 1 354 ? 7.607 -20.691 -6.464 1.00 89.06 354 ASN A O 1
ATOM 2665 N N . ASP A 1 355 ? 7.573 -22.763 -5.600 1.00 92.31 355 ASP A N 1
ATOM 2666 C CA . ASP A 1 355 ? 8.803 -23.222 -6.253 1.00 92.31 355 ASP A CA 1
ATOM 2667 C C . ASP A 1 355 ? 8.584 -23.641 -7.713 1.00 92.31 355 ASP A C 1
ATOM 2669 O O . ASP A 1 355 ? 9.519 -23.614 -8.505 1.00 92.31 355 ASP A O 1
ATOM 2673 N N . ALA A 1 356 ? 7.356 -23.995 -8.106 1.00 91.50 356 ALA A N 1
ATOM 2674 C CA . ALA A 1 356 ? 7.069 -24.546 -9.433 1.00 91.50 356 ALA A CA 1
ATOM 2675 C C . ALA A 1 356 ? 7.184 -23.525 -10.581 1.00 91.50 356 ALA A C 1
ATOM 2677 O O . ALA A 1 356 ? 7.166 -23.918 -11.745 1.00 91.50 356 ALA A O 1
ATOM 2678 N N . VAL A 1 357 ? 7.289 -22.228 -10.268 1.00 89.69 357 VAL A N 1
ATOM 2679 C CA . VAL A 1 357 ? 7.548 -21.162 -11.253 1.00 89.69 357 VAL A CA 1
ATOM 2680 C C . VAL A 1 357 ? 9.037 -20.839 -11.410 1.00 89.69 357 VAL A C 1
ATOM 2682 O O . VAL A 1 357 ? 9.389 -20.036 -12.270 1.00 89.69 357 VAL A O 1
ATOM 2685 N N . LEU A 1 358 ? 9.909 -21.425 -10.584 1.00 93.19 358 LEU A N 1
ATOM 2686 C CA . LEU A 1 358 ? 11.345 -21.170 -10.628 1.00 93.19 358 LEU A CA 1
ATOM 2687 C C . LEU A 1 358 ? 12.063 -22.049 -11.655 1.00 93.19 358 LEU A C 1
ATOM 2689 O O . LEU A 1 358 ? 11.693 -23.196 -11.910 1.00 93.19 358 LEU A O 1
ATOM 2693 N N . ALA A 1 359 ? 13.159 -21.512 -12.186 1.00 91.88 359 ALA A N 1
ATOM 2694 C CA . ALA A 1 359 ? 14.158 -22.269 -12.920 1.00 91.88 359 ALA A CA 1
ATOM 2695 C C . ALA A 1 359 ? 14.659 -23.466 -12.084 1.00 91.88 359 ALA A C 1
ATOM 2697 O O . ALA A 1 359 ? 14.789 -23.342 -10.861 1.00 91.88 359 ALA A O 1
ATOM 2698 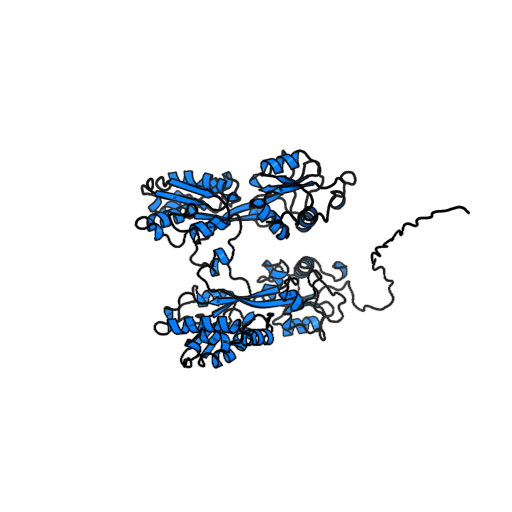N N . PRO A 1 360 ? 15.036 -24.596 -12.715 1.00 86.44 360 PRO A N 1
ATOM 2699 C CA . PRO A 1 360 ? 15.726 -25.682 -12.028 1.00 86.44 360 PRO A CA 1
ATOM 2700 C C . PRO A 1 360 ? 16.967 -25.167 -11.283 1.00 86.44 360 PRO A C 1
ATOM 2702 O O . PRO A 1 360 ? 17.939 -24.717 -11.890 1.00 86.44 360 PRO A O 1
ATOM 2705 N N . GLY A 1 361 ? 16.923 -25.237 -9.955 1.00 83.62 361 GLY A N 1
ATOM 2706 C CA . GLY A 1 361 ? 17.912 -24.643 -9.062 1.00 83.62 361 GLY A CA 1
ATOM 2707 C C . GLY A 1 361 ? 17.926 -25.328 -7.699 1.00 83.62 361 GLY A C 1
ATOM 2708 O O . GLY A 1 361 ? 17.363 -26.410 -7.525 1.00 83.62 361 GLY A O 1
ATOM 2709 N N . PHE A 1 362 ? 18.586 -24.702 -6.728 1.00 89.81 362 PHE A N 1
ATOM 2710 C CA . PHE A 1 362 ? 18.778 -25.265 -5.393 1.00 89.81 362 PHE A CA 1
ATOM 2711 C C . PHE A 1 362 ? 18.074 -24.419 -4.333 1.00 89.81 362 PHE A C 1
ATOM 2713 O O . PHE A 1 362 ? 18.344 -23.225 -4.200 1.00 89.81 362 PHE A O 1
ATOM 2720 N N . ILE A 1 363 ? 17.214 -25.065 -3.547 1.00 91.06 363 ILE A N 1
ATOM 2721 C CA . ILE A 1 363 ? 16.617 -24.488 -2.340 1.00 91.06 363 ILE A CA 1
ATOM 2722 C C . ILE A 1 363 ? 17.544 -24.813 -1.165 1.00 91.06 363 ILE A C 1
ATOM 2724 O O . ILE A 1 363 ? 17.842 -25.985 -0.926 1.00 91.06 363 ILE A O 1
ATOM 2728 N N . VAL A 1 364 ? 18.018 -23.795 -0.446 1.00 91.06 364 VAL A N 1
ATOM 2729 C CA . VAL A 1 364 ? 18.940 -23.950 0.690 1.00 91.06 364 VAL A CA 1
ATOM 2730 C C . VAL A 1 364 ? 18.341 -23.424 1.996 1.00 91.06 364 VAL A C 1
ATOM 2732 O O . VAL A 1 364 ? 17.573 -22.462 2.016 1.00 91.06 364 VAL A O 1
ATOM 2735 N N . ALA A 1 365 ? 18.700 -24.079 3.102 1.00 79.62 365 ALA A N 1
ATOM 2736 C CA . ALA A 1 365 ? 18.046 -23.906 4.402 1.00 79.62 365 ALA A CA 1
ATOM 2737 C C . ALA A 1 365 ? 18.370 -22.586 5.124 1.00 79.62 365 ALA A C 1
ATOM 2739 O O . ALA A 1 365 ? 17.640 -22.196 6.029 1.00 79.62 365 ALA A O 1
ATOM 2740 N N . GLY A 1 366 ? 19.444 -21.890 4.744 1.00 76.19 366 GLY A N 1
ATOM 2741 C CA . GLY A 1 366 ? 19.916 -20.706 5.457 1.00 76.19 366 GLY A CA 1
ATOM 2742 C C . GLY A 1 366 ? 20.778 -19.779 4.602 1.00 76.19 366 GLY A C 1
ATOM 2743 O O . GLY A 1 366 ? 21.162 -20.084 3.469 1.00 76.19 366 GLY A O 1
ATOM 2744 N N . ASN A 1 367 ? 21.065 -18.595 5.149 1.00 80.19 367 ASN A N 1
ATOM 2745 C CA . ASN A 1 367 ? 21.895 -17.597 4.468 1.00 80.19 367 ASN A CA 1
ATOM 2746 C C . ASN A 1 367 ? 23.358 -18.053 4.358 1.00 80.19 367 ASN A C 1
ATOM 2748 O O . ASN A 1 367 ? 24.015 -17.728 3.372 1.00 80.19 367 ASN A O 1
ATOM 2752 N N . LEU A 1 368 ? 23.865 -18.817 5.333 1.00 84.75 368 LEU A N 1
ATOM 2753 C CA . LEU A 1 368 ? 25.240 -19.326 5.328 1.00 84.75 368 LEU A CA 1
ATOM 2754 C C . LEU A 1 368 ? 25.445 -20.380 4.233 1.00 84.75 368 LEU A C 1
ATOM 2756 O O . LEU A 1 368 ? 26.472 -20.377 3.561 1.00 84.75 368 LEU A O 1
ATOM 2760 N N . GLU A 1 369 ? 24.448 -21.229 4.004 1.00 89.44 369 GLU A N 1
ATOM 2761 C CA . GLU A 1 369 ? 24.412 -22.236 2.947 1.00 89.44 369 GLU A CA 1
ATOM 2762 C C . GLU A 1 369 ? 24.347 -21.576 1.565 1.00 89.44 369 GLU A C 1
ATOM 2764 O O . GLU A 1 369 ? 25.088 -21.968 0.665 1.00 89.44 369 GLU A O 1
ATOM 2769 N N . GLN A 1 370 ? 23.523 -20.532 1.405 1.00 92.31 370 GLN A N 1
ATOM 2770 C CA . GLN A 1 370 ? 23.440 -19.753 0.163 1.00 92.31 370 GLN A CA 1
ATOM 2771 C C . GLN A 1 370 ? 24.763 -19.041 -0.148 1.00 92.31 370 GLN A C 1
ATOM 2773 O O . GLN A 1 370 ? 25.263 -19.094 -1.271 1.00 92.31 370 GLN A O 1
ATOM 2778 N N . VAL A 1 371 ? 25.374 -18.435 0.871 1.00 92.94 371 VAL A N 1
ATOM 2779 C CA . VAL A 1 371 ? 26.707 -17.830 0.793 1.00 92.94 371 VAL A CA 1
ATOM 2780 C C . VAL A 1 371 ? 27.773 -18.872 0.437 1.00 92.94 371 VAL A C 1
ATOM 2782 O O . VAL A 1 371 ? 28.573 -18.638 -0.467 1.00 92.94 371 VAL A O 1
ATOM 2785 N N . GLY A 1 372 ? 27.770 -20.033 1.093 1.00 94.06 372 GLY A N 1
ATOM 2786 C CA . GLY A 1 372 ? 28.705 -21.126 0.826 1.00 94.06 372 GLY A CA 1
ATOM 2787 C C . GLY A 1 372 ? 28.566 -21.694 -0.587 1.00 94.06 372 GLY A C 1
ATOM 2788 O O . GLY A 1 372 ? 29.572 -21.966 -1.237 1.00 94.06 372 GLY A O 1
ATOM 2789 N N . ALA A 1 373 ? 27.344 -21.810 -1.107 1.00 94.44 373 ALA A N 1
ATOM 2790 C CA . ALA A 1 373 ? 27.104 -22.214 -2.487 1.00 94.44 373 ALA A CA 1
ATOM 2791 C C . ALA A 1 373 ? 27.697 -21.214 -3.494 1.00 94.44 373 ALA A C 1
ATOM 2793 O O . ALA A 1 373 ? 28.458 -21.603 -4.380 1.00 94.44 373 ALA A O 1
ATOM 2794 N N . VAL A 1 374 ? 27.422 -19.918 -3.312 1.00 96.81 374 VAL A N 1
ATOM 2795 C CA . VAL A 1 374 ? 27.921 -18.847 -4.193 1.00 96.81 374 VAL A CA 1
ATOM 2796 C C . VAL A 1 374 ? 29.449 -18.687 -4.117 1.00 96.81 374 VAL A C 1
ATOM 2798 O O . VAL A 1 374 ? 30.079 -18.315 -5.105 1.00 96.81 374 VAL A O 1
ATOM 2801 N N . GLN A 1 375 ? 30.072 -19.011 -2.980 1.00 96.38 375 GLN A N 1
ATOM 2802 C CA . GLN A 1 375 ? 31.534 -19.030 -2.821 1.00 96.38 375 GLN A CA 1
ATOM 2803 C C . GLN A 1 375 ? 32.238 -20.182 -3.552 1.00 96.38 375 GLN A C 1
ATOM 2805 O O . GLN A 1 375 ? 33.420 -20.053 -3.852 1.00 96.38 375 GLN A O 1
ATOM 2810 N N . ASN A 1 376 ? 31.563 -21.308 -3.801 1.00 95.56 376 ASN A N 1
ATOM 2811 C CA . ASN A 1 376 ? 32.201 -22.526 -4.321 1.00 95.56 376 ASN A CA 1
ATOM 2812 C C . ASN A 1 376 ? 31.886 -22.814 -5.798 1.00 95.56 376 ASN A C 1
ATOM 2814 O O . ASN A 1 376 ? 32.377 -23.801 -6.347 1.00 95.56 376 ASN A O 1
ATOM 2818 N N . ASP A 1 377 ? 31.087 -21.971 -6.455 1.00 95.75 377 ASP A N 1
ATOM 2819 C CA . ASP A 1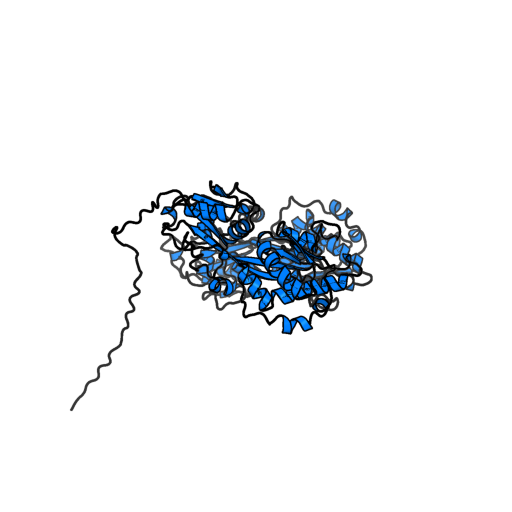 377 ? 30.670 -22.176 -7.840 1.00 95.75 377 ASP A CA 1
ATOM 2820 C C . ASP A 1 377 ? 30.733 -20.873 -8.654 1.00 95.75 377 ASP A C 1
ATOM 2822 O O . ASP A 1 377 ? 29.889 -19.993 -8.465 1.00 95.75 377 ASP A O 1
ATOM 2826 N N . PRO A 1 378 ? 31.680 -20.746 -9.607 1.00 95.75 378 PRO A N 1
ATOM 2827 C CA . PRO A 1 378 ? 31.802 -19.580 -10.478 1.00 95.75 378 PRO A CA 1
ATOM 2828 C C . PRO A 1 378 ? 30.504 -19.145 -11.164 1.00 95.75 378 PRO A C 1
ATOM 2830 O O . PRO A 1 378 ? 30.324 -17.952 -11.404 1.00 95.75 378 PRO A O 1
ATOM 2833 N N . TYR A 1 379 ? 29.602 -20.082 -11.466 1.00 96.12 379 TYR A N 1
ATOM 2834 C CA . TYR A 1 379 ? 28.371 -19.829 -12.213 1.00 96.12 379 TYR A CA 1
ATOM 2835 C C . TYR A 1 379 ? 27.122 -19.681 -11.332 1.00 96.12 379 TYR A C 1
ATOM 2837 O O . TYR A 1 379 ? 26.016 -19.564 -11.871 1.00 96.12 379 TYR A O 1
ATOM 2845 N N . ALA A 1 380 ? 27.277 -19.674 -10.006 1.00 97.38 380 ALA A N 1
ATOM 2846 C CA . ALA A 1 380 ? 26.174 -19.469 -9.079 1.00 97.38 380 ALA A CA 1
ATOM 2847 C C . ALA A 1 380 ? 25.699 -18.011 -9.015 1.00 97.38 380 ALA A C 1
ATOM 2849 O O . ALA A 1 380 ? 26.491 -17.062 -9.061 1.00 97.38 380 ALA A O 1
ATOM 2850 N N . ILE A 1 381 ? 24.390 -17.862 -8.820 1.00 98.12 381 ILE A N 1
ATOM 2851 C CA . ILE A 1 381 ? 23.732 -16.630 -8.388 1.00 98.12 381 ILE A CA 1
ATOM 2852 C C . ILE A 1 381 ? 22.816 -16.933 -7.198 1.00 98.12 381 ILE A C 1
ATOM 2854 O O . ILE A 1 381 ? 22.154 -17.969 -7.157 1.00 98.12 381 ILE A O 1
ATOM 2858 N N . GLY A 1 382 ? 22.780 -16.016 -6.238 1.00 97.31 382 GLY A N 1
ATOM 2859 C CA . GLY A 1 382 ? 21.869 -16.029 -5.096 1.00 97.31 382 GLY A CA 1
ATOM 2860 C C . GLY A 1 382 ? 21.582 -14.603 -4.630 1.00 97.31 382 GLY A C 1
ATOM 2861 O O . GLY A 1 382 ? 21.895 -13.640 -5.333 1.00 97.31 382 GLY A O 1
ATOM 2862 N N . TYR A 1 383 ? 21.037 -14.453 -3.428 1.00 96.00 383 TYR A N 1
ATOM 2863 C CA . TYR A 1 383 ? 20.801 -13.155 -2.783 1.00 96.00 383 TYR A CA 1
ATOM 2864 C C . TYR A 1 383 ? 21.048 -13.210 -1.266 1.00 96.00 383 TYR A C 1
ATOM 2866 O O . TYR A 1 383 ? 20.925 -14.269 -0.654 1.00 96.00 383 TYR A O 1
ATOM 2874 N N . VAL A 1 384 ? 21.386 -12.089 -0.630 1.00 92.19 384 VAL A N 1
ATOM 2875 C CA . VAL A 1 384 ? 21.533 -11.978 0.839 1.00 92.19 384 VAL A CA 1
ATOM 2876 C C . VAL A 1 384 ? 21.109 -10.596 1.333 1.00 92.19 384 VAL A C 1
ATOM 2878 O O . VAL A 1 384 ? 21.067 -9.661 0.545 1.00 92.19 384 VAL A O 1
ATOM 2881 N N . SER A 1 385 ? 20.847 -10.443 2.634 1.00 90.31 385 SER A N 1
ATOM 2882 C CA . SER A 1 385 ? 20.818 -9.110 3.260 1.00 90.31 385 SER A CA 1
ATOM 2883 C C . SER A 1 385 ? 22.191 -8.434 3.128 1.00 90.31 385 SER A C 1
ATOM 2885 O O . SER A 1 385 ? 23.223 -9.103 3.237 1.00 90.31 385 SER A O 1
ATOM 2887 N N . LEU A 1 386 ? 22.220 -7.112 2.949 1.00 92.06 386 LEU A N 1
ATOM 2888 C CA . LEU A 1 386 ? 23.437 -6.297 2.907 1.00 92.06 386 LEU A CA 1
ATOM 2889 C C . LEU A 1 386 ? 24.274 -6.465 4.185 1.00 92.06 386 LEU A C 1
ATOM 2891 O O . LEU A 1 386 ? 25.494 -6.555 4.098 1.00 92.06 386 LEU A O 1
ATOM 2895 N N . SER A 1 387 ? 23.634 -6.664 5.342 1.00 88.06 387 SER A N 1
ATOM 2896 C CA . SER A 1 387 ? 24.308 -6.988 6.613 1.00 88.06 387 SER A CA 1
ATOM 2897 C C . SER A 1 387 ? 25.144 -8.281 6.576 1.00 88.06 387 SER A C 1
ATOM 2899 O O . SER A 1 387 ? 26.014 -8.499 7.417 1.00 88.06 387 SER A O 1
ATOM 2901 N N . THR A 1 388 ? 24.880 -9.161 5.603 1.00 88.81 388 THR A N 1
ATOM 2902 C CA . THR A 1 388 ? 25.599 -10.425 5.370 1.00 88.81 388 THR A CA 1
ATOM 2903 C C . THR A 1 388 ? 26.662 -10.292 4.266 1.00 88.81 388 THR A C 1
ATOM 2905 O O . THR A 1 388 ? 27.464 -11.208 4.077 1.00 88.81 388 THR A O 1
ATOM 2908 N N . LEU A 1 389 ? 26.699 -9.180 3.519 1.00 91.06 389 LEU A N 1
ATOM 2909 C CA . LEU A 1 389 ? 27.596 -8.995 2.378 1.00 91.06 389 LEU A CA 1
ATOM 2910 C C . LEU A 1 389 ? 29.067 -8.994 2.817 1.00 91.06 389 LEU A C 1
ATOM 2912 O O . LEU A 1 389 ? 29.544 -8.076 3.477 1.00 91.06 389 LEU A O 1
ATOM 2916 N N . ASN A 1 390 ? 29.820 -10.001 2.373 1.00 90.69 390 ASN A N 1
ATOM 2917 C CA . ASN A 1 390 ? 31.253 -10.096 2.615 1.00 90.69 390 ASN A CA 1
ATOM 2918 C C . ASN A 1 390 ? 32.010 -10.140 1.282 1.00 90.69 390 ASN A C 1
ATOM 2920 O O . ASN A 1 390 ? 32.186 -11.198 0.671 1.00 90.69 390 ASN A O 1
ATOM 2924 N N . THR A 1 391 ? 32.492 -8.973 0.849 1.00 90.94 391 THR A N 1
ATOM 2925 C CA . THR A 1 391 ? 33.246 -8.793 -0.405 1.00 90.94 391 THR A CA 1
ATOM 2926 C C . THR A 1 391 ? 34.590 -9.534 -0.419 1.00 90.94 391 THR A C 1
ATOM 2928 O O . THR A 1 391 ? 35.138 -9.831 -1.484 1.00 90.94 391 THR A O 1
ATOM 2931 N N . ALA A 1 392 ? 35.108 -9.921 0.754 1.00 92.06 392 ALA A N 1
ATOM 2932 C CA . ALA A 1 392 ? 36.279 -10.781 0.871 1.00 92.06 392 ALA A CA 1
ATOM 2933 C C . ALA A 1 392 ? 35.967 -12.269 0.614 1.00 92.06 392 ALA A C 1
ATOM 2935 O O . ALA A 1 392 ? 36.909 -13.055 0.509 1.00 92.06 392 ALA A O 1
ATOM 2936 N N . LEU A 1 393 ? 34.702 -12.661 0.417 1.00 91.69 393 LEU A N 1
ATOM 2937 C CA . LEU A 1 393 ? 34.288 -14.046 0.148 1.00 91.69 393 LEU A CA 1
ATOM 2938 C C . LEU A 1 393 ? 33.525 -14.208 -1.179 1.00 91.69 393 LEU A C 1
ATOM 2940 O O . LEU A 1 393 ? 33.854 -15.094 -1.960 1.00 91.69 393 LEU A O 1
ATOM 2944 N N . PHE A 1 394 ? 32.580 -13.323 -1.479 1.00 95.31 394 PHE A N 1
ATOM 2945 C CA . PHE A 1 394 ? 31.761 -13.329 -2.701 1.00 95.31 394 PHE A CA 1
ATOM 2946 C C . PHE A 1 394 ? 31.547 -11.891 -3.188 1.00 95.31 394 PHE A C 1
ATOM 2948 O O . PHE A 1 394 ? 32.065 -10.951 -2.591 1.00 95.31 394 PHE A O 1
ATOM 2955 N N . LYS A 1 395 ? 30.821 -11.689 -4.289 1.00 95.25 395 LYS A N 1
ATOM 2956 C CA . LYS A 1 395 ? 30.602 -10.360 -4.868 1.00 95.25 395 LYS A CA 1
ATOM 2957 C C . LYS A 1 395 ? 29.118 -10.008 -4.875 1.00 95.25 395 LYS A C 1
ATOM 2959 O O . LYS A 1 395 ? 28.321 -10.742 -5.453 1.00 95.25 395 LYS A O 1
ATOM 2964 N N . GLY A 1 396 ? 28.775 -8.866 -4.282 1.00 97.12 396 GLY A N 1
ATOM 2965 C CA . GLY A 1 396 ? 27.473 -8.219 -4.457 1.00 97.12 396 GLY A CA 1
ATOM 2966 C C . GLY A 1 396 ? 27.409 -7.468 -5.783 1.00 97.12 396 GLY A C 1
ATOM 2967 O O . GLY A 1 396 ? 28.374 -6.806 -6.167 1.00 97.12 396 GLY A O 1
ATOM 2968 N N . LEU A 1 397 ? 26.293 -7.605 -6.492 1.00 97.75 397 LEU A N 1
ATOM 2969 C CA . LEU A 1 397 ? 26.0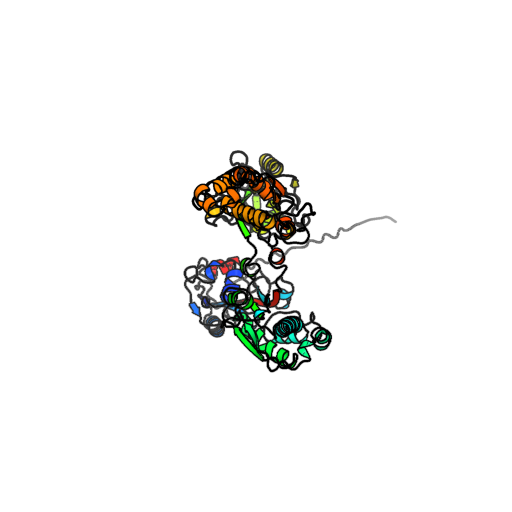14 -6.886 -7.729 1.00 97.75 397 LEU A CA 1
ATOM 2970 C C . LEU A 1 397 ? 25.373 -5.529 -7.430 1.00 97.75 397 LEU A C 1
ATOM 2972 O O . LEU A 1 397 ? 24.660 -5.357 -6.440 1.00 97.75 397 LEU A O 1
ATOM 2976 N N . TYR A 1 398 ? 25.611 -4.572 -8.321 1.00 97.12 398 TYR A N 1
ATOM 2977 C CA . TYR A 1 398 ? 24.836 -3.339 -8.367 1.00 97.12 398 TYR A CA 1
ATOM 2978 C C . TYR A 1 398 ? 23.427 -3.685 -8.874 1.00 97.12 398 TYR A C 1
ATOM 2980 O O . TYR A 1 398 ? 23.280 -4.564 -9.727 1.00 97.12 398 TYR A O 1
ATOM 2988 N N . PHE A 1 399 ? 22.404 -3.018 -8.351 1.00 94.62 399 PHE A N 1
ATOM 2989 C CA . PHE A 1 399 ? 21.014 -3.208 -8.765 1.00 94.62 399 PHE A CA 1
ATOM 2990 C C . PHE A 1 399 ? 20.538 -1.944 -9.474 1.00 94.62 399 PHE A C 1
ATOM 2992 O O . PHE A 1 399 ? 20.704 -0.855 -8.931 1.00 94.62 399 PHE A O 1
ATOM 2999 N N . GLU A 1 400 ? 20.037 -2.075 -10.704 1.00 86.38 400 GLU A N 1
ATOM 3000 C CA . GLU A 1 400 ? 19.701 -0.933 -11.580 1.00 86.38 400 GLU A CA 1
ATOM 3001 C C . GLU A 1 400 ? 20.839 0.109 -11.692 1.00 86.38 400 GLU A C 1
ATOM 3003 O O . GLU A 1 400 ? 20.625 1.317 -11.735 1.00 86.38 400 GLU A O 1
ATOM 3008 N N . GLY A 1 401 ? 22.094 -0.358 -11.694 1.00 84.75 401 GLY A N 1
ATOM 3009 C CA . GLY A 1 401 ? 23.287 0.494 -11.738 1.00 84.75 401 GLY A CA 1
ATOM 3010 C C . GLY A 1 401 ? 23.706 1.109 -10.395 1.00 84.75 401 GLY A C 1
ATOM 3011 O O . GLY A 1 401 ? 24.779 1.707 -10.325 1.00 84.75 401 GLY A O 1
ATOM 3012 N N . VAL A 1 402 ? 22.932 0.925 -9.321 1.00 87.62 402 VAL A N 1
ATOM 3013 C CA . VAL A 1 402 ? 23.205 1.484 -7.987 1.00 87.62 402 VAL A CA 1
ATOM 3014 C C . VAL A 1 402 ? 23.952 0.476 -7.109 1.00 87.62 402 VAL A C 1
ATOM 3016 O O . VAL A 1 402 ? 23.618 -0.709 -7.054 1.00 87.62 402 VAL A O 1
ATOM 3019 N N . ALA A 1 403 ? 24.984 0.940 -6.400 1.00 95.06 403 ALA A N 1
ATOM 3020 C CA . ALA A 1 403 ? 25.780 0.096 -5.511 1.00 95.06 403 ALA A CA 1
ATOM 3021 C C . ALA A 1 403 ? 25.021 -0.236 -4.205 1.00 95.06 403 ALA A C 1
ATOM 3023 O O . ALA A 1 403 ? 24.392 0.660 -3.639 1.00 95.06 403 ALA A O 1
ATOM 3024 N N . PRO A 1 404 ? 25.116 -1.471 -3.678 1.00 95.44 404 PRO A N 1
ATOM 3025 C CA . PRO A 1 404 ? 24.495 -1.850 -2.409 1.00 95.44 404 PRO A CA 1
ATOM 3026 C C . PRO A 1 404 ? 25.290 -1.283 -1.219 1.00 95.44 404 PRO A C 1
ATOM 3028 O O . PRO A 1 404 ? 26.197 -1.933 -0.699 1.00 95.44 404 PRO A O 1
ATOM 3031 N N . THR A 1 405 ? 24.975 -0.055 -0.805 1.00 94.94 405 THR A N 1
ATOM 3032 C CA . THR A 1 405 ? 25.585 0.631 0.349 1.00 94.94 405 THR A CA 1
ATOM 3033 C C . THR A 1 405 ? 24.508 1.212 1.258 1.00 94.94 405 THR A C 1
ATOM 3035 O O . THR A 1 405 ? 23.439 1.586 0.784 1.00 94.94 405 THR A O 1
ATOM 3038 N N . GLU A 1 406 ? 24.789 1.330 2.557 1.00 92.38 406 GLU A N 1
ATOM 3039 C CA . GLU A 1 406 ? 23.850 1.914 3.531 1.00 92.38 406 GLU A CA 1
ATOM 3040 C C . GLU A 1 406 ? 23.425 3.339 3.140 1.00 92.38 406 GLU A C 1
ATOM 3042 O O . GLU A 1 406 ? 22.247 3.668 3.210 1.00 92.38 406 GLU A O 1
ATOM 3047 N N . GLU A 1 407 ? 24.351 4.146 2.614 1.00 90.69 407 GLU A N 1
ATOM 3048 C CA . GLU A 1 407 ? 24.090 5.484 2.063 1.00 90.69 407 GLU A CA 1
ATOM 3049 C C . GLU A 1 407 ? 23.073 5.464 0.906 1.00 90.69 407 GLU A C 1
ATOM 3051 O O . GLU A 1 407 ? 22.106 6.230 0.911 1.00 90.69 407 GLU A O 1
ATOM 3056 N N . ASN A 1 408 ? 23.235 4.557 -0.065 1.00 84.88 408 ASN A N 1
ATOM 3057 C CA . ASN A 1 408 ? 22.295 4.420 -1.182 1.00 84.88 408 ASN A CA 1
ATOM 3058 C C . ASN A 1 408 ? 20.938 3.859 -0.728 1.00 84.88 408 ASN A C 1
ATOM 3060 O O . ASN A 1 408 ? 19.924 4.116 -1.369 1.00 84.88 408 ASN A O 1
ATOM 3064 N N . VAL A 1 409 ? 20.896 3.100 0.366 1.00 86.31 409 VAL A N 1
ATOM 3065 C CA . VAL A 1 409 ? 19.654 2.554 0.930 1.00 86.31 409 VAL A CA 1
ATOM 3066 C C . VAL A 1 409 ? 18.893 3.624 1.716 1.00 86.31 409 VAL A C 1
ATOM 3068 O O . VAL A 1 409 ? 17.697 3.797 1.498 1.00 86.31 409 VAL A O 1
ATOM 3071 N N . LEU A 1 410 ? 19.577 4.392 2.569 1.00 79.75 410 LEU A N 1
ATOM 3072 C CA . LEU A 1 410 ? 18.984 5.486 3.349 1.00 79.75 410 LEU A CA 1
ATOM 3073 C C . LEU A 1 410 ? 18.508 6.647 2.466 1.00 79.75 410 LEU A C 1
ATOM 3075 O O . LEU A 1 410 ? 17.466 7.236 2.740 1.00 79.75 410 LEU A O 1
ATOM 3079 N N . SER A 1 411 ? 19.224 6.947 1.378 1.00 74.06 411 SER A N 1
ATOM 3080 C CA . SER A 1 411 ? 18.790 7.931 0.372 1.00 74.06 411 SER A CA 1
ATOM 3081 C C . SER A 1 411 ? 17.687 7.421 -0.568 1.00 74.06 411 SER A C 1
ATOM 3083 O O . SER A 1 411 ? 17.176 8.192 -1.378 1.00 74.06 411 SER A O 1
ATOM 3085 N N . GLY A 1 412 ? 17.319 6.136 -0.491 1.00 74.88 412 GLY A N 1
ATOM 3086 C CA . GLY A 1 412 ? 16.327 5.514 -1.371 1.00 74.88 412 GLY A CA 1
ATOM 3087 C C . GLY A 1 412 ? 16.806 5.260 -2.806 1.00 74.88 412 GLY A C 1
ATOM 3088 O O . GLY A 1 412 ? 16.006 4.854 -3.641 1.00 74.88 412 GLY A O 1
ATOM 3089 N N . ALA A 1 413 ? 18.090 5.462 -3.117 1.00 71.88 413 ALA A N 1
ATOM 3090 C CA . ALA A 1 413 ? 18.650 5.162 -4.434 1.00 71.88 413 ALA A CA 1
ATOM 3091 C C . ALA A 1 413 ? 18.706 3.646 -4.724 1.00 71.88 413 ALA A C 1
ATOM 3093 O O . ALA A 1 413 ? 18.505 3.226 -5.863 1.00 71.88 413 ALA A O 1
ATOM 3094 N N . TYR A 1 414 ? 18.972 2.808 -3.714 1.00 86.06 414 TYR A N 1
ATOM 3095 C CA . TYR A 1 414 ? 19.033 1.350 -3.864 1.00 86.06 414 TYR A CA 1
ATOM 3096 C C . TYR A 1 414 ? 17.651 0.706 -3.674 1.00 86.06 414 TYR A C 1
ATOM 3098 O O . TYR A 1 414 ? 17.214 0.427 -2.555 1.00 86.06 414 TYR A O 1
ATOM 3106 N N . GLN A 1 415 ? 16.970 0.445 -4.791 1.00 83.19 415 GLN A N 1
ATOM 3107 C CA . GLN A 1 415 ? 15.556 0.044 -4.800 1.00 83.19 415 GLN A CA 1
ATOM 3108 C C . GLN A 1 415 ? 15.282 -1.409 -4.376 1.00 83.19 415 GLN A C 1
ATOM 3110 O O . GLN A 1 415 ? 14.157 -1.724 -3.995 1.00 83.19 415 GLN A O 1
ATOM 3115 N N . LEU A 1 416 ? 16.278 -2.307 -4.383 1.00 89.88 416 LEU A N 1
ATOM 3116 C CA . LEU A 1 416 ? 16.103 -3.685 -3.898 1.00 89.88 416 LEU A CA 1
ATOM 3117 C C . LEU A 1 416 ? 16.236 -3.737 -2.366 1.00 89.88 416 LEU A C 1
ATOM 3119 O O . LEU A 1 416 ? 17.166 -4.318 -1.806 1.00 89.88 416 LEU A O 1
ATOM 3123 N N . SER A 1 417 ? 15.306 -3.080 -1.678 1.00 86.44 417 SER A N 1
ATOM 3124 C CA . SER A 1 417 ? 15.240 -2.991 -0.219 1.00 86.44 417 SER A CA 1
ATOM 3125 C C . SER A 1 417 ? 13.858 -3.365 0.323 1.00 86.44 417 SER A C 1
ATOM 3127 O O . SER A 1 417 ? 12.873 -3.462 -0.408 1.00 86.44 417 SER A O 1
ATOM 3129 N N . ARG A 1 418 ? 13.795 -3.641 1.626 1.00 81.19 418 ARG A N 1
ATOM 3130 C CA . ARG A 1 418 ? 12.574 -3.922 2.387 1.00 81.19 418 ARG A CA 1
ATOM 3131 C C . ARG A 1 418 ? 12.635 -3.203 3.728 1.00 81.19 418 ARG A C 1
ATOM 3133 O O . ARG A 1 418 ? 13.712 -3.002 4.284 1.00 81.19 418 ARG A O 1
ATOM 3140 N N . ARG A 1 419 ? 11.477 -2.843 4.271 1.00 83.94 419 ARG A N 1
ATOM 3141 C CA . ARG A 1 419 ? 11.378 -2.255 5.608 1.00 83.94 419 ARG A CA 1
ATOM 3142 C C . ARG A 1 419 ? 11.179 -3.347 6.647 1.00 83.94 419 ARG A C 1
ATOM 3144 O O . ARG A 1 419 ? 10.449 -4.314 6.422 1.00 83.94 419 ARG A O 1
ATOM 3151 N N . PHE A 1 420 ? 11.836 -3.177 7.783 1.00 88.81 420 PHE A N 1
ATOM 3152 C CA . PHE A 1 420 ? 11.505 -3.875 9.012 1.00 88.81 420 PHE A CA 1
ATOM 3153 C C . PHE A 1 420 ? 10.592 -2.954 9.802 1.00 88.81 420 PHE A C 1
ATOM 3155 O O . PHE A 1 420 ? 11.014 -1.887 10.233 1.00 88.81 420 PHE A O 1
ATOM 3162 N N . ASN A 1 421 ? 9.335 -3.352 9.934 1.00 90.12 421 ASN A N 1
ATOM 3163 C CA . ASN A 1 421 ? 8.271 -2.573 10.543 1.00 90.12 421 ASN A CA 1
ATOM 3164 C C . ASN A 1 421 ? 7.897 -3.148 11.914 1.00 90.12 421 ASN A C 1
ATOM 3166 O O . ASN A 1 421 ? 8.135 -4.326 12.185 1.00 90.12 421 ASN A O 1
ATOM 3170 N N . TYR A 1 422 ? 7.274 -2.335 12.760 1.00 94.69 422 TYR A N 1
ATOM 3171 C CA . TYR A 1 422 ? 6.666 -2.752 14.021 1.00 94.69 422 TYR A CA 1
ATOM 3172 C C . TYR A 1 422 ? 5.183 -2.364 14.074 1.00 94.69 422 TYR A C 1
ATOM 3174 O O . TYR A 1 422 ? 4.743 -1.444 13.384 1.00 94.69 422 TYR A O 1
ATOM 3182 N N . MET A 1 423 ? 4.433 -3.062 14.921 1.00 92.25 423 MET A N 1
ATOM 3183 C CA . MET A 1 423 ? 3.052 -2.790 15.311 1.00 92.25 423 MET A CA 1
ATOM 3184 C C . MET A 1 423 ? 2.924 -3.003 16.820 1.00 92.25 423 MET A C 1
ATOM 3186 O O . MET A 1 423 ? 3.442 -3.989 17.347 1.00 92.25 423 MET A O 1
ATOM 3190 N N . LEU A 1 424 ? 2.239 -2.094 17.509 1.00 93.88 424 LEU A N 1
ATOM 3191 C CA . LEU A 1 424 ? 1.824 -2.291 18.896 1.00 93.88 424 LEU A CA 1
ATOM 3192 C C . LEU A 1 424 ? 0.450 -2.952 18.983 1.00 93.88 424 LEU A C 1
ATOM 3194 O O . LEU A 1 424 ? -0.344 -2.918 18.035 1.00 93.88 424 LEU A O 1
ATOM 3198 N N . ARG A 1 425 ? 0.173 -3.527 20.154 1.00 92.00 425 ARG A N 1
ATOM 3199 C CA . ARG A 1 425 ? -1.190 -3.880 20.533 1.00 92.00 425 ARG A CA 1
ATOM 3200 C C . ARG A 1 425 ? -2.088 -2.639 20.615 1.00 92.00 425 ARG A C 1
ATOM 3202 O O . ARG A 1 425 ? -1.613 -1.580 21.012 1.00 92.00 425 ARG A O 1
ATOM 3209 N N . ASP A 1 426 ? -3.359 -2.776 20.246 1.00 86.62 426 ASP A N 1
ATOM 3210 C CA . ASP A 1 426 ? -4.399 -1.762 20.452 1.00 86.62 426 ASP A CA 1
ATOM 3211 C C . ASP A 1 426 ? -5.151 -1.955 21.787 1.00 86.62 426 ASP A C 1
ATOM 3213 O O . ASP A 1 426 ? -5.206 -1.022 22.586 1.00 86.62 426 ASP A O 1
ATOM 3217 N N . ASP A 1 427 ? -5.655 -3.156 22.098 1.00 87.12 427 ASP A N 1
ATOM 3218 C CA . ASP A 1 427 ? -6.374 -3.426 23.358 1.00 87.12 427 ASP A CA 1
ATOM 3219 C C . ASP A 1 427 ? -5.509 -4.053 24.472 1.00 87.12 427 ASP A C 1
ATOM 3221 O O . ASP A 1 427 ? -5.425 -5.272 24.628 1.00 87.12 427 ASP A O 1
ATOM 3225 N N . TYR A 1 428 ? -4.914 -3.228 25.338 1.00 91.19 428 TYR A N 1
ATOM 3226 C CA . TYR A 1 428 ? -4.204 -3.717 26.531 1.00 91.19 428 TYR A CA 1
ATOM 3227 C C . TYR A 1 428 ? -5.121 -4.178 27.680 1.00 91.19 428 TYR A C 1
ATOM 3229 O O . TYR A 1 428 ? -4.614 -4.756 28.646 1.00 91.19 428 TYR A O 1
ATOM 3237 N N . SER A 1 429 ? -6.447 -3.987 27.611 1.00 88.12 429 SER A N 1
ATOM 3238 C CA . SER A 1 429 ? -7.367 -4.318 28.716 1.00 88.12 429 SER A CA 1
ATOM 3239 C C . SER A 1 429 ? -7.371 -5.809 29.076 1.00 88.12 429 SER A C 1
ATOM 3241 O O . SER A 1 429 ? -7.615 -6.169 30.232 1.00 88.12 429 SER A O 1
ATOM 3243 N N . VAL A 1 430 ? -6.974 -6.671 28.132 1.00 85.56 430 VAL A N 1
ATOM 3244 C CA . VAL A 1 430 ? -6.745 -8.114 28.324 1.00 85.56 430 VAL A CA 1
ATOM 3245 C C . VAL A 1 430 ? -5.745 -8.448 29.444 1.00 85.56 430 VAL A C 1
ATOM 3247 O O . VAL A 1 430 ? -5.782 -9.557 29.976 1.00 85.56 430 VAL A O 1
ATOM 3250 N N . TYR A 1 431 ? -4.879 -7.503 29.836 1.00 90.56 431 TYR A N 1
ATOM 3251 C CA . TYR A 1 431 ? -3.928 -7.639 30.949 1.00 90.56 431 TYR A CA 1
ATOM 3252 C C . TYR A 1 431 ? -4.480 -7.172 32.310 1.00 90.56 431 TYR A C 1
ATOM 3254 O O . TYR A 1 431 ? -3.776 -7.228 33.319 1.00 90.56 431 TYR A O 1
ATOM 3262 N N . GLY A 1 432 ? -5.739 -6.731 32.375 1.00 92.31 432 GLY A N 1
ATOM 3263 C CA . GLY A 1 432 ? -6.411 -6.373 33.622 1.00 92.31 432 GLY A CA 1
ATOM 3264 C C . GLY A 1 432 ? -5.710 -5.239 34.375 1.00 92.31 432 GLY A C 1
ATOM 3265 O O . GLY A 1 432 ? -5.598 -4.126 33.869 1.00 92.31 432 GLY A O 1
ATOM 3266 N N . ALA A 1 433 ? -5.254 -5.509 35.602 1.00 94.12 433 ALA A N 1
ATOM 3267 C CA . ALA A 1 433 ? -4.624 -4.501 36.459 1.00 94.12 433 ALA A CA 1
ATOM 3268 C C . ALA A 1 433 ? -3.301 -3.949 35.892 1.00 94.12 433 ALA A C 1
ATOM 3270 O O . ALA A 1 433 ? -2.973 -2.792 36.147 1.00 94.12 433 ALA A O 1
ATOM 3271 N N . ASP A 1 434 ? -2.581 -4.743 35.093 1.00 95.56 434 ASP A N 1
ATOM 3272 C CA . ASP A 1 434 ? -1.276 -4.373 34.533 1.00 95.56 434 ASP A CA 1
ATOM 3273 C C . ASP A 1 434 ? -1.383 -3.706 33.145 1.00 95.56 434 ASP A C 1
ATOM 3275 O O . ASP A 1 434 ? -0.368 -3.310 32.573 1.00 95.56 434 ASP A O 1
ATOM 3279 N N . ALA A 1 435 ? -2.598 -3.550 32.598 1.00 93.94 435 ALA A N 1
ATOM 3280 C CA . ALA A 1 435 ? -2.853 -3.023 31.252 1.00 93.94 435 ALA A CA 1
ATOM 3281 C C . ALA A 1 435 ? -2.104 -1.710 30.960 1.00 93.94 435 ALA A C 1
ATOM 3283 O O . ALA A 1 435 ? -1.320 -1.639 30.013 1.00 93.94 435 ALA A O 1
ATOM 3284 N N . ALA A 1 436 ? -2.271 -0.707 31.827 1.00 93.88 436 ALA A N 1
ATOM 3285 C CA . ALA A 1 436 ? -1.632 0.601 31.677 1.00 93.88 436 ALA A CA 1
ATOM 3286 C C . ALA A 1 436 ? -0.095 0.547 31.803 1.00 93.88 436 ALA A C 1
ATOM 3288 O O . ALA A 1 436 ? 0.605 1.363 31.205 1.00 93.88 436 ALA A O 1
ATOM 3289 N N . ALA A 1 437 ? 0.450 -0.413 32.562 1.00 97.50 437 ALA A N 1
ATOM 3290 C CA . ALA A 1 437 ? 1.895 -0.606 32.662 1.00 97.50 437 ALA A CA 1
ATOM 3291 C C . ALA A 1 437 ? 2.455 -1.218 31.369 1.00 97.50 437 ALA A C 1
ATOM 3293 O O . ALA A 1 437 ? 3.455 -0.732 30.844 1.00 97.50 437 ALA A O 1
ATOM 3294 N N . TYR A 1 438 ? 1.789 -2.236 30.814 1.00 97.56 438 TYR A N 1
ATOM 3295 C CA . TYR A 1 438 ? 2.204 -2.865 29.558 1.00 97.56 438 TYR A CA 1
ATOM 3296 C C . TYR A 1 438 ? 2.076 -1.941 28.344 1.00 97.56 438 TYR A C 1
ATOM 3298 O O . TYR A 1 438 ? 2.968 -1.942 27.493 1.00 97.56 438 TYR A O 1
ATOM 3306 N N . GLU A 1 439 ? 1.029 -1.119 28.279 1.00 95.81 439 GLU A N 1
ATOM 3307 C CA . GLU A 1 439 ? 0.889 -0.071 27.263 1.00 95.81 439 GLU A CA 1
ATOM 3308 C C . GLU A 1 439 ? 2.059 0.924 27.349 1.00 95.81 439 GLU A C 1
ATOM 3310 O O . GLU A 1 439 ? 2.796 1.118 26.379 1.00 95.81 439 GLU A O 1
ATOM 3315 N N . ALA A 1 440 ? 2.318 1.470 28.542 1.00 96.38 440 ALA A N 1
ATOM 3316 C CA . ALA A 1 440 ? 3.398 2.428 28.760 1.00 96.38 440 ALA A CA 1
ATOM 3317 C C . ALA A 1 440 ? 4.796 1.847 28.463 1.00 96.38 440 ALA A C 1
ATOM 3319 O O . ALA A 1 440 ? 5.639 2.551 27.903 1.00 96.38 440 ALA A O 1
ATOM 3320 N N . ILE A 1 441 ? 5.052 0.574 28.793 1.00 98.50 441 ILE A N 1
ATOM 3321 C CA . ILE A 1 441 ? 6.307 -0.126 28.456 1.00 98.50 441 ILE A CA 1
ATOM 3322 C C . ILE A 1 441 ? 6.436 -0.319 26.940 1.00 98.50 441 ILE A C 1
ATOM 3324 O O . ILE A 1 441 ? 7.518 -0.118 26.392 1.00 98.50 441 ILE A O 1
ATOM 3328 N N . SER A 1 442 ? 5.345 -0.657 26.249 1.00 97.62 442 SER A N 1
ATOM 3329 C CA . SER A 1 442 ? 5.340 -0.839 24.790 1.00 97.62 442 SER A CA 1
ATOM 3330 C C . SER A 1 442 ? 5.651 0.468 24.055 1.00 97.62 442 SER A C 1
ATOM 3332 O O . SER A 1 442 ? 6.486 0.490 23.149 1.00 97.62 442 SER A O 1
ATOM 3334 N N . LEU A 1 443 ? 5.049 1.575 24.502 1.00 95.94 443 LEU A N 1
ATOM 3335 C CA . LEU A 1 443 ? 5.351 2.925 24.020 1.00 95.94 443 LEU A CA 1
ATOM 3336 C C . LEU A 1 443 ? 6.809 3.316 24.304 1.00 95.94 443 LEU A C 1
ATOM 3338 O O . LEU A 1 443 ? 7.502 3.812 23.416 1.00 95.94 443 LEU A O 1
ATOM 3342 N N . ALA A 1 444 ? 7.304 3.043 25.515 1.00 97.88 444 ALA A N 1
ATOM 3343 C CA . ALA A 1 444 ? 8.687 3.328 25.892 1.00 97.88 444 ALA A CA 1
ATOM 3344 C C . ALA A 1 444 ? 9.709 2.512 25.084 1.00 97.88 444 ALA A C 1
ATOM 3346 O O . ALA A 1 444 ? 10.783 3.020 24.771 1.00 97.88 444 ALA A O 1
ATOM 3347 N N . PHE A 1 445 ? 9.382 1.274 24.706 1.00 98.44 445 PHE A N 1
ATOM 3348 C CA . PHE A 1 445 ? 10.229 0.443 23.849 1.00 98.44 445 PHE A CA 1
ATOM 3349 C C . PHE A 1 445 ? 10.334 1.002 22.426 1.00 98.44 445 PHE A C 1
ATOM 3351 O O . PHE A 1 445 ? 11.424 1.044 21.857 1.00 98.44 445 PHE A O 1
ATOM 3358 N N . VAL A 1 446 ? 9.222 1.492 21.870 1.00 96.06 446 VAL A N 1
ATOM 3359 C CA . VAL A 1 446 ? 9.208 2.191 20.575 1.00 96.06 446 VAL A CA 1
ATOM 3360 C C . VAL A 1 446 ? 10.005 3.492 20.636 1.00 96.06 446 VAL A C 1
ATOM 3362 O O . VAL A 1 446 ? 10.790 3.770 19.730 1.00 96.06 446 VAL A O 1
ATOM 3365 N N . ALA A 1 447 ? 9.876 4.265 21.712 1.00 92.94 447 ALA A N 1
ATOM 3366 C CA . ALA A 1 447 ? 10.680 5.467 21.904 1.00 92.94 447 ALA A CA 1
ATOM 3367 C C . ALA A 1 447 ? 12.179 5.145 22.055 1.00 92.94 447 ALA A C 1
ATOM 3369 O O . ALA A 1 447 ? 13.017 5.821 21.461 1.00 92.94 447 ALA A O 1
ATOM 3370 N N . TYR A 1 448 ? 12.521 4.068 22.770 1.00 98.25 448 TYR A N 1
ATOM 3371 C CA . TYR A 1 448 ? 13.895 3.586 22.899 1.00 98.25 448 TYR A CA 1
ATOM 3372 C C . TYR A 1 448 ? 14.478 3.125 21.555 1.00 98.25 448 TYR A C 1
ATOM 3374 O O . TYR A 1 448 ? 15.607 3.494 21.251 1.00 98.25 448 TYR A O 1
ATOM 3382 N N . MET A 1 449 ? 13.720 2.414 20.705 1.00 97.06 449 MET A N 1
ATOM 3383 C CA . MET A 1 449 ? 14.161 2.052 19.341 1.00 97.06 449 MET A CA 1
ATOM 3384 C C . MET A 1 449 ? 14.614 3.263 18.513 1.00 97.06 449 MET A C 1
ATOM 3386 O O . MET A 1 449 ? 15.510 3.130 17.685 1.00 97.06 449 MET A O 1
ATOM 3390 N N . ASN A 1 450 ? 14.021 4.433 18.759 1.00 89.38 450 ASN A N 1
ATOM 3391 C CA . ASN A 1 450 ? 14.333 5.688 18.077 1.00 89.38 450 ASN A CA 1
ATOM 3392 C C . ASN A 1 450 ? 15.336 6.578 18.849 1.00 89.38 450 ASN A C 1
ATOM 3394 O O . ASN A 1 450 ? 15.629 7.691 18.411 1.00 89.38 450 ASN A O 1
ATOM 3398 N N . SER A 1 451 ? 15.873 6.126 19.991 1.00 97.25 451 SER A N 1
ATOM 3399 C CA . SER A 1 451 ? 16.936 6.837 20.717 1.00 97.25 451 SER A CA 1
ATOM 3400 C C . SER A 1 451 ? 18.305 6.595 20.074 1.00 97.25 451 SER A C 1
ATOM 3402 O O . SER A 1 451 ? 18.500 5.629 19.337 1.00 97.25 451 SER A O 1
ATOM 3404 N N . THR A 1 452 ? 19.293 7.440 20.380 1.00 97.62 452 THR A N 1
ATOM 3405 C CA . THR A 1 452 ? 20.680 7.266 19.911 1.00 97.62 452 THR A CA 1
ATOM 3406 C C . THR A 1 452 ? 21.231 5.867 20.241 1.00 97.62 452 THR A C 1
ATOM 3408 O O . THR A 1 452 ? 21.910 5.249 19.423 1.00 97.62 452 THR A O 1
ATOM 3411 N N . GLU A 1 453 ? 20.925 5.349 21.431 1.00 97.81 453 GLU A N 1
ATOM 3412 C CA . GLU A 1 453 ? 21.316 4.022 21.904 1.00 97.81 453 GLU A CA 1
ATOM 3413 C C . GLU A 1 453 ? 20.555 2.905 21.183 1.00 97.81 453 GLU A C 1
ATOM 3415 O O . GLU A 1 453 ? 21.191 1.961 20.716 1.00 97.81 453 GLU A O 1
ATOM 3420 N N . GLY A 1 454 ? 19.229 3.012 21.041 1.00 97.69 454 GLY A N 1
ATOM 3421 C CA . GLY A 1 454 ? 18.435 2.006 20.331 1.00 97.69 454 GLY A CA 1
ATOM 3422 C C . GLY A 1 454 ? 18.829 1.886 18.861 1.00 97.69 454 GLY A C 1
ATOM 3423 O O . GLY A 1 454 ? 19.081 0.780 18.386 1.00 97.69 454 GLY A O 1
ATOM 3424 N N . LEU A 1 455 ? 19.006 3.014 18.167 1.00 96.44 455 LEU A N 1
ATOM 3425 C CA . LEU A 1 455 ? 19.500 3.050 16.787 1.00 96.44 455 LEU A CA 1
ATOM 3426 C C . LEU A 1 455 ? 20.893 2.409 16.664 1.00 96.44 455 LEU A C 1
ATOM 3428 O O . LEU A 1 455 ? 21.141 1.655 15.723 1.00 96.44 455 LEU A O 1
ATOM 3432 N N . ALA A 1 456 ? 21.787 2.628 17.635 1.00 97.25 456 ALA A N 1
ATOM 3433 C CA . ALA A 1 456 ? 23.095 1.973 17.659 1.00 97.25 456 ALA A CA 1
ATOM 3434 C C . ALA A 1 456 ? 22.993 0.444 17.850 1.00 97.25 456 ALA A C 1
ATOM 3436 O O . ALA A 1 456 ? 23.715 -0.296 17.177 1.00 97.25 456 ALA A O 1
ATOM 3437 N N . GLN A 1 457 ? 22.079 -0.046 18.699 1.00 97.06 457 GLN A N 1
ATOM 3438 C CA . GLN A 1 457 ? 21.816 -1.487 18.846 1.00 97.06 457 GLN A CA 1
ATOM 3439 C C . GLN A 1 457 ? 21.214 -2.094 17.565 1.00 97.06 457 GLN A C 1
ATOM 3441 O O . GLN A 1 457 ? 21.618 -3.179 17.141 1.00 97.06 457 GLN A O 1
ATOM 3446 N N . ILE A 1 458 ? 20.286 -1.387 16.908 1.00 95.88 458 ILE A N 1
ATOM 3447 C CA . ILE A 1 458 ? 19.676 -1.802 15.633 1.00 95.88 458 ILE A CA 1
ATOM 3448 C C . ILE A 1 458 ? 20.745 -1.901 14.532 1.00 95.88 458 ILE A C 1
ATOM 3450 O O . ILE A 1 458 ? 20.823 -2.925 13.845 1.00 95.88 458 ILE A O 1
ATOM 3454 N N . ALA A 1 459 ? 21.621 -0.897 14.420 1.00 93.94 459 ALA A N 1
ATOM 3455 C CA . ALA A 1 459 ? 22.751 -0.902 13.492 1.00 93.94 459 ALA A CA 1
ATOM 3456 C C . ALA A 1 459 ? 23.731 -2.053 13.775 1.00 93.94 459 ALA A C 1
ATOM 3458 O O . ALA A 1 459 ? 24.107 -2.789 12.863 1.00 93.94 459 ALA A O 1
ATOM 3459 N N . GLN A 1 460 ? 24.083 -2.290 15.043 1.00 93.00 460 GLN A N 1
ATOM 3460 C CA . GLN A 1 460 ? 24.943 -3.412 15.442 1.00 93.00 460 GLN A CA 1
ATOM 3461 C C . GLN A 1 460 ? 24.322 -4.783 15.110 1.00 93.00 460 GLN A C 1
ATOM 3463 O O . GLN A 1 460 ? 25.030 -5.729 14.746 1.00 93.00 460 GLN A O 1
ATOM 3468 N N . ALA A 1 461 ? 22.996 -4.902 15.192 1.00 91.81 461 ALA A N 1
ATOM 3469 C CA . ALA A 1 461 ? 22.270 -6.093 14.768 1.00 91.81 461 ALA A CA 1
ATOM 3470 C C . ALA A 1 461 ? 22.193 -6.249 13.233 1.00 91.81 461 ALA A C 1
ATOM 3472 O O . ALA A 1 461 ? 21.951 -7.363 12.759 1.00 91.81 461 ALA A O 1
ATOM 3473 N N . GLY A 1 462 ? 22.493 -5.205 12.457 1.00 89.06 462 GLY A N 1
ATOM 3474 C CA . GLY A 1 462 ? 22.524 -5.210 10.990 1.00 89.06 462 GLY A CA 1
ATOM 3475 C C . GLY A 1 462 ? 21.303 -4.576 10.316 1.00 89.06 462 GLY A C 1
ATOM 3476 O O . GLY A 1 462 ? 21.115 -4.783 9.119 1.00 89.06 462 GLY A O 1
ATOM 3477 N N . GLY A 1 463 ? 20.468 -3.842 11.058 1.00 90.31 463 GLY A N 1
ATOM 3478 C CA . GLY A 1 463 ? 19.429 -2.987 10.484 1.00 90.31 463 GLY A CA 1
ATOM 3479 C C . GLY A 1 463 ? 20.009 -1.644 10.036 1.00 90.31 463 GLY A C 1
ATOM 3480 O O . GLY A 1 463 ? 20.771 -1.026 10.771 1.00 90.31 463 GLY A O 1
ATOM 3481 N N . ILE A 1 464 ? 19.648 -1.175 8.843 1.00 91.50 464 ILE A N 1
ATOM 3482 C CA . ILE A 1 464 ? 20.148 0.087 8.287 1.00 91.50 464 ILE A CA 1
ATOM 3483 C C . ILE A 1 464 ? 19.273 1.232 8.813 1.00 91.50 464 ILE A C 1
ATOM 3485 O O . ILE A 1 464 ? 18.061 1.245 8.579 1.00 91.50 464 ILE A O 1
ATOM 3489 N N . VAL A 1 465 ? 19.883 2.179 9.531 1.00 91.31 465 VAL A N 1
ATOM 3490 C CA . VAL A 1 465 ? 19.212 3.302 10.211 1.00 91.31 465 VAL A CA 1
ATOM 3491 C C . VAL A 1 465 ? 20.040 4.586 10.137 1.00 91.31 465 VAL A C 1
ATOM 3493 O O . VAL A 1 465 ? 21.268 4.538 10.074 1.00 91.31 465 VAL A O 1
ATOM 3496 N N . ASP A 1 466 ? 19.380 5.745 10.193 1.00 86.50 466 ASP A N 1
ATOM 3497 C CA . ASP A 1 466 ? 20.060 7.032 10.357 1.00 86.50 466 ASP A CA 1
ATOM 3498 C C . ASP A 1 466 ? 20.431 7.255 11.831 1.00 86.50 466 ASP A C 1
ATOM 3500 O O . ASP A 1 466 ? 19.616 7.699 12.643 1.00 86.50 466 ASP A O 1
ATOM 3504 N N . LEU A 1 467 ? 21.694 6.982 12.165 1.00 91.81 467 LEU A N 1
ATOM 3505 C CA . LEU A 1 467 ? 22.263 7.165 13.506 1.00 91.81 467 LEU A CA 1
ATOM 3506 C C . LEU A 1 467 ? 22.252 8.624 14.001 1.00 91.81 467 LEU A C 1
ATOM 3508 O O . LEU A 1 467 ? 22.504 8.858 15.182 1.00 91.81 467 LEU A O 1
ATOM 3512 N N . THR A 1 468 ? 21.988 9.605 13.131 1.00 90.56 468 THR A N 1
ATOM 3513 C CA . THR A 1 468 ? 21.920 11.030 13.499 1.00 90.56 468 THR A CA 1
ATOM 3514 C C . THR A 1 468 ? 20.519 11.496 13.905 1.00 90.56 468 THR A C 1
ATOM 3516 O O . THR A 1 468 ? 20.382 12.576 14.478 1.00 90.56 468 THR A O 1
ATOM 3519 N N . SER A 1 469 ? 19.490 10.678 13.654 1.00 83.44 469 SER A N 1
ATOM 3520 C CA . SER A 1 469 ? 18.080 11.033 13.872 1.00 83.44 469 SER A CA 1
ATOM 3521 C C . SER A 1 469 ? 17.624 10.976 15.340 1.00 83.44 469 SER A C 1
ATOM 3523 O O . SER A 1 469 ? 16.745 11.741 15.743 1.00 83.44 469 SER A O 1
ATOM 3525 N N . GLY A 1 470 ? 18.216 10.093 16.152 1.00 87.44 470 GLY A N 1
ATOM 3526 C CA . GLY A 1 470 ? 17.775 9.830 17.525 1.00 87.44 470 GLY A CA 1
ATOM 3527 C C . GLY A 1 470 ? 18.355 10.770 18.583 1.00 87.44 470 GLY A C 1
ATOM 3528 O O . GLY A 1 470 ? 19.511 11.189 18.509 1.00 87.44 470 GLY A O 1
ATOM 3529 N N . GLN A 1 471 ? 17.564 11.040 19.625 1.00 90.50 471 GLN A N 1
ATOM 3530 C CA . GLN A 1 471 ? 18.008 11.733 20.842 1.00 90.50 471 GLN A CA 1
ATOM 3531 C C . GLN A 1 471 ? 18.548 10.741 21.892 1.00 90.50 471 GLN A C 1
ATOM 3533 O O . GLN A 1 471 ? 18.111 9.588 21.901 1.00 90.50 471 GLN A O 1
ATOM 3538 N N . PRO A 1 472 ? 19.441 11.160 22.811 1.00 97.81 472 PRO A N 1
ATOM 3539 C CA . PRO A 1 472 ? 19.917 10.299 23.893 1.00 97.81 472 PRO A CA 1
ATOM 3540 C C . PRO A 1 472 ? 18.762 9.773 24.750 1.00 97.81 472 PRO A C 1
ATOM 3542 O O . PRO A 1 472 ? 17.858 10.531 25.114 1.00 97.81 472 PRO A O 1
ATOM 3545 N N . TRP A 1 473 ? 18.807 8.495 25.128 1.00 97.50 473 TRP A N 1
ATOM 3546 C CA . TRP A 1 473 ? 17.720 7.835 25.852 1.00 97.50 473 TRP A CA 1
ATOM 3547 C C . TRP A 1 473 ? 17.388 8.544 27.157 1.00 97.50 473 TRP A C 1
ATOM 3549 O O . TRP A 1 473 ? 16.220 8.659 27.492 1.00 97.50 473 TRP A O 1
ATOM 3559 N N . GLU A 1 474 ? 18.371 9.089 27.875 1.00 95.56 474 GLU A N 1
ATOM 3560 C CA . GLU A 1 474 ? 18.102 9.800 29.132 1.00 95.56 474 GLU A CA 1
ATOM 3561 C C . GLU A 1 474 ? 17.250 11.069 28.943 1.00 95.56 474 GLU A C 1
ATOM 3563 O O . GLU A 1 474 ? 16.558 11.480 29.869 1.00 95.56 474 GLU A O 1
ATOM 3568 N N . THR A 1 475 ? 17.243 11.664 27.744 1.00 93.00 475 THR A N 1
ATOM 3569 C CA . THR A 1 475 ? 16.308 12.739 27.381 1.00 93.00 475 THR A CA 1
ATOM 3570 C C . THR A 1 475 ? 14.921 12.174 27.076 1.00 93.00 475 THR A C 1
ATOM 3572 O O . THR A 1 475 ? 13.940 12.647 27.639 1.00 93.00 475 THR A O 1
ATOM 3575 N N . VAL A 1 476 ? 14.842 11.133 26.240 1.00 90.56 476 VAL A N 1
ATOM 3576 C CA . VAL A 1 476 ? 13.577 10.495 25.818 1.00 90.56 476 VAL A CA 1
ATOM 3577 C C . VAL A 1 476 ? 12.835 9.847 27.000 1.00 90.56 476 VAL A C 1
ATOM 3579 O O . VAL A 1 476 ? 11.620 9.949 27.122 1.00 90.56 476 VAL A O 1
ATOM 3582 N N . ARG A 1 477 ? 13.568 9.230 27.933 1.00 94.56 477 ARG A N 1
ATOM 3583 C CA . ARG A 1 477 ? 13.061 8.524 29.124 1.00 94.56 477 ARG A CA 1
ATOM 3584 C C . ARG A 1 477 ? 12.248 9.415 30.068 1.00 94.56 477 ARG A C 1
ATOM 3586 O O . ARG A 1 477 ? 11.483 8.890 30.877 1.00 94.56 477 ARG A O 1
ATOM 3593 N N . LEU A 1 478 ? 12.395 10.739 29.986 1.00 89.69 478 LEU A N 1
ATOM 3594 C CA . LEU A 1 478 ? 11.622 11.684 30.798 1.00 89.69 478 LEU A CA 1
ATOM 3595 C C . LEU A 1 478 ? 10.118 11.618 30.492 1.00 89.69 478 LEU A C 1
ATOM 3597 O O . LEU A 1 478 ? 9.317 11.741 31.417 1.00 89.69 478 LEU A O 1
ATOM 3601 N N . ASP A 1 479 ? 9.750 11.321 29.243 1.00 87.12 479 ASP A N 1
ATOM 3602 C CA . ASP A 1 479 ? 8.357 11.154 28.808 1.00 87.12 479 ASP A CA 1
ATOM 3603 C C . ASP A 1 479 ? 7.802 9.743 29.114 1.00 87.12 479 ASP A C 1
ATOM 3605 O O . ASP A 1 479 ? 6.612 9.476 28.945 1.00 87.12 479 ASP A O 1
ATOM 3609 N N . HIS A 1 480 ? 8.642 8.839 29.638 1.00 95.00 480 HIS A N 1
ATOM 3610 C CA . HIS A 1 480 ? 8.306 7.447 29.958 1.00 95.00 480 HIS A CA 1
ATOM 3611 C C . HIS A 1 480 ? 8.554 7.118 31.445 1.00 95.00 480 HIS A C 1
ATOM 3613 O O . HIS A 1 480 ? 9.434 6.312 31.773 1.00 95.00 480 HIS A O 1
ATOM 3619 N N . PRO A 1 481 ? 7.765 7.686 32.382 1.00 94.44 481 PRO A N 1
ATOM 3620 C CA . PRO A 1 481 ? 7.969 7.512 33.825 1.00 94.44 481 PRO A CA 1
ATOM 3621 C C . PRO A 1 481 ? 7.880 6.051 34.298 1.00 94.44 481 PRO A C 1
ATOM 3623 O O . PRO A 1 481 ? 8.492 5.704 35.306 1.00 94.44 481 PRO A O 1
ATOM 3626 N N . ILE A 1 482 ? 7.201 5.173 33.550 1.00 97.56 482 ILE A N 1
ATOM 3627 C CA . ILE A 1 482 ? 7.174 3.722 33.797 1.00 97.56 482 ILE A CA 1
ATOM 3628 C C . ILE A 1 482 ? 8.582 3.103 33.841 1.00 97.56 482 ILE A C 1
ATOM 3630 O O . ILE A 1 482 ? 8.843 2.212 34.643 1.00 97.56 482 ILE A O 1
ATOM 3634 N N . CYS A 1 483 ? 9.535 3.633 33.067 1.00 97.75 483 CYS A N 1
ATOM 3635 C CA . CYS A 1 483 ? 10.925 3.173 33.051 1.00 97.75 483 CYS A CA 1
ATOM 3636 C C . CYS A 1 483 ? 11.748 3.617 34.276 1.00 97.75 483 CYS A C 1
ATOM 3638 O O . CYS A 1 483 ? 12.945 3.335 34.350 1.00 97.75 483 CYS A O 1
ATOM 3640 N N . GLN A 1 484 ? 11.133 4.325 35.227 1.00 95.81 484 GLN A N 1
ATOM 3641 C CA . GLN A 1 484 ? 11.724 4.691 36.519 1.00 95.81 484 GLN A CA 1
ATOM 3642 C C . GLN A 1 484 ? 11.234 3.787 37.666 1.00 95.81 484 GLN A C 1
ATOM 3644 O O . GLN A 1 484 ? 11.749 3.889 38.779 1.00 95.81 484 GLN A O 1
ATOM 3649 N N . LEU A 1 485 ? 10.242 2.927 37.408 1.00 97.31 485 LEU A N 1
ATOM 3650 C CA . LEU A 1 485 ? 9.682 1.983 38.375 1.00 97.31 485 LEU A CA 1
ATOM 3651 C C . LEU A 1 485 ? 10.422 0.636 38.331 1.00 97.31 485 LEU A C 1
ATOM 3653 O O . LEU A 1 485 ? 11.212 0.375 37.425 1.00 97.31 485 LEU A O 1
ATOM 3657 N N . ASP A 1 486 ? 10.167 -0.222 39.319 1.00 97.75 486 ASP A N 1
ATOM 3658 C CA . ASP A 1 486 ? 10.565 -1.630 39.260 1.00 97.75 486 ASP A CA 1
ATOM 3659 C C . ASP A 1 486 ? 9.520 -2.406 38.449 1.00 97.75 486 ASP A C 1
ATOM 3661 O O . ASP A 1 486 ? 8.390 -2.594 38.895 1.00 97.75 486 ASP A O 1
ATOM 3665 N N . ASN A 1 487 ? 9.913 -2.828 37.249 1.00 98.25 487 ASN A N 1
ATOM 3666 C CA . ASN A 1 487 ? 9.088 -3.584 36.312 1.00 98.25 487 ASN A CA 1
ATOM 3667 C C . ASN A 1 487 ? 9.516 -5.061 36.253 1.00 98.25 487 ASN A C 1
ATOM 3669 O O . ASN A 1 487 ? 9.060 -5.790 35.375 1.00 98.25 487 ASN A O 1
ATOM 3673 N N . SER A 1 488 ? 10.387 -5.527 37.158 1.00 98.00 488 SER A N 1
ATOM 3674 C CA . SER A 1 488 ? 10.989 -6.871 37.102 1.00 98.00 488 SER A CA 1
ATOM 3675 C C . SER A 1 488 ? 10.003 -8.035 37.265 1.00 98.00 488 SER A C 1
ATOM 3677 O O . SER A 1 488 ? 10.342 -9.176 36.952 1.00 98.00 488 SER A O 1
ATOM 3679 N N . SER A 1 489 ? 8.772 -7.766 37.712 1.00 97.31 489 SER A N 1
ATOM 3680 C CA . SER A 1 489 ? 7.670 -8.735 37.739 1.00 97.31 489 SER A CA 1
ATOM 3681 C C . SER A 1 489 ? 6.866 -8.819 36.436 1.00 97.31 489 SER A C 1
ATOM 3683 O O . SER A 1 489 ? 6.035 -9.716 36.310 1.00 97.31 489 SER A O 1
ATOM 3685 N N . LEU A 1 490 ? 7.059 -7.889 35.495 1.00 97.62 490 LEU A N 1
ATOM 3686 C CA . LEU A 1 490 ? 6.292 -7.796 34.252 1.00 97.62 490 LEU A CA 1
ATOM 3687 C C . LEU A 1 490 ? 7.018 -8.514 33.104 1.00 97.62 490 LEU A C 1
ATOM 3689 O O . LEU A 1 490 ? 8.202 -8.274 32.852 1.00 97.62 490 LEU A O 1
ATOM 3693 N N . THR A 1 491 ? 6.282 -9.356 32.374 1.00 96.94 491 THR A N 1
ATOM 3694 C CA . THR A 1 491 ? 6.783 -10.064 31.186 1.00 96.94 491 THR A CA 1
ATOM 3695 C C . THR A 1 491 ? 6.362 -9.320 29.923 1.00 96.94 491 THR A C 1
ATOM 3697 O O . THR A 1 491 ? 5.192 -9.319 29.546 1.00 96.94 491 THR A O 1
ATOM 3700 N N . PHE A 1 492 ? 7.321 -8.694 29.249 1.00 97.31 492 PHE A N 1
ATOM 3701 C CA . PHE A 1 492 ? 7.112 -7.919 28.032 1.00 97.31 492 PHE A CA 1
ATOM 3702 C C . PHE A 1 492 ? 7.263 -8.810 26.796 1.00 97.31 492 PHE A C 1
ATOM 3704 O O . PHE A 1 492 ? 8.371 -9.179 26.404 1.00 97.31 492 PHE A O 1
ATOM 3711 N N . LYS A 1 493 ? 6.129 -9.189 26.198 1.00 97.38 493 LYS A N 1
ATOM 3712 C CA . LYS A 1 493 ? 6.082 -10.130 25.072 1.00 97.38 493 LYS A CA 1
ATOM 3713 C C . LYS A 1 493 ? 6.307 -9.430 23.731 1.00 97.38 493 LYS A C 1
ATOM 3715 O O . LYS A 1 493 ? 5.555 -8.528 23.363 1.00 97.38 493 LYS A O 1
ATOM 3720 N N . ILE A 1 494 ? 7.299 -9.891 22.979 1.00 97.69 494 ILE A N 1
ATOM 3721 C CA . ILE A 1 494 ? 7.748 -9.348 21.693 1.00 97.69 494 ILE A CA 1
ATOM 3722 C C . ILE A 1 494 ? 7.763 -10.493 20.668 1.00 97.69 494 ILE A C 1
ATOM 3724 O O . ILE A 1 494 ? 8.125 -11.618 21.003 1.00 97.69 494 ILE A O 1
ATOM 3728 N N . GLY A 1 495 ? 7.399 -10.255 19.410 1.00 95.62 495 GLY A N 1
ATOM 3729 C CA . GLY A 1 495 ? 7.408 -11.333 18.417 1.00 95.62 495 GLY A CA 1
ATOM 3730 C C . GLY A 1 495 ? 7.208 -10.889 16.978 1.00 95.62 495 GLY A C 1
ATOM 3731 O O . GLY A 1 495 ? 7.427 -9.730 16.636 1.00 95.62 495 GLY A O 1
ATOM 3732 N N . GLY A 1 496 ? 6.766 -11.821 16.133 1.00 92.56 496 GLY A N 1
ATOM 3733 C CA . GLY A 1 496 ? 6.544 -11.588 14.705 1.00 92.56 496 GLY A CA 1
ATOM 3734 C C . GLY A 1 496 ? 7.646 -12.195 13.837 1.00 92.56 496 GLY A C 1
ATOM 3735 O O . GLY A 1 496 ? 7.813 -13.410 13.826 1.00 92.56 496 GLY A O 1
ATOM 3736 N N . SER A 1 497 ? 8.346 -11.389 13.044 1.00 88.56 497 SER A N 1
ATOM 3737 C CA . SER A 1 497 ? 9.234 -11.845 11.968 1.00 88.56 497 SER A CA 1
ATOM 3738 C C . SER A 1 497 ? 10.584 -12.398 12.439 1.00 88.56 497 SER A C 1
ATOM 3740 O O . SER A 1 497 ? 11.383 -11.697 13.057 1.00 88.56 497 SER A O 1
ATOM 3742 N N . ASP A 1 498 ? 10.887 -13.617 11.987 1.00 84.69 498 ASP A N 1
ATOM 3743 C CA . ASP A 1 498 ? 12.202 -14.275 12.042 1.00 84.69 498 ASP A CA 1
ATOM 3744 C C . ASP A 1 498 ? 13.358 -13.373 11.558 1.00 84.69 498 ASP A C 1
ATOM 3746 O O . ASP A 1 498 ? 14.418 -13.294 12.174 1.00 84.69 498 ASP A O 1
ATOM 3750 N N . SER A 1 499 ? 13.137 -12.619 10.479 1.00 83.44 499 SER A N 1
ATOM 3751 C CA . SER A 1 499 ? 14.126 -11.714 9.886 1.00 83.44 499 SER A CA 1
ATOM 3752 C C . SER A 1 499 ? 14.474 -10.524 10.793 1.00 83.44 499 SER A C 1
ATOM 3754 O O . SER A 1 499 ? 15.504 -9.889 10.575 1.00 83.44 499 SER A O 1
ATOM 3756 N N . VAL A 1 500 ? 13.634 -10.218 11.790 1.00 89.19 500 VAL A N 1
ATOM 3757 C CA . VAL A 1 500 ? 13.814 -9.115 12.752 1.00 89.19 500 VAL A CA 1
ATOM 3758 C C . VAL A 1 500 ? 14.230 -9.633 14.141 1.00 89.19 500 VAL A C 1
ATOM 3760 O O . VAL A 1 500 ? 14.710 -8.851 14.960 1.00 89.19 500 VAL A O 1
ATOM 3763 N N . GLU A 1 501 ? 14.164 -10.947 14.395 1.00 91.94 501 GLU A N 1
ATOM 3764 C CA . GLU A 1 501 ? 14.520 -11.580 15.678 1.00 91.94 501 GLU A CA 1
ATOM 3765 C C . GLU A 1 501 ? 15.889 -11.134 16.202 1.00 91.94 501 GLU A C 1
ATOM 3767 O O . GLU A 1 501 ? 16.016 -10.759 17.369 1.00 91.94 501 GLU A O 1
ATOM 3772 N N . LYS A 1 502 ? 16.917 -11.115 15.342 1.00 91.75 502 LYS A N 1
ATOM 3773 C CA . LYS A 1 502 ? 18.271 -10.689 15.732 1.00 91.75 502 LYS A CA 1
ATOM 3774 C C . LYS A 1 502 ? 18.291 -9.243 16.240 1.00 91.75 502 LYS A C 1
ATOM 3776 O O . LYS A 1 502 ? 19.009 -8.953 17.191 1.00 91.75 502 LYS A O 1
ATOM 3781 N N . ILE A 1 503 ? 17.509 -8.342 15.641 1.00 94.44 503 ILE A N 1
ATOM 3782 C CA . ILE A 1 503 ? 17.380 -6.957 16.116 1.00 94.44 503 ILE A CA 1
ATOM 3783 C C . ILE A 1 503 ? 16.647 -6.960 17.459 1.00 94.44 503 ILE A C 1
ATOM 3785 O O . ILE A 1 503 ? 17.203 -6.504 18.455 1.00 94.44 503 ILE A O 1
ATOM 3789 N N . ALA A 1 504 ? 15.455 -7.557 17.518 1.00 96.12 504 ALA A N 1
ATOM 3790 C CA . ALA A 1 504 ? 14.613 -7.591 18.714 1.00 96.12 504 ALA A CA 1
ATOM 3791 C C . ALA A 1 504 ? 15.345 -8.142 19.954 1.00 96.12 504 ALA A C 1
ATOM 3793 O O . ALA A 1 504 ? 15.286 -7.545 21.029 1.00 96.12 504 ALA A O 1
ATOM 3794 N N . THR A 1 505 ? 16.080 -9.244 19.790 1.00 96.50 505 THR A N 1
ATOM 3795 C CA . THR A 1 505 ? 16.872 -9.900 20.847 1.00 96.50 505 THR A CA 1
ATOM 3796 C C . THR A 1 505 ? 18.180 -9.178 21.186 1.00 96.50 505 THR A C 1
ATOM 3798 O O . THR A 1 505 ? 18.689 -9.357 22.291 1.00 96.50 505 THR A O 1
ATOM 3801 N N . THR A 1 506 ? 18.707 -8.331 20.292 1.00 96.06 506 THR A N 1
ATOM 3802 C CA . THR A 1 506 ? 19.851 -7.449 20.592 1.00 96.06 506 THR A CA 1
ATOM 3803 C C . THR A 1 506 ? 19.409 -6.237 21.411 1.00 96.06 506 THR A C 1
ATOM 3805 O O . THR A 1 506 ? 20.072 -5.893 22.386 1.00 96.06 506 THR A O 1
ATOM 3808 N N . ILE A 1 507 ? 18.279 -5.604 21.064 1.00 96.62 507 ILE A N 1
ATOM 3809 C CA . ILE A 1 507 ? 17.860 -4.356 21.723 1.00 96.62 507 ILE A CA 1
ATOM 3810 C C . ILE A 1 507 ? 17.142 -4.588 23.061 1.00 96.62 507 ILE A C 1
ATOM 3812 O O . ILE A 1 507 ? 17.282 -3.787 23.986 1.00 96.62 507 ILE A O 1
ATOM 3816 N N . SER A 1 508 ? 16.358 -5.669 23.191 1.00 97.25 508 SER A N 1
ATOM 3817 C CA . SER A 1 508 ? 15.487 -5.857 24.360 1.00 97.25 508 SER A CA 1
ATOM 3818 C C . SER A 1 508 ? 16.221 -5.974 25.707 1.00 97.25 508 SER A C 1
ATOM 3820 O O . SER A 1 508 ? 15.659 -5.502 26.695 1.00 97.25 508 SER A O 1
ATOM 3822 N N . PRO A 1 509 ? 17.442 -6.546 25.814 1.00 97.62 509 PRO A N 1
ATOM 3823 C CA . PRO A 1 509 ? 18.176 -6.577 27.081 1.00 97.62 509 PRO A CA 1
ATOM 3824 C C . PRO A 1 509 ? 18.698 -5.198 27.517 1.00 97.62 509 PRO A C 1
ATOM 3826 O O . PRO A 1 509 ? 18.663 -4.893 28.708 1.00 97.62 509 PRO A O 1
ATOM 3829 N N . ASP A 1 510 ? 19.142 -4.348 26.581 1.00 97.69 510 ASP A N 1
ATOM 3830 C CA . ASP A 1 510 ? 19.599 -2.987 26.911 1.00 97.69 510 ASP A CA 1
ATOM 3831 C C . ASP A 1 510 ? 18.413 -2.082 27.285 1.00 97.69 510 ASP A C 1
ATOM 3833 O O . ASP A 1 510 ? 18.494 -1.333 28.258 1.00 97.69 510 ASP A O 1
ATOM 3837 N N . PHE A 1 511 ? 17.268 -2.233 26.605 1.00 98.38 511 PHE A N 1
ATOM 3838 C CA . PHE A 1 511 ? 16.011 -1.611 27.032 1.00 98.38 511 PHE A CA 1
ATOM 3839 C C . PHE A 1 511 ? 15.565 -2.086 28.422 1.00 98.38 511 PHE A C 1
ATOM 3841 O O . PHE A 1 511 ? 15.250 -1.257 29.273 1.00 98.38 511 PHE A O 1
ATOM 3848 N N . SER A 1 512 ? 15.573 -3.400 28.680 1.00 98.31 512 SER A N 1
ATOM 3849 C CA . SER A 1 512 ? 15.191 -3.990 29.973 1.00 98.31 512 SER A CA 1
ATOM 3850 C C . SER A 1 512 ? 15.954 -3.339 31.130 1.00 98.31 512 SER A C 1
ATOM 3852 O O . SER A 1 512 ? 15.340 -2.783 32.044 1.00 98.31 512 SER A O 1
ATOM 3854 N N . ALA A 1 513 ? 17.287 -3.280 31.033 1.00 97.69 513 ALA A N 1
ATOM 3855 C CA . ALA A 1 513 ? 18.149 -2.649 32.033 1.00 97.69 513 ALA A CA 1
ATOM 3856 C C . ALA A 1 513 ? 17.886 -1.138 32.225 1.00 97.69 513 ALA A C 1
ATOM 3858 O O . ALA A 1 513 ? 18.224 -0.578 33.269 1.00 97.69 513 ALA A O 1
ATOM 3859 N N . LYS A 1 514 ? 17.285 -0.467 31.234 1.00 97.75 514 LYS A N 1
ATOM 3860 C CA . LYS A 1 514 ? 16.959 0.969 31.247 1.00 97.75 514 LYS A CA 1
ATOM 3861 C C . LYS A 1 514 ? 15.486 1.280 31.541 1.00 97.75 514 LYS A C 1
ATOM 3863 O O . LYS A 1 514 ? 15.154 2.455 31.708 1.00 97.75 514 LYS A O 1
ATOM 3868 N N . CYS A 1 515 ? 14.625 0.263 31.608 1.00 97.88 515 CYS A N 1
ATOM 3869 C CA . CYS A 1 515 ? 13.188 0.384 31.849 1.00 97.88 515 CYS A CA 1
ATOM 3870 C C . CYS A 1 515 ? 12.716 -0.540 32.985 1.00 97.88 515 CYS A C 1
ATOM 3872 O O . CYS A 1 515 ? 11.788 -1.339 32.842 1.00 97.88 515 CYS A O 1
ATOM 3874 N N . GLY A 1 516 ? 13.373 -0.438 34.143 1.00 97.25 516 GLY A N 1
ATOM 3875 C CA . GLY A 1 516 ? 12.933 -1.112 35.367 1.00 97.25 516 GLY A CA 1
ATOM 3876 C C . GLY A 1 516 ? 13.194 -2.619 35.432 1.00 97.25 516 GLY A C 1
ATOM 3877 O O . GLY A 1 516 ? 12.565 -3.293 36.238 1.00 97.25 516 GLY A O 1
ATOM 3878 N N . ASN A 1 517 ? 14.099 -3.160 34.610 1.00 98.12 517 ASN A N 1
ATOM 3879 C CA . ASN A 1 517 ? 14.386 -4.598 34.488 1.00 98.12 517 ASN A CA 1
ATOM 3880 C C . ASN A 1 517 ? 13.185 -5.449 34.032 1.00 98.12 517 ASN A C 1
ATOM 3882 O O . ASN A 1 517 ? 13.106 -6.627 34.379 1.00 98.12 517 ASN A O 1
ATOM 3886 N N . VAL A 1 518 ? 12.265 -4.873 33.246 1.00 98.38 518 VAL A N 1
ATOM 3887 C CA . VAL A 1 518 ? 11.160 -5.619 32.620 1.00 98.38 518 VAL A CA 1
ATOM 3888 C C . VAL A 1 518 ? 11.682 -6.838 31.852 1.00 98.38 518 VAL A C 1
ATOM 3890 O O . VAL A 1 518 ? 12.702 -6.741 31.168 1.00 98.38 518 VAL A O 1
ATOM 3893 N N . VAL A 1 519 ? 11.019 -7.991 31.961 1.00 98.25 519 VAL A N 1
ATOM 3894 C CA . VAL A 1 519 ? 11.530 -9.267 31.435 1.00 98.25 519 VAL A CA 1
ATOM 3895 C C . VAL A 1 519 ? 11.062 -9.474 29.988 1.00 98.25 519 VAL A C 1
ATOM 3897 O O . VAL A 1 519 ? 9.871 -9.708 29.786 1.00 98.25 519 VAL A O 1
ATOM 3900 N N . PRO A 1 520 ? 11.937 -9.409 28.964 1.00 97.69 520 PRO A N 1
ATOM 3901 C CA . PRO A 1 520 ? 11.523 -9.649 27.585 1.00 97.69 520 PRO A CA 1
ATOM 3902 C C . PRO A 1 520 ? 11.303 -11.146 27.314 1.00 97.69 520 PRO A C 1
ATOM 3904 O O . PRO A 1 520 ? 12.163 -11.975 27.614 1.00 97.69 520 PRO A O 1
ATOM 3907 N N . GLU A 1 521 ? 10.182 -11.480 26.679 1.00 97.19 521 GLU A N 1
ATOM 3908 C CA . GLU A 1 521 ? 9.863 -12.814 26.155 1.00 97.19 521 GLU A CA 1
ATOM 3909 C C . GLU A 1 521 ? 9.686 -12.715 24.633 1.00 97.19 521 GLU A C 1
ATOM 3911 O O . GLU A 1 521 ? 9.017 -11.801 24.155 1.00 97.19 521 GLU A O 1
ATOM 3916 N N . HIS A 1 522 ? 10.295 -13.628 23.868 1.00 96.69 522 HIS A N 1
ATOM 3917 C CA . HIS A 1 522 ? 10.365 -13.543 22.402 1.00 96.69 522 HIS A CA 1
ATOM 3918 C C . HIS A 1 522 ? 9.653 -14.709 21.703 1.00 96.69 522 HIS A C 1
ATOM 3920 O O . HIS A 1 522 ? 9.903 -15.868 22.030 1.00 96.69 522 HIS A O 1
ATOM 3926 N N . ASN A 1 523 ? 8.828 -14.407 20.694 1.00 93.94 523 ASN A N 1
ATOM 3927 C CA . ASN A 1 523 ? 8.212 -15.389 19.793 1.00 93.94 523 ASN A CA 1
ATOM 3928 C C . ASN A 1 523 ? 8.241 -14.910 18.325 1.00 93.94 523 ASN A C 1
ATOM 3930 O O . ASN A 1 523 ? 7.288 -14.310 17.819 1.00 93.94 523 ASN A O 1
ATOM 3934 N N . HIS A 1 524 ? 9.352 -15.176 17.632 1.00 89.56 524 HIS A N 1
ATOM 3935 C CA . HIS A 1 524 ? 9.555 -14.798 16.229 1.00 89.56 524 HIS A CA 1
ATOM 3936 C C . HIS A 1 524 ? 9.328 -16.001 15.307 1.00 89.56 524 HIS A C 1
ATOM 3938 O O . HIS A 1 524 ? 10.159 -16.897 15.208 1.00 89.56 524 HIS A O 1
ATOM 3944 N N . THR A 1 525 ? 8.166 -16.047 14.657 1.00 84.31 525 THR A N 1
ATOM 3945 C CA . THR A 1 525 ? 7.693 -17.191 13.852 1.00 84.31 525 THR A CA 1
ATOM 3946 C C . THR A 1 525 ? 7.100 -16.814 12.487 1.00 84.31 525 THR A C 1
ATOM 3948 O O . THR A 1 525 ? 6.707 -17.697 11.728 1.00 84.31 525 THR A O 1
ATOM 3951 N N . GLY A 1 526 ? 7.045 -15.525 12.140 1.00 82.06 526 GLY A N 1
ATOM 3952 C CA . GLY A 1 526 ? 6.630 -15.033 10.824 1.00 82.06 526 GLY A CA 1
ATOM 3953 C C . GLY A 1 526 ? 6.026 -13.626 10.860 1.00 82.06 526 GLY A C 1
ATOM 3954 O O . GLY A 1 526 ? 5.370 -13.240 11.824 1.00 82.06 526 GLY A O 1
ATOM 3955 N N . SER A 1 527 ? 6.203 -12.852 9.785 1.00 83.75 527 SER A N 1
ATOM 3956 C CA . SER A 1 527 ? 5.762 -11.445 9.717 1.00 83.75 527 SER A CA 1
ATOM 3957 C C . SER A 1 527 ? 4.252 -11.240 9.914 1.00 83.75 527 SER A C 1
ATOM 3959 O O . SER A 1 527 ? 3.854 -10.230 10.479 1.00 83.75 527 SER A O 1
ATOM 3961 N N . SER A 1 528 ? 3.404 -12.194 9.512 1.00 83.69 528 SER A N 1
ATOM 3962 C CA . SER A 1 528 ? 1.954 -12.138 9.777 1.00 83.69 528 SER A CA 1
ATOM 3963 C C . SER A 1 528 ? 1.601 -12.322 11.255 1.00 83.69 528 SER A C 1
ATOM 3965 O O . SER A 1 528 ? 0.577 -11.816 11.709 1.00 83.69 528 SER A O 1
ATOM 3967 N N . ASN A 1 529 ? 2.447 -13.003 12.035 1.00 89.88 529 ASN A N 1
ATOM 3968 C CA . ASN A 1 529 ? 2.210 -13.187 13.466 1.00 89.88 529 ASN A CA 1
ATOM 3969 C C . ASN A 1 529 ? 2.387 -11.884 14.260 1.00 89.88 529 ASN A C 1
ATOM 3971 O O . ASN A 1 529 ? 1.901 -11.816 15.382 1.00 89.88 529 ASN A O 1
ATOM 3975 N N . ALA A 1 530 ? 2.982 -10.839 13.665 1.00 91.44 530 ALA A N 1
ATOM 3976 C CA . ALA A 1 530 ? 2.952 -9.492 14.226 1.00 91.44 530 ALA A CA 1
ATOM 3977 C C . ALA A 1 530 ? 1.510 -9.014 14.435 1.00 91.44 530 ALA A C 1
ATOM 3979 O O . ALA A 1 530 ? 1.125 -8.780 15.571 1.00 91.44 530 ALA A O 1
ATOM 3980 N N . PHE A 1 531 ? 0.697 -8.967 13.372 1.00 90.50 531 PHE A N 1
ATOM 3981 C CA . PHE A 1 531 ? -0.720 -8.607 13.481 1.00 90.50 531 PHE A CA 1
ATOM 3982 C C . PHE A 1 531 ? -1.517 -9.651 14.265 1.00 90.50 531 PHE A C 1
ATOM 3984 O O . PHE A 1 531 ? -2.247 -9.288 15.183 1.00 90.50 531 PHE A O 1
ATOM 3991 N N . ARG A 1 532 ? -1.378 -10.945 13.933 1.00 90.69 532 ARG A N 1
ATOM 3992 C CA . ARG A 1 532 ? -2.189 -12.001 14.571 1.00 90.69 532 ARG A CA 1
ATOM 3993 C C . ARG A 1 532 ? -2.021 -12.022 16.089 1.00 90.69 532 ARG A C 1
ATOM 3995 O O . ARG A 1 532 ? -3.002 -12.225 16.794 1.00 90.69 532 ARG A O 1
ATOM 4002 N N . GLY A 1 533 ? -0.794 -11.803 16.561 1.00 91.31 533 GLY A N 1
ATOM 4003 C CA . GLY A 1 533 ? -0.422 -11.826 17.969 1.00 91.31 533 GLY A CA 1
ATOM 4004 C C . GLY A 1 533 ? -0.667 -10.523 18.732 1.00 91.31 533 GLY A C 1
ATOM 4005 O O . GLY A 1 533 ? -0.914 -10.583 19.936 1.00 91.31 533 GLY A O 1
ATOM 4006 N N . THR A 1 534 ? -0.640 -9.357 18.074 1.00 92.06 534 THR A N 1
ATOM 4007 C CA . THR A 1 534 ? -1.037 -8.090 18.709 1.00 92.06 534 THR A CA 1
ATOM 4008 C C . THR A 1 534 ? -2.556 -7.936 18.725 1.00 92.06 534 THR A C 1
ATOM 4010 O O . THR A 1 534 ? -3.140 -7.869 19.807 1.00 92.06 534 THR A O 1
ATOM 4013 N N . ASN A 1 535 ? -3.173 -7.950 17.535 1.00 88.25 535 ASN A N 1
ATOM 4014 C CA . ASN A 1 535 ? -4.489 -7.362 17.239 1.00 88.25 535 ASN A CA 1
ATOM 4015 C C . ASN A 1 535 ? -5.375 -8.246 16.331 1.00 88.25 535 ASN A C 1
ATOM 4017 O O . ASN A 1 535 ? -6.291 -7.742 15.679 1.00 88.25 535 ASN A O 1
ATOM 4021 N N . GLY A 1 536 ? -5.048 -9.535 16.192 1.00 84.62 536 GLY A N 1
ATOM 4022 C CA . GLY A 1 536 ? -5.743 -10.479 15.311 1.00 84.62 536 GLY A CA 1
ATOM 4023 C C . GLY A 1 536 ? -6.246 -11.730 16.034 1.00 84.62 536 GLY A C 1
ATOM 4024 O O . GLY A 1 536 ? -6.499 -11.718 17.238 1.00 84.62 536 GLY A O 1
ATOM 4025 N N . ASP A 1 537 ? -6.384 -12.832 15.293 1.00 83.69 537 ASP A N 1
ATOM 4026 C CA . ASP A 1 537 ? -7.010 -14.086 15.745 1.00 83.69 537 ASP A CA 1
ATOM 4027 C C . ASP A 1 537 ? -6.285 -14.795 16.902 1.00 83.69 537 ASP A C 1
ATOM 4029 O O . ASP A 1 537 ? -6.899 -15.596 17.603 1.00 83.69 537 ASP A O 1
ATOM 4033 N N . ALA A 1 538 ? -5.002 -14.492 17.119 1.00 85.06 538 ALA A N 1
ATOM 4034 C CA . ALA A 1 538 ? -4.152 -15.091 18.149 1.00 85.06 538 ALA A CA 1
ATOM 4035 C C . ALA A 1 538 ? -3.719 -14.079 19.235 1.00 85.06 538 ALA A C 1
ATOM 4037 O O . ALA A 1 538 ? -2.715 -14.270 19.922 1.00 85.06 538 ALA A O 1
ATOM 4038 N N . SER A 1 539 ? -4.462 -12.977 19.383 1.00 82.75 539 SER A N 1
ATOM 4039 C CA . SER A 1 539 ? -4.135 -11.877 20.302 1.00 82.75 539 SER A CA 1
ATOM 4040 C C . SER A 1 539 ? -4.435 -12.176 21.776 1.00 82.75 539 SER A C 1
ATOM 4042 O O . SER A 1 539 ? -3.807 -11.586 22.660 1.00 82.75 539 SER A O 1
ATOM 4044 N N . GLY A 1 540 ? -5.352 -13.105 22.065 1.00 83.56 540 GLY A N 1
ATOM 4045 C CA . GLY A 1 540 ? -5.808 -13.418 23.423 1.00 83.56 540 GLY A CA 1
ATOM 4046 C C . GLY A 1 540 ? -4.685 -13.895 24.352 1.00 83.56 540 GLY A C 1
ATOM 4047 O O . GLY A 1 540 ? -3.872 -14.729 23.976 1.00 83.56 540 GLY A O 1
ATOM 4048 N N . ILE A 1 541 ? -4.663 -13.403 25.596 1.00 80.69 541 ILE A N 1
ATOM 4049 C CA . ILE A 1 541 ? -3.530 -13.512 26.545 1.00 80.69 541 ILE A CA 1
ATOM 4050 C C . ILE A 1 541 ? -2.975 -14.933 26.800 1.00 80.69 541 ILE A C 1
ATOM 4052 O O . ILE A 1 541 ? -1.807 -15.082 27.166 1.00 80.69 541 ILE A O 1
ATOM 4056 N N . GLY A 1 542 ? -3.800 -15.970 26.623 1.00 80.06 542 GLY A N 1
ATOM 4057 C CA . GLY A 1 542 ? -3.415 -17.379 26.776 1.00 80.06 542 GLY A CA 1
ATOM 4058 C C . GLY A 1 542 ? -2.827 -18.038 25.522 1.00 80.06 542 GLY A C 1
ATOM 4059 O O . GLY A 1 542 ? -2.370 -19.176 25.612 1.00 80.06 542 GLY A O 1
ATOM 4060 N N . ASP A 1 543 ? -2.843 -17.363 24.370 1.00 87.62 543 ASP A N 1
ATOM 4061 C CA . ASP A 1 543 ? -2.220 -17.851 23.139 1.00 87.62 543 ASP A CA 1
ATOM 4062 C C . ASP A 1 543 ? -0.693 -17.678 23.201 1.00 87.62 543 ASP A C 1
ATOM 4064 O O . ASP A 1 543 ? -0.171 -16.686 23.721 1.00 87.62 543 ASP A O 1
ATOM 4068 N N . ALA A 1 544 ? 0.041 -18.643 22.647 1.00 85.00 544 ALA A N 1
ATOM 4069 C CA . ALA A 1 544 ? 1.496 -18.583 22.555 1.00 85.00 544 ALA A CA 1
ATOM 4070 C C . ALA A 1 544 ? 1.983 -17.436 21.651 1.00 85.00 544 ALA A C 1
ATOM 4072 O O . ALA A 1 544 ? 3.083 -16.927 21.862 1.00 85.00 544 ALA A O 1
ATOM 4073 N N . LEU A 1 545 ? 1.187 -17.028 20.657 1.00 87.75 545 LEU A N 1
ATOM 4074 C CA . LEU A 1 545 ? 1.478 -15.923 19.742 1.00 87.75 545 LEU A CA 1
ATOM 4075 C C . LEU A 1 545 ? 1.085 -14.546 20.301 1.00 87.75 545 LEU A C 1
ATOM 4077 O O . LEU A 1 545 ? 1.428 -13.548 19.676 1.00 87.75 545 LEU A O 1
ATOM 4081 N N . SER A 1 546 ? 0.403 -14.461 21.448 1.00 92.06 546 SER A N 1
ATOM 4082 C CA . SER A 1 546 ? -0.031 -13.181 22.022 1.00 92.06 546 SER A CA 1
ATOM 4083 C C . SER A 1 546 ? 1.168 -12.323 22.449 1.00 92.06 546 SER A C 1
ATOM 4085 O O . SER A 1 546 ? 1.900 -12.677 23.376 1.00 92.06 546 SER A O 1
ATOM 4087 N N . ILE A 1 547 ? 1.359 -11.175 21.790 1.00 95.56 547 ILE A N 1
ATOM 4088 C CA . ILE A 1 547 ? 2.533 -10.291 21.927 1.00 95.56 547 ILE A CA 1
ATOM 4089 C C . ILE A 1 547 ? 2.125 -8.816 21.971 1.00 95.56 547 ILE A C 1
ATOM 4091 O O . ILE A 1 547 ? 1.137 -8.415 21.370 1.00 95.56 547 ILE A O 1
ATOM 4095 N N . MET A 1 548 ? 2.892 -7.996 22.686 1.00 96.56 548 MET A N 1
ATOM 4096 C CA . MET A 1 548 ? 2.644 -6.556 22.842 1.00 96.56 548 MET A CA 1
ATOM 4097 C C . MET A 1 548 ? 3.285 -5.736 21.716 1.00 96.56 548 MET A C 1
ATOM 4099 O O . MET A 1 548 ? 2.741 -4.706 21.324 1.00 96.56 548 MET A O 1
ATOM 4103 N N . VAL A 1 549 ? 4.420 -6.210 21.188 1.00 97.38 549 VAL A N 1
ATOM 4104 C CA . VAL A 1 549 ? 5.128 -5.611 20.048 1.00 97.38 549 VAL A CA 1
ATOM 4105 C C . VAL A 1 549 ? 5.359 -6.676 18.984 1.00 97.38 549 VAL A C 1
ATOM 4107 O O . VAL A 1 549 ? 6.082 -7.647 19.215 1.00 97.38 549 VAL A O 1
ATOM 4110 N N . GLY A 1 550 ? 4.742 -6.494 17.819 1.00 96.12 550 GLY A N 1
ATOM 4111 C CA . GLY A 1 550 ? 4.886 -7.362 16.656 1.00 96.12 550 GLY A CA 1
ATOM 4112 C C . GLY A 1 550 ? 5.778 -6.739 15.587 1.00 96.12 550 GLY A C 1
ATOM 4113 O O . GLY A 1 550 ? 5.518 -5.628 15.136 1.00 96.12 550 GLY A O 1
ATOM 4114 N N . PHE A 1 551 ? 6.800 -7.461 15.134 1.00 95.69 551 PHE A N 1
ATOM 4115 C CA . PHE A 1 551 ? 7.697 -7.046 14.056 1.00 95.69 551 PHE A CA 1
ATOM 4116 C C . PHE A 1 551 ? 7.376 -7.736 12.726 1.00 95.69 551 PHE A C 1
ATOM 4118 O O . PHE A 1 551 ? 7.132 -8.939 12.677 1.00 95.69 551 PHE A O 1
ATOM 4125 N N . SER A 1 552 ? 7.455 -7.006 11.619 1.00 89.62 552 SER A N 1
ATOM 4126 C CA . SER A 1 552 ? 7.233 -7.513 10.262 1.00 89.62 552 SER A CA 1
ATOM 4127 C C . SER A 1 552 ? 8.422 -7.176 9.366 1.00 89.62 552 SER A C 1
ATOM 4129 O O . SER A 1 552 ? 8.899 -6.048 9.374 1.00 89.62 552 SER A O 1
ATOM 4131 N N . SER A 1 553 ? 8.881 -8.114 8.533 1.00 86.62 553 SER A N 1
ATOM 4132 C CA . SER A 1 553 ? 9.926 -7.851 7.525 1.00 86.62 553 SER A CA 1
ATOM 4133 C C . SER A 1 553 ? 9.384 -7.407 6.159 1.00 86.62 553 SER A C 1
ATOM 4135 O O . SER A 1 553 ? 10.021 -7.640 5.128 1.00 86.62 553 SER A O 1
ATOM 4137 N N . ARG A 1 554 ? 8.159 -6.880 6.149 1.00 83.31 554 ARG A N 1
ATOM 4138 C CA . ARG A 1 554 ? 7.424 -6.341 4.999 1.00 83.31 554 ARG A CA 1
ATOM 4139 C C . ARG A 1 554 ? 6.454 -5.259 5.478 1.00 83.31 554 ARG A C 1
ATOM 4141 O O . ARG A 1 554 ? 6.174 -5.162 6.677 1.00 83.31 554 ARG A O 1
ATOM 4148 N N . GLU A 1 555 ? 5.865 -4.515 4.551 1.00 80.50 555 GLU A N 1
ATOM 4149 C CA . GLU A 1 555 ? 4.682 -3.699 4.848 1.00 80.50 555 GLU A CA 1
ATOM 4150 C C . GLU A 1 555 ? 3.537 -4.573 5.380 1.00 80.50 555 GLU A C 1
ATOM 4152 O O . GLU A 1 555 ? 3.374 -5.726 4.958 1.00 80.50 555 GLU A O 1
ATOM 4157 N N . PHE A 1 556 ? 2.750 -4.031 6.309 1.00 79.69 556 PHE A N 1
ATOM 4158 C CA . PHE A 1 556 ? 1.497 -4.650 6.742 1.00 79.69 556 PHE A CA 1
ATOM 4159 C C . PHE A 1 556 ? 0.482 -4.616 5.595 1.00 79.69 556 PHE A C 1
ATOM 4161 O O . PHE A 1 556 ? 0.401 -3.633 4.854 1.00 79.69 556 PHE A O 1
ATOM 4168 N N . THR A 1 557 ? -0.275 -5.696 5.409 1.00 77.50 557 THR A N 1
ATOM 4169 C CA . THR A 1 557 ? -1.332 -5.731 4.393 1.00 77.50 557 THR A CA 1
ATOM 4170 C C . THR A 1 557 ? -2.522 -4.881 4.845 1.00 77.50 557 THR A C 1
ATOM 4172 O O . THR A 1 557 ? -2.727 -4.731 6.049 1.00 77.50 557 THR A O 1
ATOM 4175 N N . PRO A 1 558 ? -3.371 -4.380 3.925 1.00 68.38 558 PRO A N 1
ATOM 4176 C CA . PRO A 1 558 ? -4.588 -3.659 4.303 1.00 68.38 558 PRO A CA 1
ATOM 4177 C C . PRO A 1 558 ? -5.436 -4.420 5.333 1.00 68.38 558 PRO A C 1
ATOM 4179 O O . PRO A 1 558 ? -5.847 -3.847 6.329 1.00 68.38 558 PRO A O 1
ATOM 4182 N N . SER A 1 559 ? -5.580 -5.741 5.191 1.00 71.19 559 SER A N 1
ATOM 4183 C CA . SER A 1 559 ? -6.304 -6.594 6.146 1.00 71.19 559 SER A CA 1
ATOM 4184 C C . SER A 1 559 ? -5.690 -6.695 7.553 1.00 71.19 559 SER A C 1
ATOM 4186 O O . SER A 1 559 ? -6.416 -6.951 8.506 1.00 71.19 559 SER A O 1
ATOM 4188 N N . GLU A 1 560 ? -4.378 -6.498 7.710 1.00 78.00 560 GLU A N 1
ATOM 4189 C CA . GLU A 1 560 ? -3.695 -6.442 9.020 1.00 78.00 560 GLU A CA 1
ATOM 4190 C C . GLU A 1 560 ? -3.838 -5.056 9.679 1.00 78.00 560 GLU A C 1
ATOM 4192 O O . GLU A 1 560 ? -3.496 -4.848 10.846 1.00 78.00 560 GLU A O 1
ATOM 4197 N N . LEU A 1 561 ? -4.348 -4.094 8.912 1.00 72.25 561 LEU A N 1
ATOM 4198 C CA . LEU A 1 561 ? -4.519 -2.696 9.269 1.00 72.25 561 LEU A CA 1
ATOM 4199 C C . LEU A 1 561 ? -6.008 -2.357 9.518 1.00 72.25 561 LEU A C 1
ATOM 4201 O O . LEU A 1 561 ? -6.305 -1.558 10.403 1.00 72.25 561 LEU A O 1
ATOM 4205 N N . THR A 1 562 ? -6.949 -3.010 8.826 1.00 63.19 562 THR A N 1
ATOM 4206 C CA . THR A 1 562 ? -8.386 -2.655 8.804 1.00 63.19 562 THR A CA 1
ATOM 4207 C C . THR A 1 562 ? -9.383 -3.644 9.437 1.00 63.19 562 THR A C 1
ATOM 4209 O O . THR A 1 562 ? -10.500 -3.713 8.920 1.00 63.19 562 THR A O 1
ATOM 4212 N N . PRO A 1 563 ? -9.090 -4.440 10.487 1.00 55.91 563 PRO A N 1
ATOM 4213 C CA . PRO A 1 563 ? -10.078 -5.413 10.976 1.00 55.91 563 PRO A CA 1
ATOM 4214 C C . PRO A 1 563 ? -11.414 -4.765 11.388 1.00 55.91 563 PRO A C 1
ATOM 4216 O O . PRO A 1 563 ? -12.459 -5.382 11.201 1.00 55.91 563 PRO A O 1
ATOM 4219 N N . ASP A 1 564 ? -11.386 -3.503 11.829 1.00 61.50 564 ASP A N 1
ATOM 4220 C CA . ASP A 1 564 ? -12.562 -2.753 12.296 1.00 61.50 564 ASP A CA 1
ATOM 4221 C C . ASP A 1 564 ? -13.119 -1.752 11.261 1.00 61.50 564 ASP A C 1
ATOM 4223 O O . ASP A 1 564 ? -14.049 -1.006 11.562 1.00 61.50 564 ASP A O 1
ATOM 4227 N N . ARG A 1 565 ? -12.557 -1.681 10.040 1.00 73.31 565 ARG A N 1
ATOM 4228 C CA . ARG A 1 565 ? -12.952 -0.680 9.028 1.00 73.31 565 ARG A CA 1
ATOM 4229 C C . ARG A 1 565 ? -13.566 -1.296 7.786 1.00 73.31 565 ARG A C 1
ATOM 4231 O O . ARG A 1 565 ? -12.882 -1.931 6.982 1.00 73.31 565 ARG A O 1
ATOM 4238 N N . ILE A 1 566 ? -14.843 -0.989 7.569 1.00 83.38 566 ILE A N 1
ATOM 4239 C CA . ILE A 1 566 ? -15.564 -1.375 6.357 1.00 83.38 566 ILE A CA 1
ATOM 4240 C C . ILE A 1 566 ? -15.036 -0.540 5.185 1.00 83.38 566 ILE A C 1
ATOM 4242 O O . ILE A 1 566 ? -15.352 0.642 5.028 1.00 83.38 566 ILE A O 1
ATOM 4246 N N . THR A 1 567 ? -14.216 -1.183 4.360 1.00 87.62 567 THR A N 1
ATOM 4247 C CA . THR A 1 567 ? -13.677 -0.651 3.107 1.00 87.62 567 THR A CA 1
ATOM 4248 C C . THR A 1 567 ? -13.891 -1.661 1.982 1.00 87.62 567 THR A C 1
ATOM 4250 O O . THR A 1 567 ? -14.125 -2.844 2.235 1.00 87.62 567 THR A O 1
ATOM 4253 N N . GLY A 1 568 ? -13.818 -1.214 0.732 1.00 86.12 568 GLY A N 1
ATOM 4254 C CA . GLY A 1 568 ? -13.910 -2.104 -0.423 1.00 86.12 568 GLY A CA 1
ATOM 4255 C C . GLY A 1 568 ? -13.701 -1.378 -1.746 1.00 86.12 568 GLY A C 1
ATOM 4256 O O . GLY A 1 568 ? -13.411 -0.184 -1.766 1.00 86.12 568 GLY A O 1
ATOM 4257 N N . VAL A 1 569 ? -13.850 -2.108 -2.851 1.00 86.62 569 VAL A N 1
ATOM 4258 C CA . VAL A 1 569 ? -13.721 -1.585 -4.220 1.00 86.62 569 VAL A CA 1
ATOM 4259 C C . VAL A 1 569 ? -15.119 -1.321 -4.784 1.00 86.62 569 VAL A C 1
ATOM 4261 O O . VAL A 1 569 ? -15.982 -2.186 -4.710 1.00 86.62 569 VAL A O 1
ATOM 4264 N N . VAL A 1 570 ? -15.332 -0.135 -5.352 1.00 91.69 570 VAL A N 1
ATOM 4265 C CA . VAL A 1 570 ? -16.542 0.263 -6.094 1.00 91.69 570 VAL A CA 1
ATOM 4266 C C . VAL A 1 570 ? -16.422 -0.131 -7.565 1.00 91.69 570 VAL A C 1
ATOM 4268 O O . VAL A 1 570 ? -17.362 -0.647 -8.154 1.00 91.69 570 VAL A O 1
ATOM 4271 N N . ALA A 1 571 ? -15.263 0.155 -8.165 1.00 92.12 571 ALA A N 1
ATOM 4272 C CA . ALA A 1 571 ? -14.976 -0.072 -9.577 1.00 92.12 571 ALA A CA 1
ATOM 4273 C C . ALA A 1 571 ? -13.464 -0.056 -9.844 1.00 92.12 571 ALA A C 1
ATOM 4275 O O . ALA A 1 571 ? -12.671 0.388 -9.008 1.00 92.12 571 ALA A O 1
ATOM 4276 N N . ILE A 1 572 ? -13.071 -0.475 -11.045 1.00 87.81 572 ILE A N 1
ATOM 4277 C CA . ILE A 1 572 ? -11.732 -0.236 -11.593 1.00 87.81 572 ILE A CA 1
ATOM 4278 C C . ILE A 1 572 ? -11.821 0.889 -12.639 1.00 87.81 572 ILE A C 1
ATOM 4280 O O . ILE A 1 572 ? -12.791 0.981 -13.386 1.00 87.81 572 ILE A O 1
ATOM 4284 N N . ASP A 1 573 ? -10.808 1.748 -12.706 1.00 89.19 573 ASP A N 1
ATOM 4285 C CA . ASP A 1 573 ? -10.614 2.733 -13.775 1.00 89.19 573 ASP A CA 1
ATOM 4286 C C . ASP A 1 573 ? -9.302 2.415 -14.493 1.00 89.19 573 ASP A C 1
ATOM 4288 O O . ASP A 1 573 ? -8.224 2.434 -13.894 1.00 89.19 573 ASP A O 1
ATOM 4292 N N . ALA A 1 574 ? -9.395 2.075 -15.775 1.00 92.69 574 ALA A N 1
ATOM 4293 C CA . ALA A 1 574 ? -8.234 1.844 -16.619 1.00 92.69 574 ALA A CA 1
ATOM 4294 C C . ALA A 1 574 ? -7.790 3.159 -17.249 1.00 92.69 574 ALA A C 1
ATOM 4296 O O . ALA A 1 574 ? -8.610 3.894 -17.797 1.00 92.69 574 ALA A O 1
ATOM 4297 N N . ILE A 1 575 ? -6.494 3.446 -17.196 1.00 93.62 575 ILE A N 1
ATOM 4298 C CA . ILE A 1 575 ? -5.915 4.651 -17.776 1.00 93.62 575 ILE A CA 1
ATOM 4299 C C . ILE A 1 575 ? -5.160 4.239 -19.032 1.00 93.62 575 ILE A C 1
ATOM 4301 O O . ILE A 1 575 ? -4.347 3.325 -19.014 1.00 93.62 575 ILE A O 1
ATOM 4305 N N . VAL A 1 576 ? -5.445 4.919 -20.133 1.00 96.81 576 VAL A N 1
ATOM 4306 C CA . VAL A 1 576 ? -4.955 4.590 -21.466 1.00 96.81 576 VAL A CA 1
ATOM 4307 C C . VAL A 1 576 ? -4.028 5.702 -21.918 1.00 96.81 576 VAL A C 1
ATOM 4309 O O . VAL A 1 576 ? -4.454 6.855 -22.000 1.00 96.81 576 VAL A O 1
ATOM 4312 N N . ALA A 1 577 ? -2.773 5.372 -22.227 1.00 97.44 577 ALA A N 1
ATOM 4313 C CA . ALA A 1 577 ? -1.892 6.290 -22.941 1.00 97.44 577 ALA A CA 1
ATOM 4314 C C . ALA A 1 577 ? -2.441 6.502 -24.360 1.00 97.44 577 ALA A C 1
ATOM 4316 O O . ALA A 1 577 ? -2.779 5.532 -25.040 1.00 97.44 577 ALA A O 1
ATOM 4317 N N . ILE A 1 578 ? -2.556 7.753 -24.799 1.00 97.62 578 ILE A N 1
ATOM 4318 C CA . ILE A 1 578 ? -3.145 8.118 -26.092 1.00 97.62 578 ILE A CA 1
ATOM 4319 C C . ILE A 1 578 ? -2.191 8.956 -26.935 1.00 97.62 578 ILE A C 1
ATOM 4321 O O . ILE A 1 578 ? -1.422 9.762 -26.411 1.00 97.62 578 ILE A O 1
ATOM 4325 N N . VAL A 1 579 ? -2.282 8.779 -28.249 1.00 97.62 579 VAL A N 1
ATOM 4326 C CA . VAL A 1 579 ? -1.516 9.512 -29.265 1.00 97.62 579 VAL A CA 1
ATOM 4327 C C . VAL A 1 579 ? -2.439 9.979 -30.388 1.00 97.62 579 VAL A C 1
ATOM 4329 O O . VAL A 1 579 ? -3.574 9.508 -30.514 1.00 97.62 579 VAL A O 1
ATOM 4332 N N . HIS A 1 580 ? -1.962 10.913 -31.211 1.00 96.94 580 HIS A N 1
ATOM 4333 C CA . HIS A 1 580 ? -2.700 11.380 -32.383 1.00 96.94 580 HIS A CA 1
ATOM 4334 C C . HIS A 1 580 ? -3.121 10.217 -33.296 1.00 96.94 580 HIS A C 1
ATOM 4336 O O . HIS A 1 580 ? -2.439 9.197 -33.378 1.00 96.94 580 HIS A O 1
ATOM 4342 N N . LYS A 1 581 ? -4.235 10.376 -34.018 1.00 95.56 581 LYS A N 1
ATOM 4343 C CA . LYS A 1 581 ? -4.802 9.323 -34.876 1.00 95.56 581 LYS A CA 1
ATOM 4344 C C . LYS A 1 581 ? -3.830 8.814 -35.952 1.00 95.56 581 LYS A C 1
ATOM 4346 O O . LYS A 1 581 ? -3.827 7.626 -36.263 1.00 95.56 581 LYS A O 1
ATOM 4351 N N . ASP A 1 582 ? -3.000 9.712 -36.472 1.00 92.94 582 ASP A N 1
ATOM 4352 C CA . ASP A 1 582 ? -2.024 9.424 -37.532 1.00 92.94 582 ASP A CA 1
ATOM 4353 C C . ASP A 1 582 ? -0.646 9.000 -36.982 1.00 92.94 582 ASP A C 1
ATOM 4355 O O . ASP A 1 582 ? 0.309 8.847 -37.739 1.00 92.94 582 ASP A O 1
ATOM 4359 N N . ASN A 1 583 ? -0.511 8.828 -35.661 1.00 94.44 583 ASN A N 1
ATOM 4360 C CA . ASN A 1 583 ? 0.710 8.315 -35.047 1.00 94.44 583 ASN A CA 1
ATOM 4361 C C . ASN A 1 583 ? 0.737 6.771 -35.161 1.00 94.44 583 ASN A C 1
ATOM 4363 O O . ASN A 1 583 ? -0.221 6.124 -34.724 1.00 94.44 583 ASN A O 1
ATOM 4367 N N . PRO A 1 584 ? 1.804 6.167 -35.727 1.00 92.62 584 PRO A N 1
ATOM 4368 C CA . PRO A 1 584 ? 1.857 4.735 -36.033 1.00 92.62 584 PRO A CA 1
ATOM 4369 C C . PRO A 1 584 ? 2.146 3.836 -34.818 1.00 92.62 584 PRO A C 1
ATOM 4371 O O . PRO A 1 584 ? 2.106 2.611 -34.944 1.00 92.62 584 PRO A O 1
ATOM 4374 N N . TYR A 1 585 ? 2.459 4.399 -33.646 1.00 91.81 585 TYR A N 1
ATOM 4375 C CA . TYR A 1 585 ? 2.692 3.609 -32.437 1.00 91.81 585 TYR A CA 1
ATOM 4376 C C . TYR A 1 585 ? 1.371 3.066 -31.867 1.00 91.81 585 TYR A C 1
ATOM 4378 O O . TYR A 1 585 ? 0.404 3.801 -31.692 1.00 91.81 585 TYR A O 1
ATOM 4386 N N . ILE A 1 586 ? 1.348 1.764 -31.553 1.00 91.44 586 ILE A N 1
ATOM 4387 C CA . ILE A 1 586 ? 0.157 1.034 -31.061 1.00 91.44 586 ILE A CA 1
ATOM 4388 C C . ILE A 1 586 ? 0.332 0.415 -29.666 1.00 91.44 586 ILE A C 1
ATOM 4390 O O . ILE A 1 586 ? -0.624 -0.090 -29.078 1.00 91.44 586 ILE A O 1
ATOM 4394 N N . SER A 1 587 ? 1.553 0.418 -29.130 1.00 92.62 587 SER A N 1
ATOM 4395 C CA . SER A 1 587 ? 1.888 -0.176 -27.837 1.00 92.62 587 SER A CA 1
ATOM 4396 C C . SER A 1 587 ? 3.008 0.607 -27.169 1.00 92.62 587 SER A C 1
ATOM 4398 O O . SER A 1 587 ? 3.871 1.170 -27.840 1.00 92.62 587 SER A O 1
ATOM 4400 N N . VAL A 1 588 ? 3.013 0.595 -25.841 1.00 93.25 588 VAL A N 1
ATOM 4401 C CA . VAL A 1 588 ? 4.036 1.211 -24.997 1.00 93.25 588 VAL A CA 1
ATOM 4402 C C . VAL A 1 588 ? 4.243 0.364 -23.738 1.00 93.25 588 VAL A C 1
ATOM 4404 O O . VAL A 1 588 ? 3.409 -0.481 -23.416 1.00 93.25 588 VAL A O 1
ATOM 4407 N N . THR A 1 589 ? 5.354 0.561 -23.034 1.00 88.19 589 THR A N 1
ATOM 4408 C CA . THR A 1 589 ? 5.618 -0.082 -21.737 1.00 88.19 589 THR A CA 1
ATOM 4409 C C . THR A 1 589 ? 5.667 0.942 -20.615 1.00 88.19 589 THR A C 1
ATOM 4411 O O . THR A 1 589 ? 5.865 2.134 -20.876 1.00 88.19 589 THR A O 1
ATOM 4414 N N . ALA A 1 590 ? 5.558 0.474 -19.367 1.00 81.00 590 ALA A N 1
ATOM 4415 C CA . ALA A 1 590 ? 5.773 1.297 -18.172 1.00 81.00 590 ALA A CA 1
ATOM 4416 C C . ALA A 1 590 ? 7.054 2.144 -18.300 1.00 81.00 590 ALA A C 1
ATOM 4418 O O . ALA A 1 590 ? 7.001 3.370 -18.298 1.00 81.00 590 ALA A O 1
ATOM 4419 N N . TYR A 1 591 ? 8.181 1.460 -18.535 1.00 83.75 591 TYR A N 1
ATOM 4420 C CA . TYR A 1 591 ? 9.525 2.024 -18.670 1.00 83.75 591 TYR A CA 1
ATOM 4421 C C . TYR A 1 591 ? 9.624 3.099 -19.761 1.00 83.75 591 TYR A C 1
ATOM 4423 O O . TYR A 1 591 ? 10.224 4.154 -19.545 1.00 83.75 591 TYR A O 1
ATOM 4431 N N . VAL A 1 592 ? 9.023 2.856 -20.931 1.00 89.69 592 VAL A N 1
ATOM 4432 C CA . VAL A 1 592 ? 9.024 3.833 -22.028 1.00 89.69 592 VAL A CA 1
ATOM 4433 C C . VAL A 1 592 ? 8.230 5.080 -21.639 1.00 89.69 592 VAL A C 1
ATOM 4435 O O . VAL A 1 592 ? 8.734 6.190 -21.818 1.00 89.69 592 VAL A O 1
ATOM 4438 N N . LEU A 1 593 ? 7.040 4.926 -21.044 1.00 94.19 593 LEU A N 1
ATOM 4439 C CA . LEU A 1 593 ? 6.262 6.067 -20.557 1.00 94.19 593 LEU A CA 1
ATOM 4440 C C . LEU A 1 593 ? 7.021 6.848 -19.478 1.00 94.19 593 LEU A C 1
ATOM 4442 O O . LEU A 1 593 ? 7.078 8.072 -19.573 1.00 94.19 593 LEU A O 1
ATOM 4446 N N . THR A 1 594 ? 7.669 6.180 -18.513 1.00 91.31 594 THR A N 1
ATOM 4447 C CA . THR A 1 594 ? 8.504 6.850 -17.499 1.00 91.31 594 THR A CA 1
ATOM 4448 C C . THR A 1 594 ? 9.547 7.753 -18.160 1.00 91.31 594 THR A C 1
ATOM 4450 O O . THR A 1 594 ? 9.706 8.909 -17.773 1.00 91.31 594 THR A O 1
ATOM 4453 N N . ARG A 1 595 ? 10.258 7.244 -19.175 1.00 92.94 595 ARG A N 1
ATOM 4454 C CA . ARG A 1 595 ? 11.363 7.962 -19.824 1.00 92.94 595 ARG A CA 1
ATOM 4455 C C . ARG A 1 595 ? 10.900 9.093 -20.738 1.00 92.94 595 ARG A C 1
ATOM 4457 O O . ARG A 1 595 ? 11.533 10.148 -20.736 1.00 92.94 595 ARG A O 1
ATOM 4464 N N . ILE A 1 596 ? 9.777 8.921 -21.437 1.00 94.81 596 ILE A N 1
ATOM 4465 C CA . ILE A 1 596 ? 9.107 10.004 -22.175 1.00 94.81 596 ILE A CA 1
ATOM 4466 C C . ILE A 1 596 ? 8.710 11.123 -21.204 1.00 94.81 596 ILE A C 1
ATOM 4468 O O . ILE A 1 596 ? 9.085 12.276 -21.401 1.00 94.81 596 ILE A O 1
ATOM 4472 N N . TYR A 1 597 ? 8.015 10.790 -20.112 1.00 94.75 597 TYR A N 1
ATOM 4473 C CA . TYR A 1 597 ? 7.539 11.780 -19.142 1.00 94.75 597 TYR A CA 1
ATOM 4474 C C . TYR A 1 597 ? 8.654 12.400 -18.282 1.00 94.75 597 TYR A C 1
ATOM 4476 O O . TYR A 1 597 ? 8.424 13.458 -17.706 1.00 94.75 597 TYR A O 1
ATOM 4484 N N . LYS A 1 598 ? 9.863 11.821 -18.238 1.00 92.06 598 LYS A N 1
ATOM 4485 C CA . LYS A 1 598 ? 11.086 12.448 -17.688 1.00 92.06 598 LYS A CA 1
ATOM 4486 C C . LYS A 1 598 ? 11.868 13.302 -18.696 1.00 92.06 598 LYS A C 1
ATOM 4488 O O . LYS A 1 598 ? 12.735 14.070 -18.291 1.00 92.06 598 LYS A O 1
ATOM 4493 N N . GLY A 1 599 ? 11.608 13.159 -19.997 1.00 90.25 599 GLY A N 1
ATOM 4494 C CA . GLY A 1 599 ? 12.391 13.805 -21.057 1.00 90.25 599 GLY A CA 1
ATOM 4495 C C . GLY A 1 599 ? 13.727 13.109 -21.349 1.00 90.25 599 GLY A C 1
ATOM 4496 O O . GLY A 1 599 ? 14.615 13.707 -21.945 1.00 90.25 599 GLY A O 1
ATOM 4497 N N . GLU A 1 600 ? 13.877 11.847 -20.935 1.00 89.94 600 GLU A N 1
ATOM 4498 C CA . GLU A 1 600 ? 15.019 10.984 -21.281 1.00 89.94 600 GLU A CA 1
ATOM 4499 C C . GLU A 1 600 ? 14.877 10.327 -22.665 1.00 89.94 600 GLU A C 1
ATOM 4501 O O . GLU A 1 600 ? 15.825 9.719 -23.163 1.00 89.94 600 GLU A O 1
ATOM 4506 N N . VAL A 1 601 ? 13.673 10.380 -23.232 1.00 90.75 601 VAL A N 1
ATOM 4507 C CA . VAL A 1 601 ? 13.307 9.979 -24.593 1.00 90.75 601 VAL A CA 1
ATOM 4508 C C . VAL A 1 601 ? 12.604 11.193 -25.180 1.00 90.75 601 VAL A C 1
ATOM 4510 O O . VAL A 1 601 ? 11.570 11.611 -24.654 1.00 90.75 601 VAL A O 1
ATOM 4513 N N . THR A 1 602 ? 13.183 11.791 -26.219 1.00 92.56 602 THR A N 1
ATOM 4514 C CA . THR A 1 602 ? 12.724 13.088 -26.741 1.00 92.56 602 THR A CA 1
ATOM 4515 C C . THR A 1 602 ? 12.160 13.000 -28.146 1.00 92.56 602 THR A C 1
ATOM 4517 O O . THR A 1 602 ? 11.415 13.897 -28.539 1.00 92.56 602 THR A O 1
ATOM 4520 N N . ASN A 1 603 ? 12.466 11.946 -28.902 1.00 93.25 603 ASN A N 1
ATOM 4521 C CA . ASN A 1 603 ? 12.084 11.805 -30.302 1.00 93.25 603 ASN A CA 1
ATOM 4522 C C . ASN A 1 603 ? 11.400 10.452 -30.537 1.00 93.25 603 ASN A C 1
ATOM 4524 O O . ASN A 1 603 ? 11.727 9.452 -29.899 1.00 93.25 603 ASN A O 1
ATOM 4528 N N . TRP A 1 604 ? 10.449 10.394 -31.471 1.00 91.94 604 TRP A N 1
ATOM 4529 C CA . TRP A 1 604 ? 9.726 9.148 -31.774 1.00 91.94 604 TRP A CA 1
ATOM 4530 C C . TRP A 1 604 ? 10.631 8.046 -32.362 1.00 91.94 604 TRP A C 1
ATOM 4532 O O . TRP A 1 604 ? 10.263 6.876 -32.329 1.00 91.94 604 TRP A O 1
ATOM 4542 N N . SER A 1 605 ? 11.815 8.395 -32.867 1.00 89.31 605 SER A N 1
ATOM 4543 C CA . SER A 1 605 ? 12.886 7.500 -33.321 1.00 89.31 605 SER A CA 1
ATOM 4544 C C . SER A 1 605 ? 13.584 6.749 -32.189 1.00 89.31 605 SER A C 1
ATOM 4546 O O . SER A 1 605 ? 14.203 5.720 -32.428 1.00 89.31 605 SER A O 1
ATOM 4548 N N . ASP A 1 606 ? 13.492 7.245 -30.956 1.00 84.50 606 ASP A N 1
ATOM 4549 C CA . ASP A 1 606 ? 14.158 6.653 -29.789 1.00 84.50 606 ASP A CA 1
ATOM 4550 C C . ASP A 1 606 ? 13.390 5.424 -29.247 1.00 84.50 606 ASP A C 1
ATOM 4552 O O . ASP A 1 606 ? 13.810 4.797 -28.272 1.00 84.50 606 ASP A O 1
ATOM 4556 N N . LEU A 1 607 ? 12.237 5.112 -29.857 1.00 80.00 607 LEU A N 1
ATOM 4557 C CA . LEU A 1 607 ? 11.306 4.041 -29.488 1.00 80.00 607 LEU A CA 1
ATOM 4558 C C . LEU A 1 607 ? 11.340 2.827 -30.437 1.00 80.00 607 LEU A C 1
ATOM 4560 O O . LEU A 1 607 ? 10.590 1.876 -30.209 1.00 80.00 607 LEU A O 1
ATOM 4564 N N . SER A 1 608 ? 12.152 2.874 -31.501 1.00 62.91 608 SER A N 1
ATOM 4565 C CA . SER A 1 608 ? 12.213 1.868 -32.578 1.00 62.91 608 SER A CA 1
ATOM 4566 C C . SER A 1 608 ? 13.477 1.016 -32.560 1.00 62.91 608 SER A C 1
ATOM 4568 O O . SER A 1 608 ? 14.557 1.621 -32.384 1.00 62.91 608 SER A O 1
#

Secondary structure (DSSP, 8-state):
------------------------S-S-----TTSBPEEEEE-TT-HHHHHHHHHTT-GGGGS-GGGS-S-EEESSHHHHHHHHHH-TTEEEEEEGGG--TTTEEEPEETTB---HHHHHTT---SEEEEEEEE-S--GGGGGGHHHHHHHHHHHHHHHTSHHHHHHHHHTT-B--TTSSPPHHHHGGG-GGGGS--TT-EEEEEE-TTTHHHHHHHHHHHHHHTTT-EEEEE-S-THHHHHHHHSTT-STTSTT--SEEEESSPPPHHHH-TTS-EEEEEEEEEEEEE-TT----EE-HHHHHHHHHTS--BGGGT-S-TT--PBPEEEEE-TT-HHHHHHHHHTT-GGGSS-STTS-S-EEESSHHHHHHHHHH-TTEEEEEEGGG--TTTSEEPEETTB---HHHHHTT---SEEEEEEEE-S-GGGGGGGHHHHHHHHHHHHHHHTSHHHHHHHHHHT-B--TTSPPPHHHHGGG-GGGGS--TT-EEEEEE-HHHHHHHHHHHHHHHHHTTT-EEEEEES-THHHHHHHHSTT-STTSTT--SEEEESSPPPHHHH-TT--EEEEEEEEEEEEEETT----EE-HHHHHHHHHTS--BGGGG-

Foldseek 3Di:
DDDDDDDDDDDDDDDPPPPPPPDDPDDDQPDDLFDWAAEEDEALQDLLLCLQCVLLVNNVVNRDLVLFDPHDYDHDDVRQLVVQQPDQRYWDWDWPLSDDLVRFFFFAAVNHDPDLVCVVVVVRRSWFFKKKWFFQDQCLVPPCSVLLVLLLVLLVLCLQALNNVVLLVVLPFRDDSVRHHHSVVCCVVRCQQVEQQLVAEAEEEAAPVCVSSCVSRVCVSCVRRNNHHYDYYYDHNVLSLCQRPRVQCRPPHPSNHGMYIHRHDDDLCSQFVLWDKDFLFKWFKFKWAAPLQPAAADELQRVLCQFQVVDQFSVVPDPPNVRTDGAAEEEEALQDLSLCLSCVLSVNNVVNRDNVRTDPHDYDHDPVVLLVVRQPDRRYIYMDIPLPDDPVRIDTHHYPNHDPDLVCVVVCVRSSMFTKMKIFANDLCLVPPCSVLLVLLLVLLVLCSQALNNVVLLVVLPGRDDSVRHHHSVVSCVVRCQQVEQQLVAEAEEEAAPVCVSSCVSRVCVSCVRRNNHHYDYYYRHNVLSLCQRPRVQCRPPHPSNHRMYIHRHDDDSCSSNVSIDMDGSGMIRMTIIHHSSHPRRHDYSNRVSCSRSVVDTGSNSVD

Sequence (608 aa):
MLKKIGLIMLLIMMFTLVACVGGDDANGDDFDRNATIKVYTRDTSSGTRDGFMNGIGFPEARNNDAVLAPGFVVAGNLEQVGAVQNDPYAIGYVSLSTLNTALFNGLSYDTVEPTEANVLSGDYKLSRRFNYMLRDDYSVYGADADAYEAISLAFVAYMNSTEGLAQIAQAGGIVDVNAGQPWEDIRVEHPVCQLDNSGLTFKIGGSDSVERIATTISPDFSAKCGNVVPEHNHTGSSNAFRGTNGDASGIGDALSIMVGFSSREFTPSELSPNRITGIVAIDAIVAITHKDNPLRSVSGYDLRQIYSGAITRWGDLVSRQDFNGAIKVYTRDTSSGTRDGFFNGIGFSAARNNDAVLAPGFIVAGNLEQVGAVQNDPYAIGYVSLSTLNTALFKGLYFEGVAPTEENVLSGAYQLSRRFNYMLRDDYSVYGADAAAYEAISLAFVAYMNSTEGLAQIAQAGGIVDLTSGQPWETVRLDHPICQLDNSSLTFKIGGSDSVEKIATTISPDFSAKCGNVVPEHNHTGSSNAFRGTNGDASGIGDALSIMVGFSSREFTPSELTPDRITGVVAIDAIVAIVHKDNPYISVTAYVLTRIYKGEVTNWSDLS

pLDDT: mean 87.81, std 13.43, range [29.81, 98.5]

Radius of gyration: 28.96 Å; chains: 1; bounding box: 76×87×93 Å